Protein AF-A0A443S4L6-F1 (afdb_monomer_lite)

Structure (mmCIF, N/CA/C/O backbone):
data_AF-A0A443S4L6-F1
#
_entry.id   AF-A0A443S4L6-F1
#
loop_
_atom_site.group_PDB
_atom_site.id
_atom_site.type_symbol
_atom_site.label_atom_id
_atom_site.label_alt_id
_atom_site.label_comp_id
_atom_site.label_asym_id
_atom_site.label_entity_id
_atom_site.label_seq_id
_atom_site.pdbx_PDB_ins_code
_atom_site.Cartn_x
_atom_site.Cartn_y
_atom_site.Cartn_z
_atom_site.occupancy
_atom_site.B_iso_or_equiv
_atom_site.auth_seq_id
_atom_site.auth_comp_id
_atom_site.auth_asym_id
_atom_site.auth_atom_id
_atom_site.pdbx_PDB_model_num
ATOM 1 N N . MET A 1 1 ? 75.322 22.690 -95.005 1.00 57.44 1 MET A N 1
ATOM 2 C CA . MET A 1 1 ? 74.621 21.424 -94.700 1.00 57.44 1 MET A CA 1
ATOM 3 C C . MET A 1 1 ? 74.079 20.862 -96.000 1.00 57.44 1 MET A C 1
ATOM 5 O O . MET A 1 1 ? 73.552 21.646 -96.782 1.00 57.44 1 MET A O 1
ATOM 9 N N . SER A 1 2 ? 74.244 19.565 -96.268 1.00 72.00 2 SER A N 1
ATOM 10 C CA . SER A 1 2 ? 73.614 18.931 -97.436 1.00 72.00 2 SER A CA 1
ATOM 11 C C . SER A 1 2 ? 72.090 18.872 -97.247 1.00 72.00 2 SER A C 1
ATOM 13 O O . SER A 1 2 ? 71.603 18.883 -96.113 1.00 72.00 2 SER A O 1
ATOM 15 N N . ALA A 1 3 ? 71.322 18.820 -98.339 1.00 71.75 3 ALA A N 1
ATOM 16 C CA . ALA A 1 3 ? 69.856 18.743 -98.288 1.00 71.75 3 ALA A CA 1
ATOM 17 C C . ALA A 1 3 ? 69.351 17.557 -97.435 1.00 71.75 3 ALA A C 1
ATOM 19 O O . ALA A 1 3 ? 68.353 17.673 -96.725 1.00 71.75 3 ALA A O 1
ATOM 20 N N . GLU A 1 4 ? 70.095 16.449 -97.423 1.00 72.19 4 GLU A N 1
ATOM 21 C CA . GLU A 1 4 ? 69.818 15.276 -96.586 1.00 72.19 4 GLU A CA 1
ATOM 22 C C . GLU A 1 4 ? 69.939 15.565 -95.082 1.00 72.19 4 GLU A C 1
ATOM 24 O O . GLU A 1 4 ? 69.095 15.126 -94.303 1.00 72.19 4 GLU A O 1
ATOM 29 N N . GLN A 1 5 ? 70.934 16.351 -94.652 1.00 75.19 5 GLN A N 1
ATOM 30 C CA . GLN A 1 5 ? 71.114 16.692 -93.234 1.00 75.19 5 GLN A CA 1
ATOM 31 C C . GLN A 1 5 ? 69.991 17.593 -92.703 1.00 75.19 5 GLN A C 1
ATOM 33 O O . GLN A 1 5 ? 69.565 17.444 -91.557 1.00 75.19 5 GLN A O 1
ATOM 38 N N . LEU A 1 6 ? 69.488 18.511 -93.534 1.00 74.56 6 LEU A N 1
ATOM 39 C CA . LEU A 1 6 ? 68.341 19.348 -93.180 1.00 74.56 6 LEU A CA 1
ATOM 40 C C . LEU A 1 6 ? 67.060 18.512 -93.075 1.00 74.56 6 LEU A C 1
ATOM 42 O O . LEU A 1 6 ? 66.333 18.657 -92.094 1.00 74.56 6 LEU A O 1
ATOM 46 N N . SER A 1 7 ? 66.838 17.579 -94.006 1.00 77.56 7 SER A N 1
ATOM 47 C CA . SER A 1 7 ? 65.708 16.638 -93.970 1.00 77.56 7 SER A CA 1
ATOM 48 C C . SER A 1 7 ? 65.714 15.770 -92.703 1.00 77.56 7 SER A C 1
ATOM 50 O O . SER A 1 7 ? 64.709 15.695 -91.998 1.00 77.56 7 SER A O 1
ATOM 52 N N . LEU A 1 8 ? 66.872 15.209 -92.336 1.00 79.19 8 LEU A N 1
ATOM 53 C CA . LEU A 1 8 ? 67.050 14.435 -91.100 1.00 79.19 8 LEU A CA 1
ATOM 54 C C . LEU A 1 8 ? 66.800 15.272 -89.836 1.00 79.19 8 LEU A C 1
ATOM 56 O O . LEU A 1 8 ? 66.108 14.816 -88.926 1.00 79.19 8 LEU A O 1
ATOM 60 N N . SER A 1 9 ? 67.311 16.508 -89.777 1.00 81.00 9 SER A N 1
ATOM 61 C CA . SER A 1 9 ? 67.068 17.397 -88.630 1.00 81.00 9 SER A CA 1
ATOM 62 C C . SER A 1 9 ? 65.597 17.801 -88.494 1.00 81.00 9 SER A C 1
ATOM 64 O O . SER A 1 9 ? 65.072 17.882 -87.383 1.00 81.00 9 SER A O 1
ATOM 66 N N . PHE A 1 10 ? 64.912 18.007 -89.621 1.00 83.06 10 PHE A N 1
ATOM 67 C CA . PHE A 1 10 ? 63.505 18.377 -89.645 1.00 83.06 10 PHE A CA 1
ATOM 68 C C . PHE A 1 10 ? 62.623 17.184 -89.260 1.00 83.06 10 PHE A C 1
ATOM 70 O O . PHE A 1 10 ? 61.722 17.338 -88.437 1.00 83.06 10 PHE A O 1
ATOM 77 N N . GLY A 1 11 ? 62.942 15.981 -89.753 1.00 84.44 11 GLY A N 1
ATOM 78 C CA . GLY A 1 11 ? 62.311 14.729 -89.330 1.00 84.44 11 GLY A CA 1
ATOM 79 C C . GLY A 1 11 ? 62.438 14.492 -87.823 1.00 84.44 11 GLY A C 1
ATOM 80 O O . GLY A 1 11 ? 61.432 14.309 -87.142 1.00 84.44 11 GLY A O 1
ATOM 81 N N . ALA A 1 12 ? 63.646 14.635 -87.264 1.00 84.81 12 ALA A N 1
ATOM 82 C CA . ALA A 1 12 ? 63.875 14.503 -85.823 1.00 84.81 12 ALA A CA 1
ATOM 83 C C . ALA A 1 12 ? 63.103 15.547 -84.988 1.00 84.81 12 ALA A C 1
ATOM 85 O O . ALA A 1 12 ? 62.606 15.239 -83.901 1.00 84.81 12 ALA A O 1
ATOM 86 N N . ALA A 1 13 ? 62.966 16.781 -85.488 1.00 84.69 13 ALA A N 1
ATOM 87 C CA . ALA A 1 13 ? 62.179 17.826 -84.833 1.00 84.69 13 ALA A CA 1
ATOM 88 C C . ALA A 1 13 ? 60.667 17.537 -84.874 1.00 84.69 13 ALA A C 1
ATOM 90 O O . ALA A 1 13 ? 59.962 17.793 -83.892 1.00 84.69 13 ALA A O 1
ATOM 91 N N . ILE A 1 14 ? 60.159 16.974 -85.978 1.00 87.81 14 ILE A N 1
ATOM 92 C CA . ILE A 1 14 ? 58.771 16.508 -86.078 1.00 87.81 14 ILE A CA 1
ATOM 93 C C . ILE A 1 14 ? 58.529 15.366 -85.091 1.00 87.81 14 ILE A C 1
ATOM 95 O O . ILE A 1 14 ? 57.582 15.457 -84.313 1.00 87.81 14 ILE A O 1
ATOM 99 N N . ASP A 1 15 ? 59.396 14.355 -85.056 1.00 88.25 15 ASP A N 1
ATOM 100 C CA . ASP A 1 15 ? 59.255 13.204 -84.157 1.00 88.25 15 ASP A CA 1
ATOM 101 C C . ASP A 1 15 ? 59.279 13.615 -82.686 1.00 88.25 15 ASP A C 1
ATOM 103 O O . ASP A 1 15 ? 58.477 13.129 -81.885 1.00 88.25 15 ASP A O 1
ATOM 107 N N . LYS A 1 16 ? 60.161 14.553 -82.318 1.00 89.94 16 LYS A N 1
ATOM 108 C CA . LYS A 1 16 ? 60.190 15.127 -80.969 1.00 89.94 16 LYS A CA 1
ATOM 109 C C . LYS A 1 16 ? 58.866 15.815 -80.633 1.00 89.94 16 LYS A C 1
ATOM 111 O O . LYS A 1 16 ? 58.275 15.528 -79.600 1.00 89.94 16 LYS A O 1
ATOM 116 N N . ARG A 1 17 ? 58.352 16.656 -81.531 1.00 88.56 17 ARG A N 1
ATOM 117 C CA . ARG A 1 17 ? 57.079 17.366 -81.336 1.00 88.56 17 ARG A CA 1
ATOM 118 C C . ARG A 1 17 ? 55.876 16.418 -81.278 1.00 88.56 17 ARG A C 1
ATOM 120 O O . ARG A 1 17 ? 54.943 16.667 -80.517 1.00 88.56 17 ARG A O 1
ATOM 127 N N . VAL A 1 18 ? 55.891 15.325 -82.044 1.00 91.19 18 VAL A N 1
ATOM 128 C CA . VAL A 1 18 ? 54.875 14.264 -81.966 1.00 91.19 18 VAL A CA 1
ATOM 129 C C . VAL A 1 18 ? 54.942 13.564 -80.607 1.00 91.19 18 VAL A C 1
ATOM 131 O O . VAL A 1 18 ? 53.902 13.432 -79.964 1.00 91.19 18 VAL A O 1
ATOM 134 N N . LYS A 1 19 ? 56.142 13.207 -80.123 1.00 90.75 19 LYS A N 1
ATOM 135 C CA . LYS A 1 19 ? 56.352 12.623 -78.783 1.00 90.75 19 LYS A CA 1
ATOM 136 C C . LYS A 1 19 ? 55.894 13.556 -77.659 1.00 90.75 19 LYS A C 1
ATOM 138 O O . LYS A 1 19 ? 55.206 13.122 -76.736 1.00 90.75 19 LYS A O 1
ATOM 143 N N . ASP A 1 20 ? 56.209 14.843 -77.757 1.00 90.50 20 ASP A N 1
ATOM 144 C CA . ASP A 1 20 ? 55.781 15.849 -76.782 1.00 90.50 20 ASP A CA 1
ATOM 145 C C . ASP A 1 20 ? 54.250 16.007 -76.790 1.00 90.50 20 ASP A C 1
ATOM 147 O O . ASP A 1 20 ? 53.619 16.072 -75.732 1.00 90.50 20 ASP A O 1
ATOM 151 N N . CYS A 1 21 ? 53.620 15.969 -77.971 1.00 90.81 21 CYS A N 1
ATOM 152 C CA . CYS A 1 21 ? 52.163 15.984 -78.106 1.00 90.81 21 CYS A CA 1
ATOM 153 C C . CYS A 1 21 ? 51.512 14.732 -77.495 1.00 90.81 21 CYS A C 1
ATOM 155 O O . CYS A 1 21 ? 50.505 14.847 -76.791 1.00 90.81 21 CYS A O 1
ATOM 157 N N . THR A 1 22 ? 52.081 13.540 -77.709 1.00 90.75 22 THR A N 1
ATOM 158 C CA . THR A 1 22 ? 51.576 12.301 -77.095 1.00 90.75 22 THR A CA 1
ATOM 159 C C . THR A 1 22 ? 51.743 12.309 -75.580 1.00 90.75 22 THR A C 1
ATOM 161 O O . THR A 1 22 ? 50.805 11.958 -74.870 1.00 90.75 22 THR A O 1
ATOM 164 N N . ASN A 1 23 ? 52.877 12.796 -75.071 1.00 92.12 23 ASN A N 1
ATOM 165 C CA . ASN A 1 23 ? 53.115 12.925 -73.633 1.00 92.12 23 ASN A CA 1
ATOM 166 C C . ASN A 1 23 ? 52.131 13.911 -72.990 1.00 92.12 23 ASN A C 1
ATOM 168 O O . ASN A 1 23 ? 51.562 13.615 -71.942 1.00 92.12 23 ASN A O 1
ATOM 172 N N . CYS A 1 24 ? 51.853 15.043 -73.646 1.00 92.94 24 CYS A N 1
ATOM 173 C CA . CYS A 1 24 ? 50.821 15.986 -73.207 1.00 92.94 24 CYS A CA 1
ATOM 174 C C . CYS A 1 24 ? 49.427 15.346 -73.142 1.00 92.94 24 CYS A C 1
ATOM 176 O O . CYS A 1 24 ? 48.689 15.588 -72.188 1.00 92.94 24 CYS A O 1
ATOM 178 N N . LYS A 1 25 ? 49.054 14.519 -74.129 1.00 93.56 25 LYS A N 1
ATOM 179 C CA . LYS A 1 25 ? 47.771 13.795 -74.112 1.00 93.56 25 LYS A CA 1
ATOM 180 C C . LYS A 1 25 ? 47.693 12.814 -72.940 1.00 93.56 25 LYS A C 1
ATOM 182 O O . LYS A 1 25 ? 46.711 12.850 -72.207 1.00 93.56 25 LYS A O 1
ATOM 187 N N . ILE A 1 26 ? 48.745 12.026 -72.715 1.00 93.62 26 ILE A N 1
ATOM 188 C CA . ILE A 1 26 ? 48.818 11.056 -71.610 1.00 93.62 26 ILE A CA 1
ATOM 189 C C . ILE A 1 26 ? 48.735 11.765 -70.254 1.00 93.62 26 ILE A C 1
ATOM 191 O O . ILE A 1 26 ? 47.951 11.363 -69.399 1.00 93.62 26 ILE A O 1
ATOM 195 N N . LEU A 1 27 ? 49.491 12.849 -70.056 1.00 94.38 27 LEU A N 1
ATOM 196 C CA . LEU A 1 27 ? 49.440 13.628 -68.815 1.00 94.38 27 LEU A CA 1
ATOM 197 C C . LEU A 1 27 ? 48.050 14.231 -68.588 1.00 94.38 27 LEU A C 1
ATOM 199 O O . LEU A 1 27 ? 47.531 14.182 -67.475 1.00 94.38 27 LEU A O 1
ATOM 203 N N . LYS A 1 28 ? 47.401 14.741 -69.643 1.00 95.31 28 LYS A N 1
ATOM 204 C CA . LYS A 1 28 ? 46.025 15.244 -69.556 1.00 95.31 28 LYS A CA 1
ATOM 205 C C . LYS A 1 28 ? 45.051 14.137 -69.150 1.00 95.31 28 LYS A C 1
ATOM 207 O O . LYS A 1 28 ? 44.223 14.353 -68.268 1.00 95.31 28 LYS A O 1
ATOM 212 N N . GLU A 1 29 ? 45.162 12.952 -69.745 1.00 95.06 29 GLU A N 1
ATOM 213 C CA . GLU A 1 29 ? 44.355 11.785 -69.378 1.00 95.06 29 GLU A CA 1
ATOM 214 C C . GLU A 1 29 ? 44.589 11.379 -67.917 1.00 95.06 29 GLU A C 1
ATOM 216 O O . GLU A 1 29 ? 43.621 11.221 -67.172 1.00 95.06 29 GLU A O 1
ATOM 221 N N . GLN A 1 30 ? 45.844 11.323 -67.466 1.00 95.12 30 GLN A N 1
ATOM 222 C CA . GLN A 1 30 ? 46.202 11.030 -66.076 1.00 95.12 30 GLN A CA 1
ATOM 223 C C . GLN A 1 30 ? 45.627 12.062 -65.097 1.00 95.12 30 GLN A C 1
ATOM 225 O O . GLN A 1 30 ? 45.008 11.675 -64.106 1.00 95.12 30 GLN A O 1
ATOM 230 N N . CYS A 1 31 ? 45.740 13.363 -65.387 1.00 95.88 31 CYS A N 1
ATOM 231 C CA . CYS A 1 31 ? 45.130 14.413 -64.568 1.00 95.88 31 CYS A CA 1
ATOM 232 C C . CYS A 1 31 ? 43.603 14.269 -64.507 1.00 95.88 31 CYS A C 1
ATOM 234 O O . CYS A 1 31 ? 43.017 14.377 -63.431 1.00 95.88 31 CYS A O 1
ATOM 236 N N . THR A 1 32 ? 42.940 13.973 -65.632 1.00 95.75 32 THR A N 1
ATOM 237 C CA . THR A 1 32 ? 41.481 13.759 -65.634 1.00 95.75 32 THR A CA 1
ATOM 238 C C . THR A 1 32 ? 41.062 12.495 -64.881 1.00 95.75 32 THR A C 1
ATOM 240 O O . THR A 1 32 ? 40.027 12.497 -64.216 1.00 95.75 32 THR A O 1
ATOM 243 N N . ALA A 1 33 ? 41.854 11.422 -64.943 1.00 95.19 33 ALA A N 1
ATOM 244 C CA . ALA A 1 33 ? 41.617 10.207 -64.172 1.00 95.19 33 ALA A CA 1
ATOM 245 C C . ALA A 1 33 ? 41.786 10.460 -62.667 1.00 95.19 33 ALA A C 1
ATOM 247 O O . ALA A 1 33 ? 40.930 10.044 -61.887 1.00 95.19 33 ALA A O 1
ATOM 248 N N . ALA A 1 34 ? 42.827 11.201 -62.274 1.00 95.94 34 ALA A N 1
ATOM 249 C CA . ALA A 1 34 ? 43.048 11.603 -60.891 1.00 95.94 34 ALA A CA 1
ATOM 250 C C . ALA A 1 34 ? 41.881 12.452 -60.364 1.00 95.94 34 ALA A C 1
ATOM 252 O O . ALA A 1 34 ? 41.329 12.123 -59.319 1.00 95.94 34 ALA A O 1
ATOM 253 N N . LEU A 1 35 ? 41.432 13.475 -61.103 1.00 96.12 35 LEU A N 1
ATOM 254 C CA . LEU A 1 35 ? 40.273 14.296 -60.712 1.00 96.12 35 LEU A CA 1
ATOM 255 C C . LEU A 1 35 ? 39.016 13.446 -60.471 1.00 96.12 35 LEU A C 1
ATOM 257 O O . LEU A 1 35 ? 38.375 13.580 -59.435 1.00 96.12 35 LEU A O 1
ATOM 261 N N . ARG A 1 36 ? 38.713 12.488 -61.359 1.00 96.56 36 ARG A N 1
ATOM 262 C CA . ARG A 1 36 ? 37.573 11.568 -61.171 1.00 96.56 36 ARG A CA 1
ATOM 263 C C . ARG A 1 36 ? 37.711 10.689 -59.927 1.00 96.56 36 ARG A C 1
ATOM 265 O O . ARG A 1 36 ? 36.705 10.383 -59.287 1.00 96.56 36 ARG A O 1
ATOM 272 N N . GLN A 1 37 ? 38.927 10.246 -59.606 1.00 96.31 37 GLN A N 1
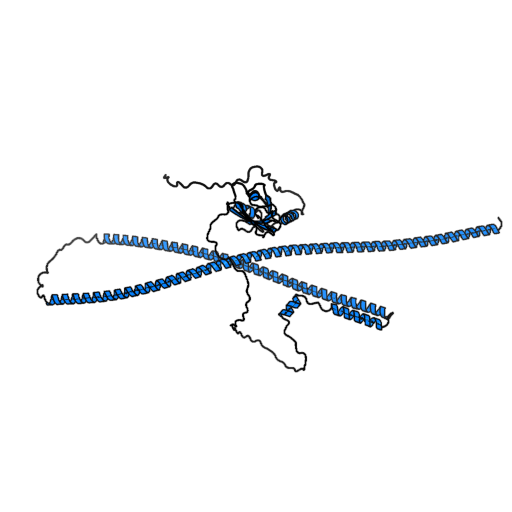ATOM 273 C CA . GLN A 1 37 ? 39.192 9.480 -58.387 1.00 96.31 37 GLN A CA 1
ATOM 274 C C . GLN A 1 37 ? 38.990 10.342 -57.137 1.00 96.31 37 GLN A C 1
ATOM 276 O O . GLN A 1 37 ? 38.328 9.887 -56.206 1.00 96.31 37 GLN A O 1
ATOM 281 N N . TRP A 1 38 ? 39.469 11.589 -57.143 1.00 95.81 38 TRP A N 1
ATOM 282 C CA . TRP A 1 38 ? 39.218 12.558 -56.072 1.00 95.81 38 TRP A CA 1
ATOM 283 C C . TRP A 1 38 ? 37.719 12.834 -55.893 1.00 95.81 38 TRP A C 1
ATOM 285 O O . TRP A 1 38 ? 37.220 12.756 -54.773 1.00 95.81 38 TRP A O 1
ATOM 295 N N . ASP A 1 39 ? 36.971 13.043 -56.979 1.00 97.38 39 ASP A N 1
ATOM 296 C CA . ASP A 1 39 ? 35.515 13.246 -56.930 1.00 97.38 39 ASP A CA 1
ATOM 297 C C . ASP A 1 39 ? 34.763 12.013 -56.404 1.00 97.38 39 ASP A C 1
ATOM 299 O O . ASP A 1 39 ? 33.723 12.121 -55.746 1.00 97.38 39 ASP A O 1
ATOM 303 N N . LYS A 1 40 ? 35.252 10.807 -56.717 1.00 96.25 40 LYS A N 1
ATOM 304 C CA . LYS A 1 40 ? 34.711 9.559 -56.168 1.00 96.25 40 LYS A CA 1
ATOM 305 C C . LYS A 1 40 ? 34.982 9.468 -54.663 1.00 96.25 40 LYS A C 1
ATOM 307 O O . LYS A 1 40 ? 34.034 9.271 -53.908 1.00 96.25 40 LYS A O 1
ATOM 312 N N . ALA A 1 41 ? 36.222 9.691 -54.232 1.00 95.69 41 ALA A N 1
ATOM 313 C CA . ALA A 1 41 ? 36.607 9.657 -52.822 1.00 95.69 41 ALA A CA 1
ATOM 314 C C . ALA A 1 41 ? 35.870 10.719 -51.988 1.00 95.69 41 ALA A C 1
ATOM 316 O O . ALA A 1 41 ? 35.440 10.444 -50.871 1.00 95.69 41 ALA A O 1
ATOM 317 N N . LEU A 1 42 ? 35.654 11.919 -52.537 1.00 95.81 42 LEU A N 1
ATOM 318 C CA . LEU A 1 42 ? 34.896 12.977 -51.867 1.00 95.81 42 LEU A CA 1
ATOM 319 C C . LEU A 1 42 ? 33.422 12.594 -51.671 1.00 95.81 42 LEU A C 1
ATOM 321 O O . LEU A 1 42 ? 32.846 12.872 -50.618 1.00 95.81 42 LEU A O 1
ATOM 325 N N . ARG A 1 43 ? 32.803 11.933 -52.660 1.00 97.00 43 ARG A N 1
ATOM 326 C CA . ARG A 1 43 ? 31.439 11.396 -52.521 1.00 97.00 43 ARG A CA 1
ATOM 327 C C . ARG A 1 43 ? 31.371 10.307 -51.459 1.00 97.00 43 ARG A C 1
ATOM 329 O O . ARG A 1 43 ? 30.502 10.382 -50.598 1.00 97.00 43 ARG A O 1
ATOM 336 N N . GLU A 1 44 ? 32.314 9.369 -51.471 1.00 95.56 44 GLU A N 1
ATOM 337 C CA . GLU A 1 44 ? 32.414 8.311 -50.457 1.00 95.56 44 GLU A CA 1
ATOM 338 C C . GLU A 1 44 ? 32.620 8.891 -49.048 1.00 95.56 44 GLU A C 1
ATOM 340 O O . GLU A 1 44 ? 31.967 8.455 -48.103 1.00 95.56 44 GLU A O 1
ATOM 345 N N . TYR A 1 45 ? 33.451 9.928 -48.900 1.00 96.19 45 TYR A N 1
ATOM 346 C CA . TYR A 1 45 ? 33.638 10.642 -47.633 1.00 96.19 45 TYR A CA 1
ATOM 347 C C . TYR A 1 45 ? 32.348 11.320 -47.151 1.00 96.19 45 TYR A C 1
ATOM 349 O O . TYR A 1 45 ? 31.970 11.180 -45.988 1.00 96.19 45 TYR A O 1
ATOM 357 N N . ASN A 1 46 ? 31.650 12.043 -48.031 1.00 95.69 46 ASN A N 1
ATOM 358 C CA . ASN A 1 46 ? 30.395 12.712 -47.680 1.00 95.69 46 ASN A CA 1
ATOM 359 C C . ASN A 1 46 ? 29.289 11.704 -47.326 1.00 95.69 46 ASN A C 1
ATOM 361 O O . ASN A 1 46 ? 28.505 11.931 -46.399 1.00 95.69 46 ASN A O 1
ATOM 365 N N . GLU A 1 47 ? 29.250 10.565 -48.012 1.00 96.38 47 GLU A N 1
ATOM 366 C CA . GLU A 1 47 ? 28.351 9.465 -47.682 1.00 96.38 47 GLU A CA 1
ATOM 367 C C . GLU A 1 47 ? 28.709 8.845 -46.326 1.00 96.38 47 GLU A C 1
ATOM 369 O O . GLU A 1 47 ? 27.857 8.769 -45.445 1.00 96.38 47 GLU A O 1
ATOM 374 N N . ALA A 1 48 ? 29.978 8.530 -46.068 1.00 94.38 48 ALA A N 1
ATOM 375 C CA . ALA A 1 48 ? 30.418 8.042 -44.761 1.00 94.38 48 ALA A CA 1
ATOM 376 C C . ALA A 1 48 ? 30.102 9.036 -43.627 1.00 94.38 48 ALA A C 1
ATOM 378 O O . ALA A 1 48 ? 29.647 8.636 -42.555 1.00 94.38 48 ALA A O 1
ATOM 379 N N . LYS A 1 49 ? 30.265 10.343 -43.869 1.00 97.44 49 LYS A N 1
ATOM 380 C CA . LYS A 1 49 ? 29.927 11.407 -42.913 1.00 97.44 49 LYS A CA 1
ATOM 381 C C . LYS A 1 49 ? 28.431 11.448 -42.599 1.00 97.44 49 LYS A C 1
ATOM 383 O O . LYS A 1 49 ? 28.052 11.580 -41.435 1.00 97.44 49 LYS A O 1
ATOM 388 N N . THR A 1 50 ? 27.573 11.321 -43.610 1.00 96.19 50 THR A N 1
ATOM 389 C CA . THR A 1 50 ? 26.118 11.265 -43.391 1.00 96.19 50 THR A CA 1
ATOM 390 C C . THR A 1 50 ? 25.699 9.982 -42.677 1.00 96.19 50 THR A C 1
ATOM 392 O O . THR A 1 50 ? 24.839 10.039 -41.799 1.00 96.19 50 THR A O 1
ATOM 395 N N . GLN A 1 51 ? 26.340 8.845 -42.962 1.00 95.00 51 GLN A N 1
ATOM 396 C CA . GLN A 1 51 ? 26.107 7.602 -42.219 1.00 95.00 51 GLN A CA 1
ATOM 397 C C . GLN A 1 51 ? 26.545 7.715 -40.751 1.00 95.00 51 GLN A C 1
ATOM 399 O O . GLN A 1 51 ? 25.795 7.313 -39.865 1.00 95.00 51 GLN A O 1
ATOM 404 N N . LEU A 1 52 ? 27.701 8.327 -40.468 1.00 95.31 52 LEU A N 1
ATOM 405 C CA . LEU A 1 52 ? 28.157 8.586 -39.098 1.00 95.31 52 LEU A CA 1
ATOM 406 C C . LEU A 1 52 ? 27.134 9.427 -38.320 1.00 95.31 52 LEU A C 1
ATOM 408 O O . LEU A 1 52 ? 26.780 9.078 -37.197 1.00 95.31 52 LEU A O 1
ATOM 412 N N . SER A 1 53 ? 26.620 10.496 -38.936 1.00 96.06 53 SER A N 1
ATOM 413 C CA . SER A 1 53 ? 25.602 11.355 -38.322 1.00 96.06 53 SER A CA 1
ATOM 414 C C . SER A 1 53 ? 24.308 10.591 -38.014 1.00 96.06 53 SER A C 1
ATOM 416 O O . SER A 1 53 ? 23.749 10.760 -36.931 1.00 96.06 53 SER A O 1
ATOM 418 N N . LYS A 1 54 ? 23.868 9.692 -38.906 1.00 96.38 54 LYS A N 1
ATOM 419 C CA . LYS A 1 54 ? 22.703 8.824 -38.661 1.00 96.38 54 LYS A CA 1
ATOM 420 C C . LYS A 1 54 ? 22.932 7.870 -37.491 1.00 96.38 54 LYS A C 1
ATOM 422 O O . LYS A 1 54 ? 22.061 7.738 -36.638 1.00 96.38 54 LYS A O 1
ATOM 427 N N . VAL A 1 55 ? 24.098 7.227 -37.425 1.00 94.75 55 VAL A N 1
ATOM 428 C CA . VAL A 1 55 ? 24.439 6.314 -36.321 1.00 94.75 55 VAL A CA 1
ATOM 429 C C . VAL A 1 55 ? 24.536 7.069 -34.992 1.00 94.75 55 VAL A C 1
ATOM 431 O O . VAL A 1 55 ? 24.065 6.572 -33.972 1.00 94.75 55 VAL A O 1
ATOM 434 N N . GLN A 1 56 ? 25.087 8.286 -34.988 1.00 93.31 56 GLN A N 1
ATOM 435 C CA . GLN A 1 56 ? 25.106 9.148 -33.802 1.00 93.31 56 GLN A CA 1
ATOM 436 C C . GLN A 1 56 ? 23.688 9.490 -33.331 1.00 93.31 56 GLN A C 1
ATOM 438 O O . GLN A 1 56 ? 23.381 9.292 -32.159 1.00 93.31 56 GLN A O 1
ATOM 443 N N . GLN A 1 57 ? 22.801 9.893 -34.244 1.00 96.62 57 GLN A N 1
ATOM 444 C CA . GLN A 1 57 ? 21.400 10.166 -33.916 1.00 96.62 57 GLN A CA 1
ATOM 445 C C . GLN A 1 57 ? 20.692 8.927 -33.346 1.00 96.62 57 GLN A C 1
ATOM 447 O O . GLN A 1 57 ? 19.975 9.028 -32.353 1.00 96.62 57 GLN A O 1
ATOM 452 N N . GLN A 1 58 ? 20.921 7.748 -33.935 1.00 94.12 58 GLN A N 1
ATOM 453 C CA . GLN A 1 58 ? 20.378 6.485 -33.425 1.00 94.12 58 GLN A CA 1
ATOM 454 C C . GLN A 1 58 ? 20.893 6.161 -32.018 1.00 94.12 58 GLN A C 1
ATOM 456 O O . GLN A 1 58 ? 20.118 5.719 -31.173 1.00 94.12 58 GLN A O 1
ATOM 461 N N . ARG A 1 59 ? 22.182 6.400 -31.746 1.00 94.19 59 ARG A N 1
ATOM 462 C CA . ARG A 1 59 ? 22.769 6.218 -30.412 1.00 94.19 59 ARG A CA 1
ATOM 463 C C . ARG A 1 59 ? 22.114 7.141 -29.388 1.00 94.19 59 ARG A C 1
ATOM 465 O O . ARG A 1 59 ? 21.795 6.693 -28.290 1.00 94.19 59 ARG A O 1
ATOM 472 N N . ASP A 1 60 ? 21.933 8.411 -29.732 1.00 94.50 60 ASP A N 1
ATOM 473 C CA . ASP A 1 60 ? 21.387 9.408 -28.811 1.00 94.50 60 ASP A CA 1
ATOM 474 C C . ASP A 1 60 ? 19.902 9.144 -28.507 1.00 94.50 60 ASP A C 1
ATOM 476 O O . ASP A 1 60 ? 19.485 9.211 -27.350 1.00 94.50 60 ASP A O 1
ATOM 480 N N . GLU A 1 61 ? 19.130 8.713 -29.507 1.00 94.56 61 GLU A N 1
ATOM 481 C CA . GLU A 1 61 ? 17.749 8.257 -29.321 1.00 94.56 61 GLU A CA 1
ATOM 482 C C . GLU A 1 61 ? 17.673 6.983 -28.461 1.00 94.56 61 GLU A C 1
ATOM 484 O O . GLU A 1 61 ? 16.883 6.908 -27.520 1.00 94.56 61 GLU A O 1
ATOM 489 N N . ALA A 1 62 ? 18.550 6.001 -28.700 1.00 91.25 62 ALA A N 1
ATOM 490 C CA . ALA A 1 62 ? 18.619 4.797 -27.872 1.00 91.25 62 ALA A CA 1
ATOM 491 C C . ALA A 1 62 ? 18.975 5.119 -26.409 1.00 91.25 62 ALA A C 1
ATOM 493 O O . ALA A 1 62 ? 18.393 4.546 -25.487 1.00 91.25 62 ALA A O 1
ATOM 494 N N . MET A 1 63 ? 19.893 6.062 -26.168 1.00 93.31 63 MET A N 1
ATOM 495 C CA . MET A 1 63 ? 20.217 6.520 -24.812 1.00 93.31 63 MET A CA 1
ATOM 496 C C . MET A 1 63 ? 19.020 7.188 -24.131 1.00 93.31 63 MET A C 1
ATOM 498 O O . MET A 1 63 ? 18.775 6.936 -22.950 1.00 93.31 63 MET A O 1
ATOM 502 N N . LYS A 1 64 ? 18.246 7.991 -24.867 1.00 95.81 64 LYS A N 1
ATOM 503 C CA . LYS A 1 64 ? 17.019 8.602 -24.349 1.00 95.81 64 LYS A CA 1
ATOM 504 C C . LYS A 1 64 ? 15.999 7.537 -23.931 1.00 95.81 64 LYS A C 1
ATOM 506 O O . LYS A 1 64 ? 15.508 7.586 -22.805 1.00 95.81 64 LYS A O 1
ATOM 511 N N . GLN A 1 65 ? 15.772 6.529 -24.773 1.00 94.25 65 GLN A N 1
ATOM 512 C CA . GLN A 1 65 ? 14.877 5.406 -24.466 1.00 94.25 65 GLN A CA 1
ATOM 513 C C . GLN A 1 65 ? 15.345 4.600 -23.246 1.00 94.25 65 GLN A C 1
ATOM 515 O O . GLN A 1 65 ? 14.533 4.240 -22.394 1.00 94.25 65 GLN A O 1
ATOM 520 N N . ILE A 1 66 ? 16.654 4.356 -23.109 1.00 91.19 66 ILE A N 1
ATOM 521 C CA . ILE A 1 66 ? 17.225 3.695 -21.923 1.00 91.19 66 ILE A CA 1
ATOM 522 C C . ILE A 1 66 ? 16.955 4.519 -20.660 1.00 91.19 66 ILE A C 1
ATOM 524 O O . ILE A 1 66 ? 16.568 3.958 -19.634 1.00 91.19 66 ILE A O 1
ATOM 528 N N . ASN A 1 67 ? 17.128 5.840 -20.722 1.00 91.56 67 ASN A N 1
ATOM 529 C CA . ASN A 1 67 ? 16.895 6.717 -19.578 1.00 91.56 67 ASN A CA 1
ATOM 530 C C . ASN A 1 67 ? 15.407 6.760 -19.181 1.00 91.56 67 ASN A C 1
ATOM 532 O O . ASN A 1 67 ? 15.069 6.680 -18.000 1.00 91.56 67 ASN A O 1
ATOM 536 N N . GLU A 1 68 ? 14.504 6.817 -20.160 1.00 94.38 68 GLU A N 1
ATOM 537 C CA . GLU A 1 68 ? 13.056 6.735 -19.937 1.00 94.38 68 GLU A CA 1
ATOM 538 C C . GLU A 1 68 ? 12.655 5.391 -19.306 1.00 94.38 68 GLU A C 1
ATOM 540 O O . GLU A 1 68 ? 11.961 5.366 -18.285 1.00 94.38 68 GLU A O 1
ATOM 545 N N . ALA A 1 69 ? 13.164 4.275 -19.836 1.00 86.56 69 ALA A N 1
ATOM 546 C CA . ALA A 1 69 ? 12.928 2.942 -19.285 1.00 86.56 69 ALA A CA 1
ATOM 547 C C . ALA A 1 69 ? 13.484 2.793 -17.857 1.00 86.56 69 ALA A C 1
ATOM 549 O O . ALA A 1 69 ? 12.834 2.203 -16.990 1.00 86.56 69 ALA A O 1
ATOM 550 N N . MET A 1 70 ? 14.660 3.362 -17.580 1.00 93.94 70 MET A N 1
ATOM 551 C CA . MET A 1 70 ? 15.255 3.385 -16.243 1.00 93.94 70 MET A CA 1
ATOM 552 C C . MET A 1 70 ? 14.369 4.153 -15.254 1.00 93.94 70 MET A C 1
ATOM 554 O O . MET A 1 70 ? 14.096 3.653 -14.162 1.00 93.94 70 MET A O 1
ATOM 558 N N . ASN A 1 71 ? 13.854 5.322 -15.641 1.00 89.56 71 ASN A N 1
ATOM 559 C CA . ASN A 1 71 ? 12.954 6.115 -14.802 1.00 89.56 71 ASN A CA 1
ATOM 560 C C . ASN A 1 71 ? 11.634 5.388 -14.512 1.00 89.56 71 ASN A C 1
ATOM 562 O 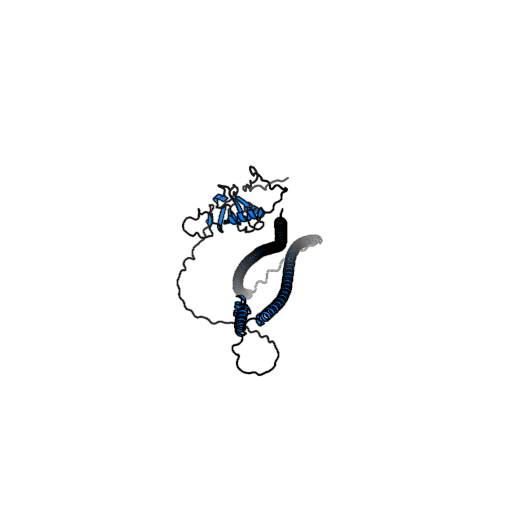O . ASN A 1 71 ? 11.174 5.377 -13.366 1.00 89.56 71 ASN A O 1
ATOM 566 N N . LEU A 1 72 ? 11.053 4.721 -15.515 1.00 90.62 72 LEU A N 1
ATOM 567 C CA . LEU A 1 72 ? 9.877 3.867 -15.328 1.00 90.62 72 LEU A CA 1
ATOM 568 C C . LEU A 1 72 ? 10.168 2.708 -14.370 1.00 90.62 72 LEU A C 1
ATOM 570 O O . LEU A 1 72 ? 9.367 2.443 -13.474 1.00 90.62 72 LEU A O 1
ATOM 574 N N . ARG A 1 73 ? 11.338 2.065 -14.485 1.00 87.50 73 ARG A N 1
ATOM 575 C CA . ARG A 1 73 ? 11.763 0.996 -13.570 1.00 87.50 73 ARG A CA 1
ATOM 576 C C . ARG A 1 73 ? 11.916 1.497 -12.136 1.00 87.50 73 ARG A C 1
ATOM 578 O O . ARG A 1 73 ? 11.475 0.826 -11.207 1.00 87.50 73 ARG A O 1
ATOM 585 N N . ILE A 1 74 ? 12.522 2.669 -11.942 1.00 89.94 74 ILE A N 1
ATOM 586 C CA . ILE A 1 74 ? 12.670 3.290 -10.617 1.00 89.94 74 ILE A CA 1
ATOM 587 C C . ILE A 1 74 ? 11.293 3.584 -10.018 1.00 89.94 74 ILE A C 1
ATOM 589 O O . ILE A 1 74 ? 11.064 3.284 -8.847 1.00 89.94 74 ILE A O 1
ATOM 593 N N . LYS A 1 75 ? 10.367 4.138 -10.809 1.00 92.38 75 LYS A N 1
ATOM 594 C CA . LYS A 1 75 ? 8.997 4.407 -10.362 1.00 92.38 75 LYS A CA 1
ATOM 595 C C . LYS A 1 75 ? 8.275 3.115 -9.970 1.00 92.38 75 LYS A C 1
ATOM 597 O O . LYS A 1 75 ? 7.799 3.019 -8.846 1.00 92.38 75 LYS A O 1
ATOM 602 N N . ALA A 1 76 ? 8.309 2.096 -10.828 1.00 86.31 76 ALA A N 1
ATOM 603 C CA . ALA A 1 76 ? 7.711 0.793 -10.545 1.00 86.31 76 ALA A CA 1
ATOM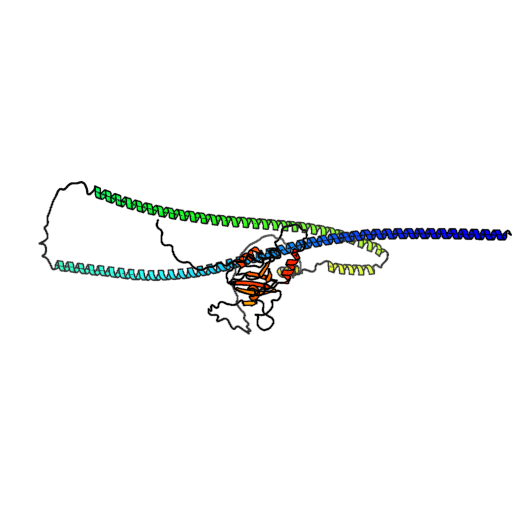 604 C C . ALA A 1 76 ? 8.310 0.130 -9.291 1.00 86.31 76 ALA A C 1
ATOM 606 O O . ALA A 1 76 ? 7.589 -0.462 -8.495 1.00 86.31 76 ALA A O 1
ATOM 607 N N . SER A 1 77 ? 9.622 0.267 -9.070 1.00 84.44 77 SER A N 1
ATOM 608 C CA . SER A 1 77 ? 10.277 -0.237 -7.860 1.00 84.44 77 SER A CA 1
ATOM 609 C C . SER A 1 77 ? 9.806 0.486 -6.595 1.00 84.44 77 SER A C 1
ATOM 611 O O . SER A 1 77 ? 9.647 -0.165 -5.566 1.00 84.44 77 SER A O 1
ATOM 613 N N . LYS A 1 78 ? 9.588 1.807 -6.655 1.00 93.81 78 LYS A N 1
ATOM 614 C CA . LYS A 1 78 ? 9.046 2.592 -5.533 1.00 93.81 78 LYS A CA 1
ATOM 615 C C . LYS A 1 78 ? 7.591 2.219 -5.241 1.00 93.81 78 LYS A C 1
ATOM 617 O O . LYS A 1 78 ? 7.218 2.057 -4.079 1.00 93.81 78 LYS A O 1
ATOM 622 N N . ASP A 1 79 ? 6.794 2.035 -6.289 1.00 89.44 79 ASP A N 1
ATOM 623 C CA . ASP A 1 79 ? 5.400 1.607 -6.166 1.00 89.44 79 ASP A CA 1
ATOM 624 C C . ASP A 1 79 ? 5.320 0.199 -5.555 1.00 89.44 79 ASP A C 1
ATOM 626 O O . ASP A 1 79 ? 4.528 -0.036 -4.645 1.00 89.44 79 ASP A O 1
ATOM 630 N N . LEU A 1 80 ? 6.214 -0.715 -5.954 1.00 86.38 80 LEU A N 1
ATOM 631 C CA . LEU A 1 80 ? 6.321 -2.045 -5.354 1.00 86.38 80 LEU A CA 1
ATOM 632 C C . LEU A 1 80 ? 6.637 -1.976 -3.854 1.00 86.38 80 LEU A C 1
ATOM 634 O O . LEU A 1 80 ? 5.972 -2.645 -3.065 1.00 86.38 80 LEU A O 1
ATOM 638 N N . THR A 1 81 ? 7.615 -1.164 -3.439 1.00 88.88 81 THR A N 1
ATOM 639 C CA . THR A 1 81 ? 7.942 -1.014 -2.011 1.00 88.88 81 THR A CA 1
ATOM 640 C C . THR A 1 81 ? 6.774 -0.441 -1.214 1.00 88.88 81 THR A C 1
ATOM 642 O O . THR A 1 81 ? 6.460 -0.955 -0.143 1.00 88.88 81 THR A O 1
ATOM 645 N N . ARG A 1 82 ? 6.065 0.547 -1.770 1.00 91.00 82 ARG A N 1
ATOM 646 C CA . ARG A 1 82 ? 4.883 1.134 -1.138 1.00 91.00 82 ARG A CA 1
ATOM 647 C C . ARG A 1 82 ? 3.763 0.104 -0.968 1.00 91.00 82 ARG A C 1
ATOM 649 O O . ARG A 1 82 ? 3.220 -0.033 0.122 1.00 91.00 82 ARG A O 1
ATOM 656 N N . LEU A 1 83 ? 3.454 -0.662 -2.014 1.00 89.25 83 LEU A N 1
ATOM 657 C CA . LEU A 1 83 ? 2.437 -1.717 -1.948 1.00 89.25 83 LEU A CA 1
ATOM 658 C C . LEU A 1 83 ? 2.823 -2.827 -0.962 1.00 89.25 83 LEU A C 1
ATOM 660 O O . LEU A 1 83 ? 1.963 -3.394 -0.290 1.00 89.25 83 LEU A O 1
ATOM 664 N N . MET A 1 84 ? 4.114 -3.141 -0.839 1.00 87.44 84 MET A N 1
ATOM 665 C CA . MET A 1 84 ? 4.594 -4.083 0.172 1.00 87.44 84 MET A CA 1
ATOM 666 C C . MET A 1 84 ? 4.370 -3.568 1.599 1.00 87.44 84 MET A C 1
ATOM 668 O O . MET A 1 84 ? 3.999 -4.359 2.466 1.00 87.44 84 MET A O 1
ATOM 672 N N . GLU A 1 85 ? 4.584 -2.276 1.848 1.00 89.12 85 GLU A N 1
ATOM 673 C CA . GLU A 1 85 ? 4.329 -1.635 3.144 1.00 89.12 85 GLU A CA 1
ATOM 674 C C . GLU A 1 85 ? 2.837 -1.601 3.476 1.00 89.12 85 GLU A C 1
ATOM 676 O O . GLU A 1 85 ? 2.458 -2.026 4.565 1.00 89.12 85 GLU A O 1
ATOM 681 N N . GLU A 1 86 ? 1.990 -1.201 2.524 1.00 89.62 86 GLU A N 1
ATOM 682 C CA . GLU A 1 86 ? 0.529 -1.217 2.672 1.00 89.62 86 GLU A CA 1
ATOM 683 C C . GLU A 1 86 ? 0.020 -2.641 2.966 1.00 89.62 86 GLU A C 1
ATOM 685 O O . GLU A 1 86 ? -0.765 -2.849 3.893 1.00 89.62 86 GLU A O 1
ATOM 690 N N . ARG A 1 87 ? 0.541 -3.657 2.260 1.00 92.44 87 ARG A N 1
ATOM 691 C CA . ARG A 1 87 ? 0.228 -5.068 2.538 1.00 92.44 87 ARG A CA 1
ATOM 692 C C . ARG A 1 87 ? 0.673 -5.489 3.936 1.00 92.44 87 ARG A C 1
ATOM 694 O O . ARG A 1 87 ? -0.055 -6.213 4.608 1.00 92.44 87 ARG A O 1
ATOM 701 N N . ASN A 1 88 ? 1.864 -5.088 4.377 1.00 88.75 88 ASN A N 1
ATOM 702 C CA . ASN A 1 88 ? 2.358 -5.423 5.714 1.00 88.75 88 ASN A CA 1
ATOM 703 C C . ASN A 1 88 ? 1.517 -4.761 6.814 1.00 88.75 88 ASN A C 1
ATOM 705 O O . ASN A 1 88 ? 1.201 -5.426 7.798 1.00 88.75 88 ASN A O 1
ATOM 709 N N . ALA A 1 89 ? 1.123 -3.498 6.629 1.00 91.00 89 ALA A N 1
ATOM 710 C CA . ALA A 1 89 ? 0.242 -2.785 7.548 1.00 91.00 89 ALA A CA 1
ATOM 711 C C . ALA A 1 89 ? -1.125 -3.477 7.655 1.00 91.00 89 ALA A C 1
ATOM 713 O O . ALA A 1 89 ? -1.559 -3.799 8.757 1.00 91.00 89 ALA A O 1
ATOM 714 N N . ALA A 1 90 ? -1.741 -3.834 6.523 1.00 88.62 90 ALA A N 1
ATOM 715 C CA . ALA A 1 90 ? -3.011 -4.563 6.510 1.00 88.62 90 ALA A CA 1
ATOM 716 C C . ALA A 1 90 ? -2.916 -5.936 7.205 1.00 88.62 90 ALA A C 1
ATOM 718 O O . ALA A 1 90 ? -3.826 -6.347 7.923 1.00 88.62 90 ALA A O 1
ATOM 719 N N . VAL A 1 91 ? -1.800 -6.655 7.032 1.00 87.88 91 VAL A N 1
ATOM 720 C CA . VAL A 1 91 ? -1.558 -7.931 7.731 1.00 87.88 91 VAL A CA 1
ATOM 721 C C . VAL A 1 91 ? -1.398 -7.725 9.241 1.00 87.88 91 VAL A C 1
ATOM 723 O O . VAL A 1 91 ? -1.875 -8.548 10.022 1.00 87.88 91 VAL A O 1
ATOM 726 N N . GLN A 1 92 ? -0.753 -6.638 9.666 1.00 92.88 92 GLN A N 1
ATOM 727 C CA . GLN A 1 92 ? -0.618 -6.294 11.081 1.00 92.88 92 GLN A CA 1
ATOM 728 C C . GLN A 1 92 ? -1.976 -5.953 11.705 1.00 92.88 92 GLN A C 1
ATOM 730 O O . GLN A 1 92 ? -2.296 -6.480 12.769 1.00 92.88 92 GLN A O 1
ATOM 735 N N . GLU A 1 93 ? -2.791 -5.139 11.033 1.00 91.88 93 GLU A N 1
ATOM 736 C CA . GLU A 1 93 ? -4.160 -4.831 11.463 1.00 91.88 93 GLU A CA 1
ATOM 737 C C . GLU A 1 93 ? -5.007 -6.100 11.563 1.00 91.88 93 GLU A C 1
ATOM 739 O O . GLU A 1 93 ? -5.645 -6.334 12.587 1.00 91.88 93 GLU A O 1
ATOM 744 N N . TYR A 1 94 ? -4.940 -6.979 10.558 1.00 92.69 94 TYR A N 1
ATOM 745 C CA . TYR A 1 94 ? -5.607 -8.278 10.611 1.00 92.69 94 TYR A CA 1
ATOM 746 C C . TYR A 1 94 ? -5.165 -9.096 11.830 1.00 92.69 94 TYR A C 1
ATOM 748 O O . TYR A 1 94 ? -6.003 -9.663 12.526 1.00 92.69 94 TYR A O 1
ATOM 756 N N . SER A 1 95 ? -3.866 -9.132 12.138 1.00 94.50 95 SER A N 1
ATOM 757 C CA . SER A 1 95 ? -3.361 -9.830 13.324 1.00 94.50 95 SER A CA 1
ATOM 758 C C . SER A 1 95 ? -3.911 -9.247 14.630 1.00 94.50 95 SER A C 1
ATOM 760 O O . SER A 1 95 ? -4.228 -10.015 15.540 1.00 94.50 95 SER A O 1
ATOM 762 N N . LEU A 1 96 ? -4.024 -7.919 14.737 1.00 91.06 96 LEU A N 1
ATOM 763 C CA . LEU A 1 96 ? -4.590 -7.253 15.914 1.00 91.06 96 LEU A CA 1
ATOM 764 C C . LEU A 1 96 ? -6.072 -7.596 16.070 1.00 91.06 96 LEU A C 1
ATOM 766 O O . LEU A 1 96 ? -6.464 -8.113 17.114 1.00 91.06 96 LEU A O 1
ATOM 770 N N . VAL A 1 97 ? -6.855 -7.435 15.002 1.00 92.38 97 VAL A N 1
ATOM 771 C CA . VAL A 1 97 ? -8.284 -7.783 14.969 1.00 92.38 97 VAL A CA 1
ATOM 772 C C . VAL A 1 97 ? -8.503 -9.245 15.350 1.00 92.38 97 VAL A C 1
ATOM 774 O O . VAL A 1 97 ? -9.411 -9.570 16.110 1.00 92.38 97 VAL A O 1
ATOM 777 N N . MET A 1 98 ? -7.653 -10.149 14.863 1.00 93.06 98 MET A N 1
ATOM 778 C CA . MET A 1 98 ? -7.723 -11.566 15.213 1.00 93.06 98 MET A CA 1
ATOM 779 C C . MET A 1 98 ? -7.435 -11.811 16.698 1.00 93.06 98 MET A C 1
ATOM 781 O O . MET A 1 98 ? -8.130 -12.608 17.324 1.00 93.06 98 MET A O 1
ATOM 785 N N . SER A 1 99 ? -6.466 -11.102 17.285 1.00 91.94 99 SER A N 1
ATOM 786 C CA . SER A 1 99 ? -6.166 -11.210 18.718 1.00 91.94 99 SER A CA 1
ATOM 787 C C . SER A 1 99 ? -7.281 -10.646 19.606 1.00 91.94 99 SER A C 1
ATOM 789 O O . SER A 1 99 ? -7.628 -11.255 20.619 1.00 91.94 99 SER A O 1
ATOM 791 N N . GLU A 1 100 ? -7.900 -9.534 19.201 1.00 95.69 100 GLU A N 1
ATOM 792 C CA . GLU A 1 100 ? -9.059 -8.954 19.882 1.00 95.69 100 GLU A CA 1
ATOM 793 C C . GLU A 1 100 ? -10.261 -9.889 19.796 1.00 95.69 100 GLU A C 1
ATOM 795 O O . GLU A 1 100 ? -10.889 -10.179 20.812 1.00 95.69 100 GLU A O 1
ATOM 800 N N . ARG A 1 101 ? -10.530 -10.444 18.608 1.00 91.62 101 ARG A N 1
ATOM 801 C CA . ARG A 1 101 ? -11.573 -11.452 18.398 1.00 91.62 101 ARG A CA 1
ATOM 802 C C . ARG A 1 101 ? -11.385 -12.645 19.336 1.00 91.62 101 ARG A C 1
ATOM 804 O O . ARG A 1 101 ? -12.347 -13.083 19.961 1.00 91.62 101 ARG A O 1
ATOM 811 N N . ASP A 1 102 ? -10.164 -13.155 19.469 1.00 93.19 102 ASP A N 1
ATOM 812 C CA . ASP A 1 102 ? -9.872 -14.282 20.360 1.00 93.19 102 ASP A CA 1
ATOM 813 C C . ASP A 1 102 ? -10.027 -13.902 21.848 1.00 93.19 102 ASP A C 1
ATOM 815 O O . ASP A 1 102 ? -10.466 -14.724 22.654 1.00 93.19 102 ASP A O 1
ATOM 819 N N . SER A 1 103 ? -9.716 -12.656 22.225 1.00 91.88 103 SER A N 1
ATOM 820 C CA . SER A 1 103 ? -9.963 -12.134 23.577 1.00 91.88 103 SER A CA 1
ATOM 821 C C . SER A 1 103 ? -11.458 -12.031 23.885 1.00 91.88 103 SER A C 1
ATOM 823 O O . SER A 1 103 ? -11.904 -12.504 24.929 1.00 91.88 103 SER A O 1
ATOM 825 N N . VAL A 1 104 ? -12.243 -11.483 22.954 1.00 96.44 104 VAL A N 1
ATOM 826 C CA . VAL A 1 104 ? -13.705 -11.382 23.069 1.00 96.44 104 VAL A CA 1
ATOM 827 C C . VAL A 1 104 ? -14.334 -12.770 23.165 1.00 96.44 104 VAL A C 1
ATOM 829 O O . VAL A 1 104 ? -15.205 -12.986 24.001 1.00 96.44 104 VAL A O 1
ATOM 832 N N . HIS A 1 105 ? -13.867 -13.745 22.377 1.00 90.94 105 HIS A N 1
ATOM 833 C CA . HIS A 1 105 ? -14.339 -15.127 22.496 1.00 90.94 105 HIS A CA 1
ATOM 834 C C . HIS A 1 105 ? -14.117 -15.701 23.903 1.00 90.94 105 HIS A C 1
ATOM 836 O O . HIS A 1 105 ? -15.044 -16.282 24.463 1.00 90.94 105 HIS A O 1
ATOM 842 N N . LYS A 1 106 ? -12.945 -15.476 24.512 1.00 96.19 106 LYS A N 1
ATOM 843 C CA . LYS A 1 106 ? -12.673 -15.908 25.896 1.00 96.19 106 LYS A CA 1
ATOM 844 C C . LYS A 1 106 ? -13.564 -15.205 26.920 1.00 96.19 106 LYS A C 1
ATOM 846 O O . LYS A 1 106 ? -14.010 -15.829 27.878 1.00 96.19 106 LYS A O 1
ATOM 851 N N . GLU A 1 107 ? -13.824 -13.913 26.741 1.00 96.31 107 GLU A N 1
ATOM 852 C CA . GLU A 1 107 ? -14.699 -13.151 27.637 1.00 96.31 107 GLU A CA 1
ATOM 853 C C . GLU A 1 107 ? -16.163 -13.595 27.523 1.00 96.31 107 GLU A C 1
ATOM 855 O O . GLU A 1 107 ? -16.859 -13.698 28.535 1.00 96.31 107 GLU A O 1
ATOM 860 N N . ILE A 1 108 ? -16.612 -13.943 26.313 1.00 93.69 108 ILE A N 1
ATOM 861 C CA . ILE A 1 108 ? -17.927 -14.545 26.076 1.00 93.69 108 ILE A CA 1
ATOM 862 C C . ILE A 1 108 ? -18.026 -15.903 26.774 1.00 93.69 108 ILE A C 1
ATOM 864 O O . ILE A 1 108 ? -19.010 -16.142 27.470 1.00 93.69 108 ILE A O 1
ATOM 868 N N . GLU A 1 109 ? -17.026 -16.776 26.631 1.00 96.31 109 GLU A N 1
ATOM 869 C CA . GLU A 1 109 ? -16.996 -18.083 27.307 1.00 96.31 109 GLU A CA 1
ATOM 870 C C . GLU A 1 109 ? -17.050 -17.922 28.831 1.00 96.31 109 GLU A C 1
ATOM 872 O O . GLU A 1 109 ? -17.903 -18.518 29.488 1.00 96.31 109 GLU A O 1
ATOM 877 N N . LYS A 1 110 ? -16.225 -17.032 29.393 1.00 96.19 110 LYS A N 1
ATOM 878 C CA . LYS A 1 110 ? -16.237 -16.720 30.827 1.00 96.19 110 LYS A CA 1
ATOM 879 C C . LYS A 1 110 ? -17.600 -16.194 31.291 1.00 96.19 110 LYS A C 1
ATOM 881 O O . LYS A 1 110 ? -18.141 -16.665 32.289 1.00 96.19 110 LYS A O 1
ATOM 886 N N . SER A 1 111 ? -18.183 -15.255 30.549 1.00 90.56 111 SER A N 1
ATOM 887 C CA . SER A 1 111 ? -19.505 -14.699 30.859 1.00 90.56 111 SER A CA 1
ATOM 888 C C . SER A 1 111 ? -20.601 -15.770 30.799 1.00 90.56 111 SER A C 1
ATOM 890 O O . SER A 1 111 ? -21.527 -15.770 31.611 1.00 90.56 111 SER A O 1
ATOM 892 N N . GLN A 1 112 ? -20.497 -16.721 29.866 1.00 96.12 112 GLN A N 1
ATOM 893 C CA . GLN A 1 112 ? -21.408 -17.862 29.780 1.00 96.12 112 GLN A CA 1
ATOM 894 C C . GLN A 1 112 ? -21.258 -18.808 30.978 1.00 96.12 112 GLN A C 1
ATOM 896 O O . GLN A 1 112 ? -22.268 -19.278 31.504 1.00 96.12 112 GLN A O 1
ATOM 901 N N . GLU A 1 113 ? -20.034 -19.073 31.439 1.00 96.56 113 GLU A N 1
ATOM 902 C CA . GLU A 1 113 ? -19.783 -19.879 32.638 1.00 96.56 113 GLU A CA 1
ATOM 903 C C . GLU A 1 113 ? -20.349 -19.217 33.899 1.00 96.56 113 GLU A C 1
ATOM 905 O O . GLU A 1 113 ? -21.048 -19.872 34.679 1.00 96.56 113 GLU A O 1
ATOM 910 N N . GLU A 1 114 ? -20.113 -17.917 34.083 1.00 96.56 114 GLU A N 1
ATOM 911 C CA . GLU A 1 114 ? -20.663 -17.141 35.200 1.00 96.56 114 GLU A CA 1
ATOM 912 C C . GLU A 1 114 ? -22.199 -17.144 35.176 1.00 96.56 114 GLU A C 1
ATOM 914 O O . GLU A 1 114 ? -22.840 -17.425 36.194 1.00 96.56 114 GLU A O 1
ATOM 919 N N . LEU A 1 115 ? -22.808 -16.949 34.000 1.00 95.69 115 LEU A N 1
ATOM 920 C CA . LEU A 1 115 ? -24.258 -17.046 33.830 1.00 95.69 115 LEU A CA 1
ATOM 921 C C . LEU A 1 115 ? -24.780 -18.436 34.224 1.00 95.69 115 LEU A C 1
ATOM 923 O O . LEU A 1 115 ? -25.765 -18.544 34.959 1.00 95.69 115 LEU A O 1
ATOM 927 N N . GLN A 1 116 ? -24.117 -19.511 33.787 1.00 95.81 116 GLN A N 1
ATOM 928 C CA . GLN A 1 116 ? -24.490 -20.877 34.163 1.00 95.81 116 GLN A CA 1
ATOM 929 C C . GLN A 1 116 ? -24.386 -21.109 35.677 1.00 95.81 116 GLN A C 1
ATOM 931 O O . GLN A 1 116 ? -25.243 -21.789 36.254 1.00 95.81 116 GLN A O 1
ATOM 936 N N . GLN A 1 117 ? -23.371 -20.550 36.339 1.00 96.50 117 GLN A N 1
ATOM 937 C CA . GLN A 1 117 ? -23.222 -20.623 37.795 1.00 96.50 117 GLN A CA 1
ATOM 938 C C . GLN A 1 117 ? -24.343 -19.866 38.519 1.00 96.50 117 GLN A C 1
ATOM 940 O O . GLN A 1 117 ? -24.967 -20.422 39.427 1.00 96.50 117 GLN A O 1
ATOM 945 N N . CYS A 1 118 ? -24.668 -18.645 38.086 1.00 92.94 118 CYS A N 1
ATOM 946 C CA . CYS A 1 118 ? -25.788 -17.870 38.620 1.00 92.94 118 CYS A CA 1
ATOM 947 C C . CYS A 1 118 ? -27.119 -18.613 38.465 1.00 92.94 118 CYS A C 1
ATOM 949 O O . CYS A 1 118 ? -27.871 -18.727 39.432 1.00 92.94 118 CYS A O 1
ATOM 951 N N . VAL A 1 119 ? -27.385 -19.198 37.293 1.00 96.62 119 VAL A N 1
ATOM 952 C CA . VAL A 1 119 ? -28.599 -19.993 37.048 1.00 96.62 119 VAL A CA 1
ATOM 953 C C . VAL A 1 119 ? -28.679 -21.198 37.992 1.00 96.62 119 VAL A C 1
ATOM 955 O O . VAL A 1 119 ? -29.748 -21.479 38.538 1.00 96.62 119 VAL A O 1
ATOM 958 N N . LYS A 1 120 ? -27.567 -21.906 38.237 1.00 97.06 120 LYS A N 1
ATOM 959 C CA . LYS A 1 120 ? -27.526 -23.003 39.224 1.00 97.06 120 LYS A CA 1
ATOM 960 C C . LYS A 1 120 ? -27.836 -22.501 40.637 1.00 97.06 120 LYS A C 1
ATOM 962 O O . LYS A 1 120 ? -28.623 -23.130 41.339 1.00 97.06 120 LYS A O 1
ATOM 967 N N . LYS A 1 121 ? -27.269 -21.360 41.037 1.00 96.31 121 LYS A N 1
ATOM 968 C CA . LYS A 1 121 ? -27.494 -20.760 42.359 1.00 96.31 121 LYS A CA 1
ATOM 969 C C . LYS A 1 121 ? -28.947 -20.323 42.557 1.00 96.31 121 LYS A C 1
ATOM 971 O O . LYS A 1 121 ? -29.516 -20.592 43.609 1.00 96.31 121 LYS A O 1
ATOM 976 N N . VAL A 1 122 ? -29.571 -19.729 41.537 1.00 95.00 122 VAL A N 1
ATOM 977 C CA . VAL A 1 122 ? -31.002 -19.379 41.557 1.00 95.00 122 VAL A CA 1
ATOM 978 C C . VAL A 1 122 ? -31.861 -20.627 41.758 1.00 95.00 122 VAL A C 1
ATOM 980 O O . VAL A 1 122 ? -32.739 -20.620 42.615 1.00 95.00 122 VAL A O 1
ATOM 983 N N . LYS A 1 123 ? -31.570 -21.729 41.052 1.00 96.50 123 LYS A N 1
ATOM 984 C CA . LYS A 1 123 ? -32.299 -22.996 41.238 1.00 96.50 123 LYS A CA 1
ATOM 985 C C . LYS A 1 123 ? -32.191 -23.544 42.664 1.00 96.50 123 LYS A C 1
ATOM 987 O O . LYS A 1 123 ? -33.183 -24.054 43.176 1.00 96.50 123 LYS A O 1
ATOM 992 N N . LEU A 1 124 ? -31.020 -23.443 43.297 1.00 95.12 124 LEU A N 1
ATOM 993 C CA . LEU A 1 124 ? -30.830 -23.867 44.691 1.00 95.12 124 LEU A CA 1
ATOM 994 C C . LEU A 1 124 ? -31.623 -22.982 45.660 1.00 95.12 124 LEU A C 1
ATOM 996 O O . LEU A 1 124 ? -32.394 -23.500 46.463 1.00 95.12 124 LEU A O 1
ATOM 1000 N N . LEU A 1 125 ? -31.520 -21.658 45.525 1.00 93.25 125 LEU A N 1
ATOM 1001 C CA . LEU A 1 125 ? -32.273 -20.714 46.359 1.00 93.25 125 LEU A CA 1
ATOM 1002 C C . LEU A 1 125 ? -33.791 -20.873 46.187 1.00 93.25 125 LEU A C 1
ATOM 1004 O O . LEU A 1 125 ? -34.547 -20.734 47.145 1.00 93.25 125 LEU A O 1
ATOM 1008 N N . GLU A 1 126 ? -34.264 -21.203 44.984 1.00 95.06 126 GLU A N 1
ATOM 1009 C CA . GLU A 1 126 ? -35.672 -21.534 44.762 1.00 95.06 126 GLU A CA 1
ATOM 1010 C C . GLU A 1 126 ? -36.103 -22.812 45.488 1.00 95.06 126 GLU A C 1
ATOM 1012 O O . GLU A 1 126 ? -37.225 -22.871 45.993 1.00 95.06 126 GLU A O 1
ATOM 1017 N N . GLN A 1 127 ? -35.248 -23.837 45.539 1.00 95.75 127 GLN A N 1
ATOM 1018 C CA . GLN A 1 127 ? -35.528 -25.066 46.285 1.00 95.75 127 GLN A CA 1
ATOM 1019 C C . GLN A 1 127 ? -35.584 -24.793 47.793 1.00 95.75 127 GLN A C 1
ATOM 1021 O O . GLN A 1 127 ? -36.542 -25.213 48.441 1.00 95.75 127 GLN A O 1
ATOM 1026 N N . GLU A 1 128 ? -34.633 -24.027 48.332 1.00 95.75 128 GLU A N 1
ATOM 1027 C CA . GLU A 1 128 ? -34.628 -23.600 49.738 1.00 95.75 128 GLU A CA 1
ATOM 1028 C C . GLU A 1 128 ? -35.861 -22.756 50.080 1.00 95.75 128 GLU A C 1
ATOM 1030 O O . GLU A 1 128 ? -36.551 -23.030 51.062 1.00 95.75 128 GLU A O 1
ATOM 1035 N N . LYS A 1 129 ? -36.216 -21.784 49.227 1.00 94.75 129 LYS A N 1
ATOM 1036 C 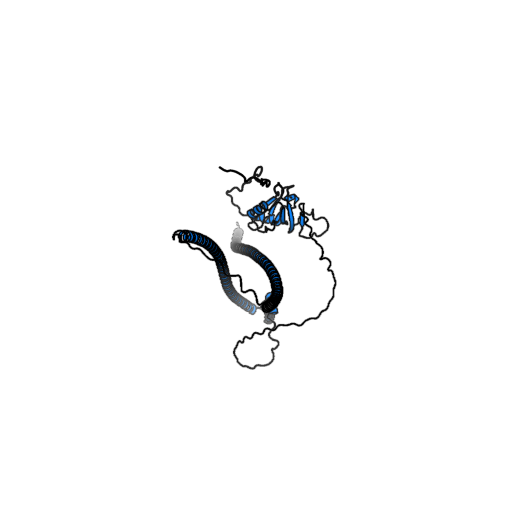CA . LYS A 1 129 ? -37.436 -20.979 49.387 1.00 94.75 129 LYS A CA 1
ATOM 1037 C C . LYS A 1 129 ? -38.685 -21.859 49.451 1.00 94.75 129 LYS A C 1
ATOM 1039 O O . LYS A 1 129 ? -39.563 -21.607 50.274 1.00 94.75 129 LYS A O 1
ATOM 1044 N N . ARG A 1 130 ? -38.788 -22.881 48.590 1.00 95.38 130 ARG A N 1
ATOM 1045 C CA . ARG A 1 130 ? -39.911 -23.835 48.620 1.00 95.38 130 ARG A CA 1
ATOM 1046 C C . ARG A 1 130 ? -39.927 -24.642 49.917 1.00 95.38 130 ARG A C 1
ATOM 1048 O O . ARG A 1 130 ? -40.995 -24.778 50.502 1.00 95.38 130 ARG A O 1
ATOM 1055 N N . ALA A 1 131 ? -38.776 -25.122 50.385 1.00 94.88 131 ALA A N 1
ATOM 1056 C CA . ALA A 1 131 ? -38.675 -25.866 51.641 1.00 94.88 131 ALA A CA 1
ATOM 1057 C C . ALA A 1 131 ? -39.140 -25.025 52.845 1.00 94.88 131 ALA A C 1
ATOM 1059 O O . ALA A 1 131 ? -40.030 -25.446 53.581 1.00 94.88 131 ALA A O 1
ATOM 1060 N N . ILE A 1 132 ? -38.638 -23.792 52.966 1.00 93.62 132 ILE A N 1
ATOM 1061 C CA . ILE A 1 132 ? -39.035 -22.843 54.021 1.00 93.62 132 ILE A CA 1
ATOM 1062 C C . ILE A 1 132 ? -40.525 -22.488 53.919 1.00 93.62 132 ILE A C 1
ATOM 1064 O O . ILE A 1 132 ? -41.200 -22.299 54.931 1.00 93.62 132 ILE A O 1
ATOM 1068 N N . SER A 1 133 ? -41.068 -22.385 52.703 1.00 94.69 133 SER A N 1
ATOM 1069 C CA . SER A 1 133 ? -42.498 -22.133 52.504 1.00 94.69 133 SER A CA 1
ATOM 1070 C C . SER A 1 133 ? -43.361 -23.283 53.034 1.00 94.69 133 SER A C 1
ATOM 1072 O O . SER A 1 133 ? -44.383 -23.025 53.666 1.00 94.69 133 SER A O 1
ATOM 1074 N N . ILE A 1 134 ? -42.950 -24.535 52.805 1.00 95.81 134 ILE A N 1
ATOM 1075 C CA . ILE A 1 134 ? -43.649 -25.728 53.310 1.00 95.81 134 ILE A CA 1
ATOM 1076 C C . ILE A 1 134 ? -43.582 -25.779 54.842 1.00 95.81 134 ILE A C 1
ATOM 1078 O O . ILE A 1 134 ? -44.597 -26.018 55.495 1.00 95.81 134 ILE A O 1
ATOM 1082 N N . GLU A 1 135 ? -42.414 -25.501 55.422 1.00 94.94 135 GLU A N 1
ATOM 1083 C CA . GLU A 1 135 ? -42.231 -25.445 56.876 1.00 94.94 135 GLU A CA 1
ATOM 1084 C C . GLU A 1 135 ? -43.109 -24.358 57.519 1.00 94.94 135 GLU A C 1
ATOM 1086 O O . GLU A 1 135 ? -43.831 -24.626 58.480 1.00 94.94 135 GLU A O 1
ATOM 1091 N N . ASN A 1 136 ? -43.149 -23.157 56.930 1.00 90.88 136 ASN A N 1
ATOM 1092 C CA . ASN A 1 136 ? -44.030 -22.077 57.380 1.00 90.88 136 ASN A CA 1
ATOM 1093 C C . ASN A 1 136 ? -45.513 -22.463 57.331 1.00 90.88 136 ASN A C 1
ATOM 1095 O O . ASN A 1 136 ? -46.271 -22.102 58.230 1.00 90.88 136 ASN A O 1
ATOM 1099 N N . GLU A 1 137 ? -45.958 -23.171 56.291 1.00 95.25 137 GLU A N 1
ATOM 1100 C CA . GLU A 1 137 ? -47.332 -23.677 56.243 1.00 95.25 137 GLU A CA 1
ATOM 1101 C C . GLU A 1 137 ? -47.612 -24.709 57.337 1.0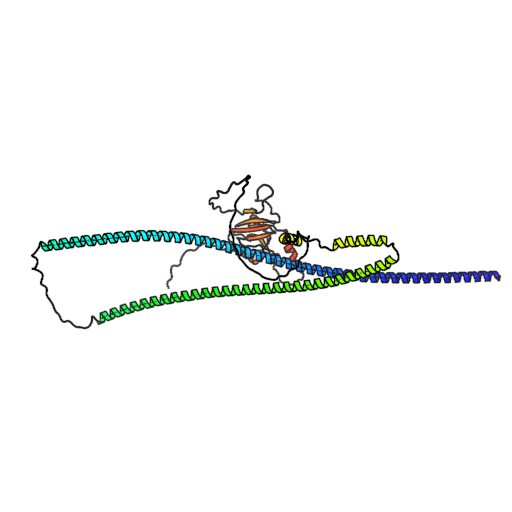0 95.25 137 GLU A C 1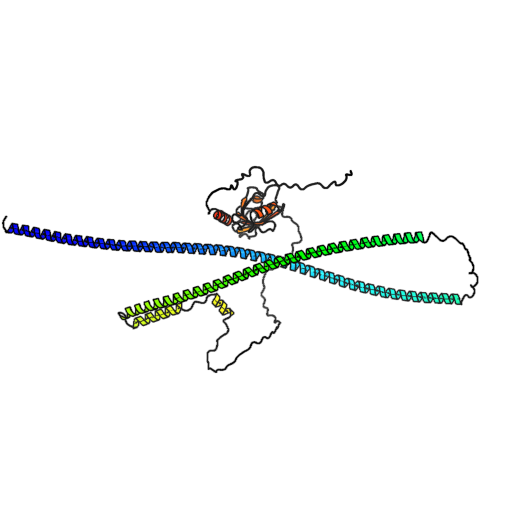
ATOM 1103 O O . GLU A 1 137 ? -48.691 -24.677 57.929 1.00 95.25 137 GLU A O 1
ATOM 1108 N N . SER A 1 138 ? -46.659 -25.596 57.630 1.00 94.81 138 SER A N 1
ATOM 1109 C CA . SER A 1 138 ? -46.783 -26.580 58.710 1.00 94.81 138 SER A CA 1
ATOM 1110 C C . SER A 1 138 ? -46.930 -25.899 60.071 1.00 94.81 138 SER A C 1
ATOM 1112 O O . SER A 1 138 ? -47.900 -26.160 60.784 1.00 94.81 138 SER A O 1
ATOM 1114 N N . LEU A 1 139 ? -46.038 -24.955 60.389 1.00 92.94 139 LEU A N 1
ATOM 1115 C CA . LEU A 1 139 ? -46.084 -24.185 61.636 1.00 92.94 139 LEU A CA 1
ATOM 1116 C C . LEU A 1 139 ? -47.384 -23.381 61.765 1.00 92.94 139 LEU A C 1
ATOM 1118 O O . LEU A 1 139 ? -47.980 -23.322 62.838 1.00 92.94 139 LEU A O 1
ATOM 1122 N N . LYS A 1 140 ? -47.885 -22.799 60.666 1.00 95.00 140 LYS A N 1
ATOM 1123 C CA . LYS A 1 140 ? -49.194 -22.126 60.660 1.00 95.00 140 LYS A CA 1
ATOM 1124 C C . LYS A 1 140 ? -50.335 -23.086 61.001 1.00 95.00 140 LYS A C 1
ATOM 1126 O O . LYS A 1 140 ? -51.211 -22.715 61.780 1.00 95.00 140 LYS A O 1
ATOM 1131 N N . ARG A 1 141 ? -50.342 -24.306 60.446 1.00 93.62 141 ARG A N 1
ATOM 1132 C CA . ARG A 1 141 ? -51.360 -25.327 60.770 1.00 93.62 141 ARG A CA 1
ATOM 1133 C C . ARG A 1 141 ? -51.282 -25.742 62.241 1.00 93.62 141 ARG A C 1
ATOM 1135 O O . ARG A 1 141 ? -52.320 -25.867 62.886 1.00 93.62 141 ARG A O 1
ATOM 1142 N N . GLU A 1 142 ? -50.075 -25.891 62.777 1.00 94.88 142 GLU A N 1
ATOM 1143 C CA . GLU A 1 142 ? -49.843 -26.218 64.187 1.00 94.88 142 GLU A CA 1
ATOM 1144 C C . GLU A 1 142 ? -50.339 -25.109 65.129 1.00 94.88 142 GLU A C 1
ATOM 1146 O O . GLU A 1 142 ? -51.097 -25.392 66.056 1.00 94.88 142 GLU A O 1
ATOM 1151 N N . ILE A 1 143 ? -50.029 -23.838 64.839 1.00 93.62 143 ILE A N 1
ATOM 1152 C CA . ILE A 1 143 ? -50.549 -22.682 65.593 1.00 93.62 143 ILE A CA 1
ATOM 1153 C C . ILE A 1 143 ? -52.081 -22.679 65.606 1.00 93.62 143 ILE A C 1
ATOM 1155 O O . ILE A 1 143 ? -52.690 -22.457 66.655 1.00 93.62 143 ILE A O 1
ATOM 1159 N N . VAL A 1 144 ? -52.724 -22.936 64.463 1.00 95.50 144 VAL A N 1
ATOM 1160 C CA . VAL A 1 144 ? -54.193 -23.002 64.377 1.00 95.50 144 VAL A CA 1
ATOM 1161 C C . VAL A 1 144 ? -54.745 -24.142 65.239 1.00 95.50 144 VAL A C 1
ATOM 1163 O O . VAL A 1 144 ? -55.735 -23.943 65.945 1.00 95.50 144 VAL A O 1
ATOM 1166 N N . SER A 1 145 ? -54.095 -25.309 65.235 1.00 94.00 145 SER A N 1
ATOM 1167 C CA . SER A 1 145 ? -54.469 -26.449 66.081 1.00 94.00 145 SER A CA 1
ATOM 1168 C C . SER A 1 145 ? -54.372 -26.114 67.572 1.00 94.00 145 SER A C 1
ATOM 1170 O O . SER A 1 145 ? -55.355 -26.263 68.298 1.00 94.00 145 SER A O 1
ATOM 1172 N N . LEU A 1 146 ? -53.228 -25.586 68.017 1.00 91.62 146 LEU A N 1
ATOM 1173 C CA . LEU A 1 146 ? -53.003 -25.191 69.412 1.00 91.62 146 LEU A CA 1
ATOM 1174 C C . LEU A 1 146 ? -53.961 -24.079 69.859 1.00 91.62 146 LEU A C 1
ATOM 1176 O O . LEU A 1 146 ? -54.436 -24.072 70.993 1.00 91.62 146 LEU A O 1
ATOM 1180 N N . THR A 1 147 ? -54.294 -23.148 68.962 1.00 91.44 147 THR A N 1
ATOM 1181 C CA . THR A 1 147 ? -55.276 -22.087 69.237 1.00 91.44 147 THR A CA 1
ATOM 1182 C C . THR A 1 147 ? -56.668 -22.673 69.459 1.00 91.44 147 THR A C 1
ATOM 1184 O O . THR A 1 147 ? -57.351 -22.296 70.411 1.00 91.44 147 THR A O 1
ATOM 1187 N N . ARG A 1 148 ? -57.070 -23.646 68.631 1.00 93.62 148 ARG A N 1
ATOM 1188 C CA . ARG A 1 148 ? -58.348 -24.352 68.777 1.00 93.62 148 ARG A CA 1
ATOM 1189 C C . ARG A 1 148 ? -58.408 -25.151 70.081 1.00 93.62 148 ARG A C 1
ATOM 1191 O O . ARG A 1 148 ? -59.436 -25.135 70.752 1.00 93.62 148 ARG A O 1
ATOM 1198 N N . GLU A 1 149 ? -57.326 -25.830 70.450 1.00 92.31 149 GLU A N 1
ATOM 1199 C CA . GLU A 1 149 ? -57.221 -26.562 71.718 1.00 92.31 149 GLU A CA 1
ATOM 1200 C C . GLU A 1 149 ? -57.307 -25.612 72.924 1.00 92.31 149 GLU A C 1
ATOM 1202 O O . GLU A 1 149 ? -58.092 -25.838 73.847 1.00 92.31 149 GLU A O 1
ATOM 1207 N N . LYS A 1 150 ? -56.597 -24.477 72.876 1.00 90.62 150 LYS A N 1
ATOM 1208 C CA . LYS A 1 150 ? -56.696 -23.411 73.883 1.00 90.62 150 LYS A CA 1
ATOM 1209 C C . LYS A 1 150 ? -58.130 -22.894 74.032 1.00 90.62 150 LYS A C 1
ATOM 1211 O O . LYS A 1 150 ? -58.597 -22.734 75.157 1.00 90.62 150 LYS A O 1
ATOM 1216 N N . GLU A 1 151 ? -58.842 -22.640 72.935 1.00 91.31 151 GLU A N 1
ATOM 1217 C CA . GLU A 1 151 ? -60.252 -22.219 72.975 1.00 91.31 151 GLU A CA 1
ATOM 1218 C C . GLU A 1 151 ? -61.171 -23.282 73.584 1.00 91.31 151 GLU A C 1
ATOM 1220 O O . GLU A 1 151 ? -62.080 -22.945 74.343 1.00 91.31 151 GLU A O 1
ATOM 1225 N N . GLN A 1 152 ? -60.940 -24.564 73.290 1.00 90.50 152 GLN A N 1
ATOM 1226 C CA . GLN A 1 152 ? -61.696 -25.659 73.904 1.00 90.50 152 GLN A CA 1
ATOM 1227 C C . GLN A 1 152 ? -61.469 -25.720 75.416 1.00 90.50 152 GLN A C 1
ATOM 1229 O O . GLN A 1 152 ? -62.435 -25.859 76.164 1.00 90.50 152 GLN A O 1
ATOM 1234 N N . LEU A 1 153 ? -60.227 -25.549 75.877 1.00 84.44 153 LEU A N 1
ATOM 1235 C CA . LEU A 1 153 ? -59.903 -25.484 77.304 1.00 84.44 153 LEU A CA 1
ATOM 1236 C C . LEU A 1 153 ? -60.519 -24.257 77.986 1.00 84.44 153 LEU A C 1
ATOM 1238 O O . LEU A 1 153 ? -61.009 -24.371 79.108 1.00 84.44 153 LEU A O 1
ATOM 1242 N N . ILE A 1 154 ? -60.544 -23.099 77.315 1.00 84.06 154 ILE A N 1
ATOM 1243 C CA . ILE A 1 154 ? -61.242 -21.902 77.812 1.00 84.06 154 ILE A CA 1
ATOM 1244 C C . ILE A 1 154 ? -62.735 -22.197 77.972 1.00 84.06 154 ILE A C 1
ATOM 1246 O O . ILE A 1 154 ? -63.268 -21.994 79.059 1.00 84.06 154 ILE A O 1
ATOM 1250 N N . LYS A 1 155 ? -63.390 -22.762 76.951 1.00 84.69 155 LYS A N 1
ATOM 1251 C CA . LYS A 1 155 ? -64.809 -23.143 77.029 1.00 84.69 155 LYS A CA 1
ATOM 1252 C C . LYS A 1 155 ? -65.079 -24.180 78.119 1.00 84.69 155 LYS A C 1
ATOM 1254 O O . LYS A 1 155 ? -66.072 -24.069 78.828 1.00 84.69 155 LYS A O 1
ATOM 1259 N N . ALA A 1 156 ? -64.205 -25.173 78.286 1.00 80.44 156 ALA A N 1
ATOM 1260 C CA . ALA A 1 156 ? -64.323 -26.172 79.349 1.00 80.44 156 ALA A CA 1
ATOM 1261 C C . ALA A 1 156 ? -64.180 -25.542 80.745 1.00 80.44 156 ALA A C 1
ATOM 1263 O O . ALA A 1 156 ? -64.941 -25.881 81.652 1.00 80.44 156 ALA A O 1
ATOM 1264 N N . LYS A 1 157 ? -63.252 -24.588 80.906 1.00 74.12 157 LYS A N 1
ATOM 1265 C CA . LYS A 1 157 ? -63.081 -23.793 82.130 1.00 74.12 157 LYS A CA 1
ATOM 1266 C C . LYS A 1 157 ? -64.305 -22.920 82.417 1.00 74.12 157 LYS A C 1
ATOM 1268 O O . LYS A 1 157 ? -64.743 -22.851 83.558 1.00 74.12 157 LYS A O 1
ATOM 1273 N N . GLU A 1 158 ? -64.870 -22.272 81.403 1.00 74.56 158 GLU A N 1
ATOM 1274 C CA . GLU A 1 158 ? -66.102 -21.482 81.528 1.00 74.56 158 GLU A CA 1
ATOM 1275 C C . GLU A 1 158 ? -67.306 -22.363 81.896 1.00 74.56 158 GLU A C 1
ATOM 1277 O O . GLU A 1 158 ? -68.090 -21.999 82.768 1.00 74.56 158 GLU A O 1
ATOM 1282 N N . ALA A 1 159 ? -67.414 -23.563 81.317 1.00 69.56 159 ALA A N 1
ATOM 1283 C CA . ALA A 1 159 ? -68.473 -24.523 81.631 1.00 69.56 159 ALA A CA 1
ATOM 1284 C C . ALA A 1 159 ? -68.378 -25.111 83.054 1.00 69.56 159 ALA A C 1
ATOM 1286 O O . ALA A 1 159 ? -69.385 -25.548 83.605 1.00 69.56 159 ALA A O 1
ATOM 1287 N N . THR A 1 160 ? -67.187 -25.111 83.663 1.00 61.06 160 THR A N 1
ATOM 1288 C CA . THR A 1 160 ? -66.962 -25.572 85.045 1.00 61.06 160 THR A CA 1
ATOM 1289 C C . THR A 1 160 ? -67.070 -24.455 86.093 1.00 61.06 160 THR A C 1
ATOM 1291 O O . THR A 1 160 ? -67.027 -24.754 87.284 1.00 61.06 160 THR A O 1
ATOM 1294 N N . PHE A 1 161 ? -67.264 -23.187 85.697 1.00 51.94 161 PHE A N 1
ATOM 1295 C CA . PHE A 1 161 ? -67.299 -22.037 86.616 1.00 51.94 161 PHE A CA 1
ATOM 1296 C C . PHE A 1 161 ? -68.471 -21.067 86.346 1.00 51.94 161 PHE A C 1
ATOM 1298 O O . PHE A 1 161 ? -68.297 -20.060 85.657 1.00 51.94 161 PHE A O 1
ATOM 1305 N N . PRO A 1 162 ? -69.654 -21.257 86.960 1.00 50.53 162 PRO A N 1
ATOM 1306 C CA . PRO A 1 162 ? -70.689 -20.233 86.980 1.00 50.53 162 PRO A CA 1
ATOM 1307 C C . PRO A 1 162 ? -70.671 -19.504 88.333 1.00 50.53 162 PRO A C 1
ATOM 1309 O O . PRO A 1 162 ? -71.439 -19.866 89.211 1.00 50.53 162 PRO A O 1
ATOM 1312 N N . LEU A 1 163 ? -69.771 -18.523 88.527 1.00 46.72 163 LEU A N 1
ATOM 1313 C CA . LEU A 1 163 ? -69.864 -17.441 89.542 1.00 46.72 163 LEU A CA 1
ATOM 1314 C C . LEU A 1 163 ? -68.642 -16.495 89.454 1.00 46.72 163 LEU A C 1
ATOM 1316 O O . LEU A 1 163 ? -67.677 -16.608 90.207 1.00 46.72 163 LEU A O 1
ATOM 1320 N N . ARG A 1 164 ? -68.677 -15.519 88.538 1.00 48.16 164 ARG A N 1
ATOM 1321 C CA . ARG A 1 164 ? -67.880 -14.275 88.638 1.00 48.16 164 ARG A CA 1
ATOM 1322 C C . ARG A 1 164 ? -68.547 -13.162 87.822 1.00 48.16 164 ARG A C 1
ATOM 1324 O O . ARG A 1 164 ? -67.980 -12.636 86.873 1.00 48.16 164 ARG A O 1
ATOM 1331 N N . SER A 1 165 ? -69.770 -12.807 88.208 1.00 41.50 165 SER A N 1
ATOM 1332 C CA . SER A 1 165 ? -70.488 -11.627 87.703 1.00 41.50 165 SER A CA 1
ATOM 1333 C C . SER A 1 165 ? -70.898 -10.739 88.877 1.00 41.50 165 SER A C 1
ATOM 1335 O O . SER A 1 165 ? -72.066 -10.501 89.144 1.00 41.50 165 SER A O 1
ATOM 1337 N N . GLN A 1 166 ? -69.900 -10.300 89.632 1.00 37.16 166 GLN A N 1
ATOM 1338 C CA . GLN A 1 166 ? -69.976 -9.218 90.608 1.00 37.16 166 GLN A CA 1
ATOM 1339 C C . GLN A 1 166 ? -68.541 -8.684 90.692 1.00 37.16 166 GLN A C 1
ATOM 1341 O O . GLN A 1 166 ? -67.611 -9.483 90.600 1.00 37.16 166 GLN A O 1
ATOM 1346 N N . TRP A 1 167 ? -68.353 -7.376 90.840 1.00 40.12 167 TRP A N 1
ATOM 1347 C CA . TRP A 1 167 ? -67.068 -6.654 90.763 1.00 40.12 167 TRP A CA 1
ATOM 1348 C C . TRP A 1 167 ? -66.613 -6.316 89.341 1.00 40.12 167 TRP A C 1
ATOM 1350 O O . TRP A 1 167 ? -65.903 -7.073 88.686 1.00 40.12 167 TRP A O 1
ATOM 1360 N N . GLY A 1 168 ? -67.002 -5.120 88.896 1.00 38.59 168 GLY A N 1
ATOM 1361 C CA . GLY A 1 168 ? -66.445 -4.523 87.686 1.00 38.59 168 GLY A CA 1
ATOM 1362 C C . GLY A 1 168 ? -67.185 -3.315 87.119 1.00 38.59 168 GLY A C 1
ATOM 1363 O O . GLY A 1 168 ? -67.029 -3.029 85.942 1.00 38.59 168 GLY A O 1
ATOM 1364 N N . SER A 1 169 ? -68.005 -2.612 87.901 1.00 42.19 169 SER A N 1
ATOM 1365 C CA . SER A 1 169 ? -68.416 -1.240 87.587 1.00 42.19 169 SER A CA 1
ATOM 1366 C C . SER A 1 169 ? -67.849 -0.344 88.673 1.00 42.19 169 SER A C 1
ATOM 1368 O O . SER A 1 169 ? -68.218 -0.558 89.819 1.00 42.19 169 SER A O 1
ATOM 1370 N N . THR A 1 170 ? -66.962 0.593 88.315 1.00 30.30 170 THR A N 1
ATOM 1371 C CA . THR A 1 170 ? -66.759 1.912 88.958 1.00 30.30 170 THR A CA 1
ATOM 1372 C C . THR A 1 170 ? -65.487 2.575 88.431 1.00 30.30 170 THR A C 1
ATOM 1374 O O . THR A 1 170 ? -64.400 2.077 88.701 1.00 30.30 170 THR A O 1
ATOM 1377 N N . SER A 1 171 ? -65.647 3.706 87.739 1.00 35.72 171 SER A N 1
ATOM 1378 C CA . SER A 1 171 ? -64.923 4.982 87.938 1.00 35.72 171 SER A CA 1
ATOM 1379 C C . SER A 1 171 ? -65.084 5.807 86.650 1.00 35.72 171 SER A C 1
ATOM 1381 O O . SER A 1 171 ? -64.434 5.528 85.650 1.00 35.72 171 SER A O 1
ATOM 1383 N N . SER A 1 172 ? -66.111 6.645 86.515 1.00 35.16 172 SER A N 1
ATOM 1384 C CA . SER A 1 172 ? -66.247 7.977 87.131 1.00 35.16 172 SER A CA 1
ATOM 1385 C C . SER A 1 172 ? -65.135 8.950 86.727 1.00 35.16 172 SER A C 1
ATOM 1387 O O . SER A 1 172 ? -64.065 8.938 87.322 1.00 35.16 172 SER A O 1
ATOM 1389 N N . GLY A 1 173 ? -65.480 9.886 85.839 1.00 33.34 173 GLY A N 1
ATOM 1390 C CA . GLY A 1 173 ? -65.562 11.284 86.265 1.00 33.34 173 GLY A CA 1
ATOM 1391 C C . GLY A 1 173 ? -64.656 12.317 85.587 1.00 33.34 173 GLY A C 1
ATOM 1392 O O . GLY A 1 173 ? -63.526 12.037 85.210 1.00 33.34 173 GLY A O 1
ATOM 1393 N N . VAL A 1 174 ? -65.182 13.552 85.640 1.00 34.38 174 VAL A N 1
ATOM 1394 C CA . VAL A 1 174 ? -64.479 14.853 85.674 1.00 34.38 174 VAL A CA 1
ATOM 1395 C C . VAL A 1 174 ? -64.151 15.424 84.283 1.00 34.38 174 VAL A C 1
ATOM 1397 O O . VAL A 1 174 ? -63.247 14.975 83.596 1.00 34.38 174 VAL A O 1
ATOM 1400 N N . SER A 1 175 ? -65.021 16.250 83.692 1.00 38.44 175 SER A N 1
ATOM 1401 C CA . SER A 1 175 ? -65.181 17.705 83.902 1.00 38.44 175 SER A CA 1
ATOM 1402 C C . SER A 1 175 ? -63.892 18.532 83.738 1.00 38.44 175 SER A C 1
ATOM 1404 O O . SER A 1 175 ? -62.940 18.411 84.493 1.00 38.44 175 SER A O 1
ATOM 1406 N N . SER A 1 176 ? -63.872 19.455 82.778 1.00 38.22 176 SER A N 1
ATOM 1407 C CA . SER A 1 176 ? -63.819 20.897 83.065 1.00 38.22 176 SER A CA 1
ATOM 1408 C C . SER A 1 176 ? -63.562 21.712 81.797 1.00 38.22 176 SER A C 1
ATOM 1410 O O . SER A 1 176 ? -62.824 21.331 80.891 1.00 38.22 176 SER A O 1
ATOM 1412 N N . GLN A 1 177 ? -64.249 22.845 81.756 1.00 46.28 177 GLN A N 1
ATOM 1413 C CA . GLN A 1 177 ? -64.108 23.940 80.813 1.00 46.28 177 GLN A CA 1
ATOM 1414 C C . GLN A 1 177 ? -62.681 24.505 80.816 1.00 46.28 177 GLN A C 1
ATOM 1416 O O . GLN A 1 177 ? -62.141 24.812 81.875 1.00 46.28 177 GLN A O 1
ATOM 1421 N N . GLY A 1 178 ? -62.124 24.768 79.634 1.00 36.34 178 GLY A N 1
ATOM 1422 C CA . GLY A 1 178 ? -60.876 25.513 79.508 1.00 36.34 178 GLY A CA 1
ATOM 1423 C C . GLY A 1 178 ? -60.564 25.875 78.064 1.00 36.34 178 GLY A C 1
ATOM 1424 O O . GLY A 1 178 ? -60.001 25.072 77.339 1.00 36.34 178 GLY A O 1
ATOM 1425 N N . HIS A 1 179 ? -60.972 27.080 77.666 1.00 40.00 179 HIS A N 1
ATOM 1426 C CA . HIS A 1 179 ? -60.363 27.913 76.627 1.00 40.00 179 HIS A CA 1
ATOM 1427 C C . HIS A 1 179 ? -59.806 27.206 75.376 1.00 40.00 179 HIS A C 1
ATOM 1429 O O . HIS A 1 179 ? -58.649 26.808 75.280 1.00 40.00 179 HIS A O 1
ATOM 1435 N N . SER A 1 180 ? -60.667 27.185 74.361 1.00 50.75 180 SER A N 1
ATOM 1436 C CA . SER A 1 180 ? -60.297 27.275 72.951 1.00 50.75 180 SER A CA 1
ATOM 1437 C C . SER A 1 180 ? -59.221 28.354 72.717 1.00 50.75 180 SER A C 1
ATOM 1439 O O . SER A 1 180 ? -59.293 29.425 73.314 1.00 50.75 180 SER A O 1
ATOM 1441 N N . VAL A 1 181 ? -58.322 28.077 71.762 1.00 51.88 181 VAL A N 1
ATOM 1442 C CA . VAL A 1 181 ? -57.211 28.890 71.211 1.00 51.88 181 VAL A CA 1
ATOM 1443 C C . VAL A 1 181 ? -55.817 28.561 71.794 1.00 51.88 181 VAL A C 1
ATOM 1445 O O . VAL A 1 181 ? -55.538 28.801 72.959 1.00 51.88 181 VAL A O 1
ATOM 1448 N N . SER A 1 182 ? -54.925 28.066 70.913 1.00 52.16 182 SER A N 1
ATOM 1449 C CA . SER A 1 182 ? -53.466 27.830 71.075 1.00 52.16 182 SER A CA 1
ATOM 1450 C C . SER A 1 182 ? -52.933 26.381 71.161 1.00 52.16 182 SER A C 1
ATOM 1452 O O . SER A 1 182 ? -51.797 26.172 71.577 1.00 52.16 182 SER A O 1
ATOM 1454 N N . VAL A 1 183 ? -53.671 25.369 70.689 1.00 50.28 183 VAL A N 1
ATOM 1455 C CA . VAL A 1 183 ? -53.077 24.052 70.327 1.00 50.28 183 VAL A CA 1
ATOM 1456 C C . VAL A 1 183 ? -53.196 23.784 68.824 1.00 50.28 183 VAL A C 1
ATOM 1458 O O . VAL A 1 183 ? -52.248 23.311 68.204 1.00 50.28 183 VAL A O 1
ATOM 1461 N N . LEU A 1 184 ? -54.307 24.193 68.200 1.00 52.44 184 LEU A N 1
ATOM 1462 C CA . LEU A 1 184 ? -54.530 24.064 66.752 1.00 52.44 184 LEU A CA 1
ATOM 1463 C C . LEU A 1 184 ? -53.632 24.983 65.898 1.00 52.44 184 LEU A C 1
ATOM 1465 O O . LEU A 1 184 ? -53.305 24.626 64.774 1.00 52.44 184 LEU A O 1
ATOM 1469 N N . SER A 1 185 ? -53.194 26.143 66.407 1.00 53.16 185 SER A N 1
ATOM 1470 C CA . SER A 1 185 ? -52.288 27.052 65.677 1.00 53.16 185 SER A CA 1
ATOM 1471 C C . SER A 1 185 ? -50.825 26.602 65.724 1.00 53.16 185 SER A C 1
ATOM 1473 O O . SER A 1 185 ? -50.122 26.715 64.727 1.00 53.16 185 SER A O 1
ATOM 1475 N N . PHE A 1 186 ? -50.372 26.052 66.854 1.00 52.12 186 PHE A N 1
ATOM 1476 C CA . PHE A 1 186 ? -49.006 25.544 67.019 1.00 52.12 186 PHE A CA 1
ATOM 1477 C C . PHE A 1 186 ? -48.800 24.201 66.301 1.00 52.12 186 PHE A C 1
ATOM 1479 O O . PHE A 1 186 ? -47.772 23.988 65.665 1.00 52.12 186 PHE A O 1
ATOM 1486 N N . THR A 1 187 ? -49.807 23.320 66.322 1.00 61.88 187 THR A N 1
ATOM 1487 C CA . THR A 1 187 ? -49.788 22.069 65.543 1.00 61.88 187 THR A CA 1
ATOM 1488 C C . THR A 1 187 ? -49.856 22.327 64.036 1.00 61.88 187 THR A C 1
ATOM 1490 O O . THR A 1 187 ? -49.063 21.738 63.316 1.00 61.88 187 THR A O 1
ATOM 1493 N N . ASN A 1 188 ? -50.679 23.273 63.555 1.00 62.41 188 ASN A N 1
ATOM 1494 C CA . ASN A 1 188 ? -50.668 23.679 62.139 1.00 62.41 188 ASN A CA 1
ATOM 1495 C C . ASN A 1 188 ? -49.340 24.318 61.699 1.00 62.41 188 ASN A C 1
ATOM 1497 O O . ASN A 1 188 ? -48.908 24.080 60.573 1.00 62.41 188 ASN A O 1
ATOM 1501 N N . LEU A 1 189 ? -48.680 25.118 62.550 1.00 62.50 189 LEU A N 1
ATOM 1502 C CA . LEU A 1 189 ? -47.363 25.679 62.216 1.00 62.50 189 LEU A CA 1
ATOM 1503 C C . LEU A 1 189 ? -46.275 24.599 62.143 1.00 62.50 189 LEU A C 1
ATOM 1505 O O . LEU A 1 189 ? -45.475 24.631 61.214 1.00 62.50 189 LEU A O 1
ATOM 1509 N N . ASN A 1 190 ? -46.260 23.638 63.072 1.00 68.56 190 ASN A N 1
ATOM 1510 C CA . ASN A 1 190 ? -45.298 22.531 63.037 1.00 68.56 190 ASN A CA 1
ATOM 1511 C C . ASN A 1 190 ? -45.553 21.586 61.855 1.00 68.56 190 ASN A C 1
ATOM 1513 O O . ASN A 1 190 ? -44.609 21.190 61.185 1.00 68.56 190 ASN A O 1
ATOM 1517 N N . GLN A 1 191 ? -46.818 21.291 61.542 1.00 73.38 191 GLN A N 1
ATOM 1518 C CA . GLN A 1 191 ? -47.185 20.493 60.368 1.00 73.38 191 GLN A CA 1
ATOM 1519 C C . GLN A 1 191 ? -46.753 21.185 59.065 1.00 73.38 191 GLN A C 1
ATOM 1521 O O . GLN A 1 191 ? -46.183 20.553 58.184 1.00 73.38 191 GLN A O 1
ATOM 1526 N N . SER A 1 192 ? -46.956 22.505 58.981 1.00 73.44 192 SER A N 1
ATOM 1527 C CA . SER A 1 192 ? -46.488 23.328 57.863 1.00 73.44 192 SER A CA 1
ATOM 1528 C C . SER A 1 192 ? -44.959 23.322 57.755 1.00 73.44 192 SER A C 1
ATOM 1530 O O . SER A 1 192 ? -44.431 23.166 56.658 1.00 73.44 192 SER A O 1
ATOM 1532 N N . ALA A 1 193 ? -44.233 23.422 58.874 1.00 78.44 193 ALA A N 1
ATOM 1533 C CA . ALA A 1 193 ? -42.772 23.342 58.887 1.00 78.44 193 ALA A CA 1
ATOM 1534 C C . ALA A 1 193 ? -42.257 21.974 58.398 1.00 78.44 193 ALA A C 1
ATOM 1536 O O . ALA A 1 193 ? -41.373 21.930 57.544 1.00 78.44 193 ALA A O 1
ATOM 1537 N N . ASP A 1 194 ? -42.858 20.873 58.858 1.00 81.00 194 ASP A N 1
ATOM 1538 C CA . ASP A 1 194 ? -42.522 19.516 58.408 1.00 81.00 194 ASP A CA 1
ATOM 1539 C C . ASP A 1 194 ? -42.830 19.308 56.914 1.00 81.00 194 ASP A C 1
ATOM 1541 O O . ASP A 1 194 ? -42.068 18.650 56.197 1.00 81.00 194 ASP A O 1
ATOM 1545 N N . ASP A 1 195 ? -43.927 19.883 56.416 1.00 81.12 195 ASP A N 1
ATOM 1546 C CA . ASP A 1 195 ? -44.293 19.840 55.000 1.00 81.12 195 ASP A CA 1
ATOM 1547 C C . ASP A 1 195 ? -43.340 20.687 54.139 1.00 81.12 195 ASP A C 1
ATOM 1549 O O . ASP A 1 195 ? -42.929 20.243 53.064 1.00 81.12 195 ASP A O 1
ATOM 1553 N N . PHE A 1 196 ? -42.911 21.860 54.618 1.00 82.31 196 PHE A N 1
ATOM 1554 C CA . PHE A 1 196 ? -41.876 22.674 53.971 1.00 82.31 196 PHE A CA 1
ATOM 1555 C C . PHE A 1 196 ? -40.539 21.931 53.885 1.00 82.31 196 PHE A C 1
ATOM 1557 O O . PHE A 1 196 ? -39.918 21.919 52.820 1.00 82.31 196 PHE A O 1
ATOM 1564 N N . GLU A 1 197 ? -40.113 21.266 54.961 1.00 86.12 197 GLU A N 1
ATOM 1565 C CA . GLU A 1 197 ? -38.880 20.471 54.986 1.00 86.12 197 GLU A CA 1
ATOM 1566 C C . GLU A 1 197 ? -38.972 19.288 54.000 1.00 86.12 197 GLU A C 1
ATOM 1568 O O . GLU A 1 197 ? -38.032 19.001 53.252 1.00 86.12 197 GLU A O 1
ATOM 1573 N N . ARG A 1 198 ? -40.145 18.644 53.918 1.00 86.44 198 ARG A N 1
ATOM 1574 C CA . ARG A 1 198 ? -40.423 17.541 52.984 1.00 86.44 198 ARG A CA 1
ATOM 1575 C C . ARG A 1 198 ? -40.423 18.003 51.524 1.00 86.44 198 ARG A C 1
ATOM 1577 O O . ARG A 1 198 ? -39.871 17.315 50.663 1.00 86.44 198 ARG A O 1
ATOM 1584 N N . ILE A 1 199 ? -40.998 19.172 51.238 1.00 87.38 199 ILE A N 1
ATOM 1585 C CA . ILE A 1 199 ? -40.958 19.810 49.913 1.00 87.38 199 ILE A CA 1
ATOM 1586 C C . ILE A 1 199 ? -39.523 20.216 49.555 1.00 87.38 199 ILE A C 1
ATOM 1588 O O . ILE A 1 199 ? -39.112 20.025 48.409 1.00 87.38 199 ILE A O 1
ATOM 1592 N N . ARG A 1 200 ? -38.735 20.719 50.515 1.00 90.38 200 ARG A N 1
ATOM 1593 C CA . ARG A 1 200 ? -37.324 21.071 50.299 1.00 90.38 200 ARG A CA 1
ATOM 1594 C C . ARG A 1 200 ? -36.500 19.849 49.901 1.00 90.38 200 ARG A C 1
ATOM 1596 O O . ARG A 1 200 ? -35.859 19.876 48.855 1.00 90.38 200 ARG A O 1
ATOM 1603 N N . LEU A 1 201 ? -36.594 18.761 50.668 1.00 92.25 201 LEU A N 1
ATOM 1604 C CA . LEU A 1 201 ? -35.915 17.498 50.357 1.00 92.25 201 LEU A CA 1
ATOM 1605 C C . LEU A 1 201 ? -36.338 16.946 48.990 1.00 92.25 201 LEU A C 1
ATOM 1607 O O . LEU A 1 201 ? -35.507 16.464 48.223 1.00 92.25 201 LEU A O 1
ATOM 1611 N N . LYS A 1 202 ? -37.626 17.053 48.641 1.00 90.19 202 LYS A N 1
ATOM 1612 C CA . LYS A 1 202 ? -38.108 16.610 47.329 1.00 90.19 202 LYS A CA 1
ATOM 1613 C C . LYS A 1 202 ? -37.579 17.478 46.182 1.00 90.19 202 LYS A C 1
ATOM 1615 O O . LYS A 1 202 ? -37.300 16.941 45.113 1.00 90.19 202 LYS A O 1
ATOM 1620 N N . ASN A 1 203 ? -37.418 18.784 46.389 1.00 88.44 203 ASN A N 1
ATOM 1621 C CA . ASN A 1 203 ? -36.784 19.679 45.418 1.00 88.44 203 ASN A CA 1
ATOM 1622 C C . ASN A 1 203 ? -35.294 19.365 45.234 1.00 88.44 203 ASN A C 1
ATOM 1624 O O . ASN A 1 203 ? -34.829 19.336 44.098 1.00 88.44 203 ASN A O 1
ATOM 1628 N N . GLU A 1 204 ? -34.563 19.086 46.314 1.00 91.25 204 GLU A N 1
ATOM 1629 C CA . GLU A 1 204 ? -33.152 18.676 46.244 1.00 91.25 204 GLU A CA 1
ATOM 1630 C C . GLU A 1 204 ? -32.987 17.351 45.484 1.00 91.25 204 GLU A C 1
ATOM 1632 O O . GLU A 1 204 ? -32.141 17.243 44.596 1.00 91.25 204 GLU A O 1
ATOM 1637 N N . GLU A 1 205 ? -33.852 16.370 45.753 1.00 90.62 205 GLU A N 1
ATOM 1638 C CA . GLU A 1 205 ? -33.911 15.099 45.018 1.00 90.62 205 GLU A CA 1
ATOM 1639 C C . GLU A 1 205 ? -34.177 15.325 43.518 1.00 90.62 205 GLU A C 1
ATOM 1641 O O . GLU A 1 205 ? -33.471 14.791 42.662 1.00 90.62 205 GLU A O 1
ATOM 1646 N N . LEU A 1 206 ? -35.167 16.158 43.174 1.00 88.88 206 LEU A N 1
ATOM 1647 C CA . LEU A 1 206 ? -35.482 16.482 41.778 1.00 88.88 206 LEU A CA 1
ATOM 1648 C C . LEU A 1 206 ? -34.332 17.222 41.080 1.00 88.88 206 LEU A C 1
ATOM 1650 O O . LEU A 1 206 ? -34.076 16.975 39.902 1.00 88.88 206 LEU A O 1
ATOM 1654 N N . GLN A 1 207 ? -33.610 18.092 41.789 1.00 88.31 207 GLN A N 1
ATOM 1655 C CA . GLN A 1 207 ? -32.423 18.763 41.258 1.00 88.31 207 GLN A CA 1
ATOM 1656 C C . GLN A 1 207 ? -31.280 17.781 40.991 1.00 88.31 207 GLN A C 1
ATOM 1658 O O . GLN A 1 207 ? -30.649 17.860 39.937 1.00 88.31 207 GLN A O 1
ATOM 1663 N N . GLN A 1 208 ? -31.037 16.823 41.889 1.00 92.00 208 GLN A N 1
ATOM 1664 C CA . GLN A 1 208 ? -30.035 15.780 41.663 1.00 92.00 208 GLN A CA 1
ATOM 1665 C C . GLN A 1 208 ? -30.396 14.908 40.455 1.00 92.00 208 GLN A C 1
ATOM 1667 O O . GLN A 1 208 ? -29.537 14.642 39.614 1.00 92.00 208 GLN A O 1
ATOM 1672 N N . GLN A 1 209 ? -31.667 14.523 40.315 1.00 88.12 209 GLN A N 1
ATOM 1673 C CA . GLN A 1 209 ? -32.135 13.756 39.157 1.00 88.12 209 GLN A CA 1
ATOM 1674 C C . GLN A 1 209 ? -32.007 14.544 37.846 1.00 88.12 209 GLN A C 1
ATOM 1676 O O . GLN A 1 209 ? -31.561 13.985 36.843 1.00 88.12 209 GLN A O 1
ATOM 1681 N N . LEU A 1 210 ? -32.326 15.843 37.852 1.00 90.75 210 LEU A N 1
ATOM 1682 C CA . LEU A 1 210 ? -32.121 16.728 36.702 1.00 90.75 210 LEU A CA 1
ATOM 1683 C C . LEU A 1 210 ? -30.640 16.786 36.302 1.00 90.75 210 LEU A C 1
ATOM 1685 O O . LEU A 1 210 ? -30.314 16.725 35.119 1.00 90.75 210 LEU A O 1
ATOM 1689 N N . GLU A 1 211 ? -29.738 16.883 37.275 1.00 89.31 211 GLU A N 1
ATOM 1690 C CA . GLU A 1 211 ? -28.303 16.983 37.016 1.00 89.31 211 GLU A CA 1
ATOM 1691 C C . GLU A 1 211 ? -27.712 15.668 36.485 1.00 89.31 211 GLU A C 1
ATOM 1693 O O . GLU A 1 211 ? -26.891 15.672 35.566 1.00 89.31 211 GLU A O 1
ATOM 1698 N N . ILE A 1 212 ? -28.186 14.526 36.991 1.00 90.38 212 ILE A N 1
ATOM 1699 C CA . ILE A 1 212 ? -27.851 13.205 36.441 1.00 90.38 212 ILE A CA 1
ATOM 1700 C C . ILE A 1 212 ? -28.358 13.087 35.000 1.00 90.38 212 ILE A C 1
ATOM 1702 O O . ILE A 1 212 ? -27.603 12.668 34.122 1.00 90.38 212 ILE A O 1
ATOM 1706 N N . ALA A 1 213 ? -29.600 13.501 34.734 1.00 89.06 213 ALA A N 1
ATOM 1707 C CA . ALA A 1 213 ? -30.169 13.478 33.391 1.00 89.06 213 ALA A CA 1
ATOM 1708 C C . ALA A 1 213 ? -29.370 14.362 32.419 1.00 89.06 213 ALA A C 1
ATOM 1710 O O . ALA A 1 213 ? -29.060 13.920 31.316 1.00 89.06 213 ALA A O 1
ATOM 1711 N N . LYS A 1 214 ? -28.959 15.573 32.824 1.00 90.69 214 LYS A N 1
ATOM 1712 C CA . LYS A 1 214 ? -28.088 16.440 32.006 1.00 90.69 214 LYS A CA 1
ATOM 1713 C C . LYS A 1 214 ? -26.767 15.765 31.655 1.00 90.69 214 LYS A C 1
ATOM 1715 O O . LYS A 1 214 ? -26.410 15.733 30.484 1.00 90.69 214 LYS A O 1
ATOM 1720 N N . ARG A 1 215 ? -26.084 15.162 32.635 1.00 89.88 215 ARG A N 1
ATOM 1721 C CA . ARG A 1 215 ? -24.823 14.436 32.393 1.00 89.88 215 ARG A CA 1
ATOM 1722 C C . ARG A 1 215 ? -25.009 13.261 31.438 1.00 89.88 215 ARG A C 1
ATOM 1724 O O . ARG A 1 215 ? -24.148 13.011 30.601 1.00 89.88 215 ARG A O 1
ATOM 1731 N N . GLN A 1 216 ? -26.135 12.553 31.532 1.00 85.81 216 GLN A N 1
ATOM 1732 C CA . GLN A 1 216 ? -26.476 11.487 30.588 1.00 85.81 216 GLN A CA 1
ATOM 1733 C C . GLN A 1 216 ? -26.718 12.031 29.176 1.00 85.81 216 GLN A C 1
ATOM 1735 O O . GLN A 1 216 ? -26.236 11.437 28.213 1.00 85.81 216 GLN A O 1
ATOM 1740 N N . TYR A 1 217 ? -27.411 13.167 29.040 1.00 90.69 217 TYR A N 1
ATOM 1741 C CA . TYR A 1 217 ? -27.595 13.833 27.749 1.00 90.69 217 TYR A CA 1
ATOM 1742 C C . TYR A 1 217 ? -26.270 14.297 27.148 1.00 90.69 217 TYR A C 1
ATOM 1744 O O . TYR A 1 217 ? -26.030 14.033 25.974 1.00 90.69 217 TYR A O 1
ATOM 1752 N N . GLU A 1 218 ? -25.409 14.944 27.932 1.00 89.69 218 GLU A N 1
ATOM 1753 C CA . GLU A 1 218 ? -24.083 15.398 27.499 1.00 89.69 218 GLU A CA 1
ATOM 1754 C C . GLU A 1 218 ? -23.207 14.224 27.054 1.00 89.69 218 GLU A C 1
ATOM 1756 O O . GLU A 1 218 ? -22.613 14.272 25.976 1.00 89.69 218 GLU A O 1
ATOM 1761 N N . TRP A 1 219 ? -23.193 13.135 27.827 1.00 91.81 219 TRP A N 1
ATOM 1762 C CA . TRP A 1 219 ? -22.480 11.914 27.458 1.00 91.81 219 TRP A CA 1
ATOM 1763 C C . TRP A 1 219 ? -23.021 11.314 26.156 1.00 91.81 219 TRP A C 1
ATOM 1765 O O . TRP A 1 219 ? -22.254 11.040 25.235 1.00 91.81 219 TRP A O 1
ATOM 1775 N N . ALA A 1 220 ? -24.344 11.177 26.031 1.00 89.75 220 ALA A N 1
ATOM 1776 C CA . ALA A 1 220 ? -24.976 10.653 24.823 1.00 89.75 220 ALA A CA 1
ATOM 1777 C C . ALA A 1 220 ? -24.744 11.555 23.597 1.00 89.75 220 ALA A C 1
ATOM 1779 O O . ALA A 1 220 ? -24.671 11.061 22.471 1.00 89.75 220 ALA A O 1
ATOM 1780 N N . PHE A 1 221 ? -24.631 12.873 23.791 1.00 83.00 221 PHE A N 1
ATOM 1781 C CA . PHE A 1 221 ? -24.303 13.816 22.723 1.00 83.00 221 PHE A CA 1
ATOM 1782 C C . PHE A 1 221 ? -22.855 13.651 22.264 1.00 83.00 221 PHE A C 1
ATOM 1784 O O . PHE A 1 221 ? -22.618 13.496 21.070 1.00 83.00 221 PHE A O 1
ATOM 1791 N N . GLY A 1 222 ? -21.912 13.580 23.207 1.00 90.94 222 GLY A N 1
ATOM 1792 C CA . GLY A 1 222 ? -20.505 13.340 22.898 1.00 90.94 222 GLY A CA 1
ATOM 1793 C C . GLY A 1 222 ? -20.275 11.997 22.203 1.00 90.94 222 GLY A C 1
ATOM 1794 O O . GLY A 1 222 ? -19.487 11.914 21.264 1.00 90.94 222 GLY A O 1
ATOM 1795 N N . GLU A 1 223 ? -20.998 10.950 22.604 1.00 90.94 223 GLU A N 1
ATOM 1796 C CA . GLU A 1 223 ? -20.900 9.643 21.951 1.00 90.94 223 GLU A CA 1
ATOM 1797 C C . GLU A 1 223 ? -21.460 9.672 20.523 1.00 90.94 223 GLU A C 1
ATOM 1799 O O . GLU A 1 223 ? -20.860 9.121 19.599 1.00 90.94 223 GLU A O 1
ATOM 1804 N N . ARG A 1 224 ? -22.561 10.401 20.300 1.00 90.81 224 ARG A N 1
ATOM 1805 C CA . ARG A 1 224 ? -23.088 10.638 18.950 1.00 90.81 224 ARG A CA 1
ATOM 1806 C C . ARG A 1 224 ? -22.084 11.383 18.075 1.00 90.81 224 ARG A C 1
ATOM 1808 O O . ARG A 1 224 ? -21.925 11.014 16.916 1.00 90.81 224 ARG A O 1
ATOM 1815 N N . ASP A 1 225 ? -21.405 12.392 18.611 1.00 93.81 225 ASP A N 1
ATOM 1816 C CA . ASP A 1 225 ? -20.422 13.174 17.859 1.00 93.81 225 ASP A CA 1
ATOM 1817 C C . ASP A 1 225 ? -19.217 12.321 17.444 1.00 93.81 225 ASP A C 1
ATOM 1819 O O . ASP A 1 225 ? -18.770 12.410 16.299 1.00 93.81 225 ASP A O 1
ATOM 1823 N N . LYS A 1 226 ? -18.747 11.414 18.313 1.00 89.94 226 LYS A N 1
ATOM 1824 C CA . LYS A 1 226 ? -17.720 10.423 17.942 1.00 89.94 226 LYS A CA 1
ATOM 1825 C C . LYS A 1 226 ? -18.185 9.534 16.791 1.00 89.94 226 LYS A C 1
ATOM 1827 O O . LYS A 1 226 ? -17.474 9.413 15.797 1.00 89.94 226 LYS A O 1
ATOM 1832 N N . ILE A 1 227 ? -19.401 8.989 16.874 1.00 90.25 227 ILE A N 1
ATOM 1833 C CA . ILE A 1 227 ? -19.980 8.156 15.807 1.00 90.25 227 ILE A CA 1
ATOM 1834 C C . ILE A 1 227 ? -20.099 8.949 14.495 1.00 90.25 227 ILE A C 1
ATOM 1836 O O . ILE A 1 227 ? -19.854 8.418 13.411 1.00 90.25 227 ILE A O 1
ATOM 1840 N N . VAL A 1 228 ? -20.464 10.232 14.564 1.00 91.44 228 VAL A N 1
ATOM 1841 C CA . VAL A 1 228 ? -20.533 11.109 13.386 1.00 91.44 228 VAL A CA 1
ATOM 1842 C C . VAL A 1 228 ? -19.147 11.315 12.770 1.00 91.44 228 VAL A C 1
ATOM 1844 O O . VAL A 1 228 ? -19.021 11.217 11.548 1.00 91.44 228 VAL A O 1
ATOM 1847 N N . LEU A 1 229 ? -18.110 11.537 13.583 1.00 90.31 229 LEU A N 1
ATOM 1848 C CA . LEU A 1 229 ? -16.725 11.668 13.116 1.00 90.31 229 LEU A CA 1
ATOM 1849 C C . LEU A 1 229 ? -16.204 10.374 12.478 1.00 90.31 229 LEU A C 1
ATOM 1851 O O . LEU A 1 229 ? -15.604 10.416 11.404 1.00 90.31 229 LEU A O 1
ATOM 1855 N N . GLU A 1 230 ? -16.479 9.221 13.084 1.00 91.00 230 GLU A N 1
ATOM 1856 C CA . GLU A 1 230 ? -16.133 7.913 12.517 1.00 91.00 230 GLU A CA 1
ATOM 1857 C C . GLU A 1 230 ? -16.841 7.680 11.180 1.00 91.00 230 GLU A C 1
ATOM 1859 O O . GLU A 1 230 ? -16.215 7.290 10.193 1.00 91.00 230 GLU A O 1
ATOM 1864 N N . ARG A 1 231 ? -18.138 8.001 11.099 1.00 91.25 231 ARG A N 1
ATOM 1865 C CA . ARG A 1 231 ? -18.906 7.915 9.851 1.00 91.25 231 ARG A CA 1
ATOM 1866 C C . ARG A 1 231 ? -18.348 8.838 8.767 1.00 91.25 231 ARG A C 1
ATOM 1868 O O . ARG A 1 231 ? -18.350 8.459 7.596 1.00 91.25 231 ARG A O 1
ATOM 1875 N N . GLU A 1 232 ? -17.914 10.046 9.121 1.00 90.12 232 GLU A N 1
ATOM 1876 C CA . GLU A 1 232 ? -17.265 10.969 8.184 1.00 90.12 232 GLU A CA 1
ATOM 1877 C C . GLU A 1 232 ? -15.935 10.397 7.682 1.00 90.12 232 GLU A C 1
ATOM 1879 O O . GLU A 1 232 ? -15.699 10.362 6.476 1.00 90.12 232 GLU A O 1
ATOM 1884 N N . SER A 1 233 ? -15.117 9.854 8.586 1.00 87.12 233 SER A N 1
ATOM 1885 C CA . SER A 1 233 ? -13.852 9.193 8.248 1.00 87.12 233 SER A CA 1
ATOM 1886 C C . SER A 1 233 ? -14.055 8.033 7.265 1.00 87.12 233 SER A C 1
ATOM 1888 O O . SER A 1 233 ? -13.403 7.973 6.218 1.00 87.12 233 SER A O 1
ATOM 1890 N N . ILE A 1 234 ? -15.037 7.162 7.530 1.00 91.44 234 ILE A N 1
ATOM 1891 C CA . ILE A 1 234 ? -15.395 6.050 6.636 1.00 91.44 234 ILE A CA 1
ATOM 1892 C C . ILE A 1 234 ? -15.857 6.576 5.272 1.00 91.44 234 ILE A C 1
ATOM 1894 O O . ILE A 1 234 ? -15.448 6.047 4.240 1.00 91.44 234 ILE A O 1
ATOM 1898 N N . ARG A 1 235 ? -16.676 7.636 5.237 1.00 95.00 235 ARG A N 1
ATOM 1899 C CA . ARG A 1 235 ? -17.151 8.233 3.979 1.00 95.00 235 ARG A CA 1
ATOM 1900 C C . ARG A 1 235 ? -15.989 8.744 3.127 1.00 95.00 235 ARG A C 1
ATOM 1902 O O . ARG A 1 235 ? -15.922 8.420 1.943 1.00 95.00 235 ARG A O 1
ATOM 1909 N N . VAL A 1 236 ? -15.053 9.474 3.733 1.00 91.38 236 VAL A N 1
ATOM 1910 C CA . VAL A 1 236 ? -13.850 9.981 3.055 1.00 91.38 236 VAL A CA 1
ATOM 1911 C C . VAL A 1 236 ? -13.001 8.831 2.508 1.00 91.38 236 VAL A C 1
ATOM 1913 O O . VAL A 1 236 ? -12.509 8.908 1.378 1.00 91.38 236 VAL A O 1
ATOM 1916 N N . LEU A 1 237 ? -12.860 7.743 3.271 1.00 91.25 237 LEU A N 1
ATOM 1917 C CA . LEU A 1 237 ? -12.138 6.551 2.835 1.00 91.25 237 LEU A CA 1
ATOM 1918 C C . LEU A 1 237 ? -12.829 5.870 1.640 1.00 91.25 237 LEU A C 1
ATOM 1920 O O . LEU A 1 237 ? -12.168 5.542 0.654 1.00 91.25 237 LEU A O 1
ATOM 1924 N N . CYS A 1 238 ? -14.155 5.714 1.676 1.00 86.56 238 CYS A N 1
ATOM 1925 C CA . CYS A 1 238 ? -14.930 5.184 0.553 1.00 86.56 238 CYS A CA 1
ATOM 1926 C C . CYS A 1 238 ? -14.783 6.044 -0.711 1.00 86.56 238 CYS A C 1
ATOM 1928 O O . CYS A 1 238 ? -14.605 5.499 -1.802 1.00 86.56 238 CYS A O 1
ATOM 1930 N N . ASP A 1 239 ? -14.812 7.372 -0.579 1.00 88.81 239 ASP A N 1
ATOM 1931 C CA . ASP A 1 239 ? -14.616 8.283 -1.710 1.00 88.81 239 ASP A CA 1
ATOM 1932 C C . ASP A 1 239 ? -13.202 8.181 -2.288 1.00 88.81 239 ASP A C 1
ATOM 1934 O O . ASP A 1 239 ? -13.027 8.218 -3.508 1.00 88.81 239 ASP A O 1
ATOM 1938 N N . LYS A 1 240 ? -12.186 8.008 -1.434 1.00 91.62 240 LYS A N 1
ATOM 1939 C CA . LYS A 1 240 ? -10.806 7.766 -1.870 1.00 91.62 240 LYS A CA 1
ATOM 1940 C C . LYS A 1 240 ? -10.710 6.482 -2.699 1.00 91.62 240 LYS A C 1
ATOM 1942 O O . LYS A 1 240 ? -10.236 6.543 -3.832 1.00 91.62 240 LYS A O 1
ATOM 1947 N N . TYR A 1 241 ? -11.218 5.359 -2.191 1.00 89.06 241 TYR A N 1
ATOM 1948 C CA . TYR A 1 241 ? -11.193 4.083 -2.918 1.00 89.06 241 TYR A CA 1
ATOM 1949 C C . TYR A 1 241 ? -12.013 4.119 -4.206 1.00 89.06 241 TYR A C 1
ATOM 1951 O O . TYR A 1 241 ? -11.615 3.534 -5.213 1.00 89.06 241 TYR A O 1
ATOM 1959 N N . ARG A 1 242 ? -13.138 4.843 -4.215 1.00 94.00 242 ARG A N 1
ATOM 1960 C CA . ARG A 1 242 ? -13.924 5.052 -5.434 1.00 94.00 242 ARG A CA 1
ATOM 1961 C C . ARG A 1 242 ? -13.102 5.788 -6.495 1.00 94.00 242 ARG A C 1
ATOM 1963 O O . ARG A 1 242 ? -13.051 5.323 -7.629 1.00 94.00 242 ARG A O 1
ATOM 1970 N N . ARG A 1 243 ? -12.403 6.868 -6.128 1.00 93.00 243 ARG A N 1
ATOM 1971 C CA . ARG A 1 243 ? -11.520 7.605 -7.052 1.00 93.00 243 ARG A CA 1
ATOM 1972 C C . ARG A 1 243 ? -10.345 6.762 -7.542 1.00 93.00 243 ARG A C 1
ATOM 1974 O O . ARG A 1 243 ? -10.005 6.835 -8.718 1.00 93.00 243 ARG A O 1
ATOM 1981 N N . GLU A 1 244 ? -9.730 5.967 -6.671 1.00 91.75 244 GLU A N 1
ATOM 1982 C CA . GLU A 1 244 ? -8.646 5.053 -7.058 1.00 91.75 244 GLU A CA 1
ATOM 1983 C C . GLU A 1 244 ? -9.131 4.000 -8.060 1.00 91.75 244 GLU A C 1
ATOM 1985 O O . GLU A 1 244 ? -8.482 3.781 -9.082 1.00 91.75 244 GLU A O 1
ATOM 1990 N N . ARG A 1 245 ? -10.313 3.418 -7.829 1.00 95.06 245 ARG A N 1
ATOM 1991 C CA . ARG A 1 245 ? -10.960 2.508 -8.780 1.00 95.06 245 ARG A CA 1
ATOM 1992 C C . ARG A 1 245 ? -11.235 3.197 -10.115 1.00 95.06 245 ARG A C 1
ATOM 1994 O O . ARG A 1 245 ? -10.890 2.645 -11.152 1.00 95.06 245 ARG A O 1
ATOM 2001 N N . ASP A 1 246 ? -11.833 4.385 -10.107 1.00 93.38 246 ASP A N 1
ATOM 2002 C CA . ASP A 1 246 ? -12.184 5.098 -11.342 1.00 93.38 246 ASP A CA 1
ATOM 2003 C C . ASP A 1 246 ? -10.925 5.497 -12.137 1.00 93.38 246 ASP A C 1
ATOM 2005 O O . ASP A 1 246 ? -10.899 5.415 -13.369 1.00 93.38 246 ASP A O 1
ATOM 2009 N N . ARG A 1 247 ? -9.836 5.833 -11.435 1.00 93.56 247 ARG A N 1
ATOM 2010 C CA . ARG A 1 247 ? -8.514 6.039 -12.033 1.00 93.56 247 ARG A CA 1
ATOM 2011 C C . ARG A 1 247 ? -7.976 4.757 -12.670 1.00 93.56 247 ARG A C 1
ATOM 2013 O O . ARG A 1 247 ? -7.569 4.800 -13.826 1.00 93.56 247 ARG A O 1
ATOM 2020 N N . ALA A 1 248 ? -7.998 3.634 -11.954 1.00 92.75 248 ALA A N 1
ATOM 2021 C CA . ALA A 1 248 ? -7.521 2.351 -12.471 1.00 92.75 248 ALA A CA 1
ATOM 2022 C C . ALA A 1 248 ? -8.325 1.893 -13.699 1.00 92.75 248 ALA A C 1
ATOM 2024 O O . ALA A 1 248 ? -7.751 1.441 -14.685 1.00 92.75 248 ALA A O 1
ATOM 2025 N N . VAL A 1 249 ? -9.650 2.073 -13.676 1.00 96.81 249 VAL A N 1
ATOM 2026 C CA . VAL A 1 249 ? -10.526 1.801 -14.827 1.00 96.81 249 VAL A CA 1
ATOM 2027 C C . VAL A 1 249 ? -10.148 2.678 -16.023 1.00 96.81 249 VAL A C 1
ATOM 2029 O O . VAL A 1 249 ? -10.070 2.178 -17.142 1.00 96.81 249 VAL A O 1
ATOM 2032 N N . SER A 1 250 ? -9.858 3.961 -15.797 1.00 95.06 250 SER A N 1
ATOM 2033 C CA . SER A 1 250 ? -9.431 4.883 -16.859 1.00 95.06 250 SER A CA 1
ATOM 2034 C C . SER A 1 250 ? -8.063 4.506 -17.445 1.00 95.06 250 SER A C 1
ATOM 2036 O O . SER A 1 250 ? -7.876 4.550 -18.659 1.00 95.06 250 SER A O 1
ATOM 2038 N N . GLU A 1 251 ? -7.109 4.105 -16.601 1.00 92.19 251 GLU A N 1
ATOM 2039 C CA . GLU A 1 251 ? -5.786 3.636 -17.033 1.00 92.19 251 GLU A CA 1
ATOM 2040 C C . GLU A 1 251 ? -5.891 2.334 -17.847 1.00 92.19 251 GLU A C 1
ATOM 2042 O O . GLU A 1 251 ? -5.257 2.219 -18.896 1.00 92.19 251 GLU A O 1
ATOM 2047 N N . LEU A 1 252 ? -6.749 1.393 -17.431 1.00 94.56 252 LEU A N 1
ATOM 2048 C CA . LEU A 1 252 ? -7.038 0.175 -18.197 1.00 94.56 252 LEU A CA 1
ATOM 2049 C C . LEU A 1 252 ? -7.700 0.478 -19.544 1.00 94.56 252 LEU A C 1
ATOM 2051 O O . LEU A 1 252 ? -7.313 -0.108 -20.551 1.00 94.56 252 LEU A O 1
ATOM 2055 N N . ALA A 1 253 ? -8.662 1.403 -19.583 1.00 93.94 253 ALA A N 1
ATOM 2056 C CA . ALA A 1 253 ? -9.306 1.815 -20.827 1.00 93.94 253 ALA A CA 1
ATOM 2057 C C . ALA A 1 253 ? -8.288 2.401 -21.818 1.00 93.94 253 ALA A C 1
ATOM 2059 O O . ALA A 1 253 ? -8.288 2.023 -22.986 1.00 93.94 253 ALA A O 1
ATOM 2060 N N . LYS A 1 254 ? -7.367 3.248 -21.339 1.00 93.88 254 LYS A N 1
ATOM 2061 C CA . LYS A 1 254 ? -6.281 3.784 -22.168 1.00 93.88 254 LYS A CA 1
ATOM 2062 C C . LYS A 1 254 ? -5.331 2.688 -22.664 1.00 93.88 254 LYS A C 1
ATOM 2064 O O . LYS A 1 254 ? -4.955 2.674 -23.828 1.00 93.88 254 LYS A O 1
ATOM 2069 N N . ALA A 1 255 ? -4.960 1.741 -21.805 1.00 93.94 255 ALA A N 1
ATOM 2070 C CA . ALA A 1 255 ? -4.104 0.630 -22.214 1.00 93.94 255 ALA A CA 1
ATOM 2071 C C . ALA A 1 255 ? -4.768 -0.253 -23.290 1.00 93.94 255 ALA A C 1
ATOM 2073 O O . ALA A 1 255 ? -4.082 -0.757 -24.180 1.00 93.94 255 ALA A O 1
ATOM 2074 N N . LEU A 1 256 ? -6.094 -0.427 -23.228 1.00 93.62 256 LEU A N 1
ATOM 2075 C CA . LEU A 1 256 ? -6.855 -1.129 -24.262 1.00 93.62 256 LEU A CA 1
ATOM 2076 C C . LEU A 1 256 ? -6.827 -0.373 -25.592 1.00 93.62 256 LEU A C 1
ATOM 2078 O O . LEU A 1 256 ? -6.505 -0.988 -26.606 1.00 93.62 256 LEU A O 1
ATOM 2082 N N . THR A 1 257 ? -7.078 0.940 -25.592 1.00 95.88 257 THR A N 1
ATOM 2083 C CA . THR A 1 257 ? -7.005 1.745 -26.824 1.00 95.88 257 THR A CA 1
ATOM 2084 C C . THR A 1 257 ? -5.597 1.739 -27.416 1.00 95.88 257 THR A C 1
ATOM 2086 O O . THR A 1 257 ? -5.433 1.473 -28.603 1.00 95.88 257 THR A O 1
ATOM 2089 N N . ASP A 1 258 ? -4.564 1.904 -26.584 1.00 93.81 258 ASP A N 1
ATOM 2090 C CA . ASP A 1 258 ? -3.168 1.847 -27.028 1.00 93.81 258 ASP A CA 1
ATOM 2091 C C . ASP A 1 258 ? -2.842 0.458 -27.626 1.00 93.81 258 ASP A C 1
ATOM 2093 O O . ASP A 1 258 ? -2.123 0.341 -28.619 1.00 93.81 258 ASP A O 1
ATOM 2097 N N . SER A 1 259 ? -3.398 -0.624 -27.063 1.00 93.50 259 SER A N 1
ATOM 2098 C CA . SER A 1 259 ? -3.236 -1.981 -27.601 1.00 93.50 259 SER A CA 1
ATOM 2099 C C . SER A 1 259 ? -3.909 -2.162 -28.966 1.00 93.50 259 SER A C 1
ATOM 2101 O O . SER A 1 259 ? -3.333 -2.803 -29.853 1.00 93.50 259 SER A O 1
ATOM 2103 N N . GLU A 1 260 ? -5.102 -1.598 -29.155 1.00 94.25 260 GLU A N 1
ATOM 2104 C CA . GLU A 1 260 ? -5.822 -1.608 -30.432 1.00 94.25 260 GLU A CA 1
ATOM 2105 C C . GLU A 1 260 ? -5.071 -0.820 -31.515 1.00 94.25 260 GLU A C 1
ATOM 2107 O O . GLU A 1 260 ? -4.931 -1.310 -32.644 1.00 94.25 260 GLU A O 1
ATOM 2112 N N . ASP A 1 261 ? -4.495 0.329 -31.161 1.00 94.81 261 ASP A N 1
ATOM 2113 C CA . ASP A 1 261 ? -3.653 1.131 -32.051 1.00 94.81 261 ASP A CA 1
ATOM 2114 C C . ASP A 1 261 ? -2.387 0.367 -32.457 1.00 94.81 261 ASP A C 1
ATOM 2116 O O . ASP A 1 261 ? -2.085 0.238 -33.648 1.00 94.81 261 ASP A O 1
ATOM 2120 N N . MET A 1 262 ? -1.683 -0.240 -31.496 1.00 91.62 262 MET A N 1
ATOM 2121 C CA . MET A 1 262 ? -0.497 -1.058 -31.775 1.00 91.62 262 MET A CA 1
ATOM 2122 C C . MET A 1 262 ? -0.827 -2.273 -32.649 1.00 91.62 262 MET A C 1
ATOM 2124 O O . MET A 1 262 ? -0.062 -2.630 -33.550 1.00 91.62 262 MET A O 1
ATOM 2128 N N . LYS A 1 263 ? -1.980 -2.917 -32.426 1.00 94.75 263 LYS A N 1
ATOM 2129 C CA . LYS A 1 263 ? -2.454 -4.030 -33.261 1.00 94.75 263 LYS A CA 1
ATOM 2130 C C . LYS A 1 263 ? -2.729 -3.563 -34.689 1.00 94.75 263 LYS A C 1
ATOM 2132 O O . LYS A 1 263 ? -2.370 -4.273 -35.630 1.00 94.75 263 LYS A O 1
ATOM 2137 N N . SER A 1 264 ? -3.320 -2.384 -34.852 1.00 94.81 264 SER A N 1
ATOM 2138 C CA . SER A 1 264 ? -3.595 -1.778 -36.156 1.00 94.81 264 SER A CA 1
ATOM 2139 C C . SER A 1 264 ? -2.305 -1.420 -36.897 1.00 94.81 264 SER A C 1
ATOM 2141 O O . SER A 1 264 ? -2.143 -1.817 -38.051 1.00 94.81 264 SER A O 1
ATOM 2143 N N . GLN A 1 265 ? -1.336 -0.792 -36.223 1.00 93.81 265 GLN A N 1
ATOM 2144 C CA . GLN A 1 265 ? -0.006 -0.511 -36.780 1.00 93.81 265 GLN A CA 1
ATOM 2145 C C . GLN A 1 265 ? 0.726 -1.791 -37.196 1.00 93.81 265 GLN A C 1
ATOM 2147 O O . GLN A 1 265 ? 1.270 -1.873 -38.296 1.00 93.81 265 GLN A O 1
ATOM 2152 N N . ARG A 1 266 ? 0.695 -2.831 -36.352 1.00 93.94 266 ARG A N 1
ATOM 2153 C CA . ARG A 1 266 ? 1.278 -4.141 -36.673 1.00 93.94 266 ARG A CA 1
ATOM 2154 C C . ARG A 1 266 ? 0.627 -4.755 -37.910 1.00 93.94 266 ARG A C 1
ATOM 2156 O O . ARG A 1 266 ? 1.328 -5.323 -38.741 1.00 93.94 266 ARG A O 1
ATOM 2163 N N . ASN A 1 267 ? -0.697 -4.666 -38.032 1.00 93.19 267 ASN A N 1
ATOM 2164 C CA . ASN A 1 267 ? -1.405 -5.181 -39.201 1.00 93.19 267 ASN A CA 1
ATOM 2165 C C . ASN A 1 267 ? -1.022 -4.400 -40.470 1.00 93.19 267 ASN A C 1
ATOM 2167 O O . ASN A 1 267 ? -0.782 -5.024 -41.498 1.00 93.19 267 ASN A O 1
ATOM 2171 N N . PHE A 1 268 ? -0.891 -3.071 -40.392 1.00 94.88 268 PHE A N 1
ATOM 2172 C CA . PHE A 1 268 ? -0.408 -2.246 -41.503 1.00 94.88 268 PHE A CA 1
ATOM 2173 C C . PHE A 1 268 ? 1.015 -2.642 -41.932 1.00 94.88 268 PHE A C 1
ATOM 2175 O O . PHE A 1 268 ? 1.246 -2.937 -43.102 1.00 94.88 268 PHE A O 1
ATOM 2182 N N . ALA A 1 269 ? 1.942 -2.764 -40.978 1.00 91.62 269 ALA A N 1
ATOM 2183 C CA . ALA A 1 269 ? 3.313 -3.200 -41.249 1.00 91.62 269 ALA A CA 1
ATOM 2184 C C . ALA A 1 269 ? 3.379 -4.628 -41.823 1.00 91.62 269 ALA A C 1
ATOM 2186 O O . ALA A 1 269 ? 4.218 -4.927 -42.669 1.00 91.62 269 ALA A O 1
ATOM 2187 N N . ALA A 1 270 ? 2.487 -5.526 -41.391 1.00 93.94 270 ALA A N 1
ATOM 2188 C CA . ALA A 1 270 ? 2.402 -6.878 -41.937 1.00 93.94 270 ALA A CA 1
ATOM 2189 C C . ALA A 1 270 ? 1.943 -6.884 -43.404 1.00 93.94 270 ALA A C 1
ATOM 2191 O O . ALA A 1 270 ? 2.471 -7.662 -44.199 1.00 93.94 270 ALA A O 1
ATOM 2192 N N . VAL A 1 271 ? 0.994 -6.013 -43.768 1.00 95.38 271 VAL A N 1
ATOM 2193 C CA . VAL A 1 271 ? 0.575 -5.825 -45.166 1.00 95.38 271 VAL A CA 1
ATOM 2194 C C . VAL A 1 271 ? 1.738 -5.283 -45.998 1.00 95.38 271 VAL A C 1
ATOM 2196 O O . VAL A 1 271 ? 2.063 -5.872 -47.025 1.00 95.38 271 VAL A O 1
ATOM 2199 N N . GLU A 1 272 ? 2.434 -4.251 -45.518 1.00 94.56 272 GLU A N 1
ATOM 2200 C CA . GLU A 1 272 ? 3.596 -3.669 -46.206 1.00 94.56 272 GLU A CA 1
ATOM 2201 C C . GLU A 1 272 ? 4.728 -4.692 -46.414 1.00 94.56 272 GLU A C 1
ATOM 2203 O O . GLU A 1 272 ? 5.287 -4.809 -47.507 1.00 94.56 272 GLU A O 1
ATOM 2208 N N . LEU A 1 273 ? 5.034 -5.503 -45.395 1.00 89.38 273 LEU A N 1
ATOM 2209 C CA . LEU A 1 273 ? 6.004 -6.595 -45.508 1.00 89.38 273 LEU A CA 1
ATOM 2210 C C . LEU A 1 273 ? 5.575 -7.648 -46.532 1.00 89.38 273 LEU A C 1
ATOM 2212 O O . LEU A 1 273 ? 6.418 -8.159 -47.272 1.00 89.38 273 LEU A O 1
ATOM 2216 N N . ASN A 1 274 ? 4.286 -7.985 -46.580 1.00 92.50 274 ASN A N 1
ATOM 2217 C CA . ASN A 1 274 ? 3.769 -8.930 -47.561 1.00 92.50 274 ASN A CA 1
ATOM 2218 C C . ASN A 1 274 ? 3.885 -8.369 -48.985 1.00 92.50 274 ASN A C 1
ATOM 2220 O O . ASN A 1 274 ? 4.307 -9.087 -49.891 1.00 92.50 274 ASN A O 1
ATOM 2224 N N . ASP A 1 275 ? 3.599 -7.082 -49.177 1.00 92.94 275 ASP A N 1
ATOM 2225 C CA . ASP A 1 275 ? 3.750 -6.404 -50.465 1.00 92.94 275 ASP A CA 1
ATOM 2226 C C . ASP A 1 275 ? 5.211 -6.353 -50.917 1.00 92.94 275 ASP A C 1
ATOM 2228 O O . ASP A 1 275 ? 5.515 -6.712 -52.058 1.00 92.94 275 ASP A O 1
ATOM 2232 N N . LEU A 1 276 ? 6.143 -6.005 -50.026 1.00 90.75 276 LEU A N 1
ATOM 2233 C CA . LEU A 1 276 ? 7.579 -6.062 -50.314 1.00 90.75 276 LEU A CA 1
ATOM 2234 C C . LEU A 1 276 ? 8.029 -7.489 -50.644 1.00 90.75 276 LEU A C 1
ATOM 2236 O O . LEU A 1 276 ? 8.767 -7.700 -51.607 1.00 90.75 276 LEU A O 1
ATOM 2240 N N . ASN A 1 277 ? 7.560 -8.489 -49.899 1.00 89.06 277 ASN A N 1
ATOM 2241 C CA . ASN A 1 277 ? 7.870 -9.890 -50.170 1.00 89.06 277 ASN A CA 1
ATOM 2242 C C . ASN A 1 277 ? 7.316 -10.352 -51.531 1.00 89.06 277 ASN A C 1
ATOM 2244 O O . ASN A 1 277 ? 7.999 -11.073 -52.264 1.00 89.06 277 ASN A O 1
ATOM 2248 N N . ASN A 1 278 ? 6.120 -9.900 -51.913 1.00 89.69 278 ASN A N 1
ATOM 2249 C CA . ASN A 1 278 ? 5.542 -10.143 -53.235 1.00 89.69 278 ASN A CA 1
ATOM 2250 C C . ASN A 1 278 ? 6.382 -9.486 -54.339 1.00 89.69 278 ASN A C 1
ATOM 2252 O O . ASN A 1 278 ? 6.672 -10.131 -55.351 1.00 89.69 278 ASN A O 1
ATOM 2256 N N . GLN A 1 279 ? 6.851 -8.252 -54.130 1.00 90.44 279 GLN A N 1
ATOM 2257 C CA . GLN A 1 279 ? 7.763 -7.568 -55.052 1.00 90.44 279 GLN A CA 1
ATOM 2258 C C . GLN A 1 279 ? 9.100 -8.312 -55.191 1.00 90.44 279 GLN A C 1
ATOM 2260 O O . GLN A 1 279 ? 9.541 -8.577 -56.312 1.00 90.44 279 GLN A O 1
ATOM 2265 N N . PHE A 1 280 ? 9.718 -8.732 -54.082 1.00 83.12 280 PHE A N 1
ATOM 2266 C CA . PHE A 1 280 ? 10.946 -9.534 -54.093 1.00 83.12 280 PHE A CA 1
ATOM 2267 C C . PHE A 1 280 ? 10.745 -10.877 -54.798 1.00 83.12 280 PHE A C 1
ATOM 2269 O O . PHE A 1 280 ? 11.565 -11.266 -55.630 1.00 83.12 280 PHE A O 1
ATOM 2276 N N . THR A 1 281 ? 9.643 -11.569 -54.517 1.00 81.06 281 THR A N 1
ATOM 2277 C CA . THR A 1 281 ? 9.306 -12.853 -55.146 1.00 81.06 281 THR A CA 1
ATOM 2278 C C . THR A 1 281 ? 9.087 -12.688 -56.650 1.00 81.06 281 THR A C 1
ATOM 2280 O O . THR A 1 281 ? 9.588 -13.493 -57.436 1.00 81.06 281 THR A O 1
ATOM 2283 N N . SER A 1 282 ? 8.402 -11.622 -57.070 1.00 80.94 282 SER A N 1
ATOM 2284 C CA . SER A 1 282 ? 8.225 -11.264 -58.480 1.00 80.94 282 SER A CA 1
ATOM 2285 C C . SER A 1 282 ? 9.567 -10.978 -59.162 1.00 80.94 282 SER A C 1
ATOM 2287 O O . SER A 1 282 ? 9.864 -11.532 -60.219 1.00 80.94 282 SER A O 1
ATOM 2289 N N . HIS A 1 283 ? 10.444 -10.209 -58.514 1.00 78.62 283 HIS A N 1
ATOM 2290 C CA . HIS A 1 283 ? 11.772 -9.887 -59.030 1.00 78.62 283 HIS A CA 1
ATOM 2291 C C . HIS A 1 283 ? 12.693 -11.119 -59.121 1.00 78.62 283 HIS A C 1
ATOM 2293 O O . HIS A 1 283 ? 13.423 -11.280 -60.100 1.00 78.62 283 HIS A O 1
ATOM 2299 N N . ILE A 1 284 ? 12.630 -12.033 -58.147 1.00 73.88 284 ILE A N 1
ATOM 2300 C CA . ILE A 1 284 ? 13.342 -13.318 -58.188 1.00 73.88 284 ILE A CA 1
ATOM 2301 C C . ILE A 1 284 ? 12.802 -14.198 -59.321 1.00 73.88 284 ILE A C 1
ATOM 2303 O O . ILE A 1 284 ? 13.597 -14.756 -60.074 1.00 73.88 284 ILE A O 1
ATOM 2307 N N . ASN A 1 285 ? 11.482 -14.297 -59.497 1.00 67.12 285 ASN A N 1
ATOM 2308 C CA . ASN A 1 285 ? 10.879 -15.075 -60.585 1.00 67.12 285 ASN A CA 1
ATOM 2309 C C . ASN A 1 285 ? 11.201 -14.485 -61.972 1.00 67.12 285 ASN A C 1
ATOM 2311 O O . ASN A 1 285 ? 11.487 -15.241 -62.903 1.00 67.12 285 ASN A O 1
ATOM 2315 N N . ASN A 1 286 ? 11.247 -13.157 -62.109 1.00 63.75 286 ASN A N 1
ATOM 2316 C CA . ASN A 1 286 ? 11.676 -12.480 -63.339 1.00 63.75 286 ASN A CA 1
ATOM 2317 C C . ASN A 1 286 ? 13.174 -12.667 -63.638 1.00 63.75 286 ASN A C 1
ATOM 2319 O O . ASN A 1 286 ? 13.558 -12.742 -64.799 1.00 63.75 286 ASN A O 1
ATOM 2323 N N . LYS A 1 287 ? 14.035 -12.806 -62.620 1.00 58.25 287 LYS A N 1
ATOM 2324 C CA . LYS A 1 287 ? 15.458 -13.145 -62.817 1.00 58.25 287 LYS A CA 1
ATOM 2325 C C . LYS A 1 287 ? 15.692 -14.639 -63.075 1.00 58.25 287 LYS A C 1
ATOM 2327 O O . LYS A 1 287 ? 16.559 -14.995 -63.867 1.00 58.25 287 LYS A O 1
ATOM 2332 N N . HIS A 1 288 ? 14.919 -15.532 -62.451 1.00 50.41 288 HIS A N 1
ATOM 2333 C CA . HIS A 1 288 ? 15.056 -16.984 -62.635 1.00 50.41 288 HIS A CA 1
ATOM 2334 C C . HIS A 1 288 ? 14.419 -17.522 -63.920 1.00 50.41 288 HIS A C 1
ATOM 2336 O O . HIS A 1 288 ? 14.835 -18.583 -64.388 1.00 50.41 288 HIS A O 1
ATOM 2342 N N . THR A 1 289 ? 13.480 -16.795 -64.532 1.00 49.31 289 THR A N 1
ATOM 2343 C CA . THR A 1 289 ? 12.970 -17.109 -65.881 1.00 49.31 289 THR A CA 1
ATOM 2344 C C . THR A 1 289 ? 14.034 -16.973 -66.974 1.00 49.31 289 THR A C 1
ATOM 2346 O O . THR A 1 289 ? 13.805 -17.446 -68.084 1.00 49.31 289 THR A O 1
ATOM 2349 N N . GLN A 1 290 ? 15.220 -16.434 -66.658 1.00 52.69 290 GLN A N 1
ATOM 2350 C CA . GLN A 1 290 ? 16.353 -16.355 -67.580 1.00 52.69 290 GLN A CA 1
ATOM 2351 C C . GLN A 1 290 ? 17.504 -17.343 -67.315 1.00 52.69 290 GLN A C 1
ATOM 2353 O O . GLN A 1 290 ? 18.416 -17.368 -68.136 1.00 52.69 290 GLN A O 1
ATOM 2358 N N . SER A 1 291 ? 17.525 -18.174 -66.251 1.00 54.22 291 SER A N 1
ATOM 2359 C CA . SER A 1 291 ? 18.751 -18.977 -66.013 1.00 54.22 291 SER A CA 1
ATOM 2360 C C . SER A 1 291 ? 18.689 -20.382 -65.409 1.00 54.22 291 SER A C 1
ATOM 2362 O O . SER A 1 291 ? 19.713 -21.053 -65.496 1.00 54.22 291 SER A O 1
ATOM 2364 N N . LEU A 1 292 ? 17.590 -20.915 -64.852 1.00 53.31 292 LEU A N 1
ATOM 2365 C CA . LEU A 1 292 ? 17.664 -22.244 -64.203 1.00 53.31 292 LEU A CA 1
ATOM 2366 C C . LEU A 1 292 ? 16.462 -23.169 -64.456 1.00 53.31 292 LEU A C 1
ATOM 2368 O O . LEU A 1 292 ? 15.298 -22.780 -64.404 1.00 53.31 292 LEU A O 1
ATOM 2372 N N . SER A 1 293 ? 16.788 -24.444 -64.699 1.00 56.81 293 SER A N 1
ATOM 2373 C CA . SER A 1 293 ? 15.876 -25.575 -64.911 1.00 56.81 293 SER A CA 1
ATOM 2374 C C . SER A 1 293 ? 14.755 -25.639 -63.862 1.00 56.81 293 SER A C 1
ATOM 2376 O O . SER A 1 293 ? 15.003 -25.681 -62.653 1.00 56.81 293 SER A O 1
ATOM 2378 N N . ARG A 1 294 ? 13.507 -25.745 -64.349 1.00 56.69 294 ARG A N 1
ATOM 2379 C CA . ARG A 1 294 ? 12.242 -25.846 -63.586 1.00 56.69 294 ARG A CA 1
ATOM 2380 C C . ARG A 1 294 ? 12.254 -26.878 -62.440 1.00 56.69 294 ARG A C 1
ATOM 2382 O O . ARG A 1 294 ? 11.425 -26.789 -61.536 1.00 56.69 294 ARG A O 1
ATOM 2389 N N . SER A 1 295 ? 13.176 -27.843 -62.454 1.00 57.53 295 SER A N 1
ATOM 2390 C CA . SER A 1 295 ? 13.317 -28.894 -61.435 1.00 57.53 295 SER A CA 1
ATOM 2391 C C . SER A 1 295 ? 14.001 -28.414 -60.142 1.00 57.53 295 SER A C 1
ATOM 2393 O O . SER A 1 295 ? 13.590 -28.793 -59.043 1.00 57.53 295 SER A O 1
ATOM 2395 N N . ALA A 1 296 ? 14.991 -27.517 -60.237 1.00 56.62 296 ALA A N 1
ATOM 2396 C CA . ALA A 1 296 ? 15.699 -26.989 -59.066 1.00 56.62 296 ALA A CA 1
ATOM 2397 C C . ALA A 1 296 ? 14.826 -26.004 -58.266 1.00 56.62 296 ALA A C 1
ATOM 2399 O O . ALA A 1 296 ? 14.785 -26.058 -57.035 1.00 56.62 296 ALA A O 1
ATOM 2400 N N . CYS A 1 297 ? 14.040 -25.175 -58.964 1.00 56.06 297 CYS A N 1
ATOM 2401 C CA . CYS A 1 297 ? 13.134 -24.209 -58.339 1.00 56.06 297 CYS A CA 1
ATOM 2402 C C . CYS A 1 297 ? 12.026 -24.872 -57.507 1.00 56.06 297 CYS A C 1
ATOM 2404 O O . CYS A 1 297 ? 11.672 -24.344 -56.456 1.00 56.06 297 CYS A O 1
ATOM 2406 N N . ARG A 1 298 ? 11.509 -26.049 -57.901 1.00 61.72 298 ARG A N 1
ATOM 2407 C CA . ARG A 1 298 ? 10.506 -26.773 -57.093 1.00 61.72 298 ARG A CA 1
ATOM 2408 C C . ARG A 1 298 ? 11.080 -27.268 -55.765 1.00 61.72 298 ARG A C 1
ATOM 2410 O O . ARG A 1 298 ? 10.427 -27.120 -54.740 1.00 61.72 298 ARG A O 1
ATOM 2417 N N . LYS A 1 299 ? 12.314 -27.786 -55.758 1.00 66.94 299 LYS A N 1
ATOM 2418 C CA . LYS A 1 299 ? 12.976 -28.269 -54.531 1.00 66.94 299 LYS A CA 1
ATOM 2419 C C . LYS A 1 299 ? 13.308 -27.135 -53.557 1.00 66.94 299 LYS A C 1
ATOM 2421 O O . LYS A 1 299 ? 13.202 -27.319 -52.348 1.00 66.94 299 LYS A O 1
ATOM 2426 N N . ILE A 1 300 ? 13.678 -25.961 -54.073 1.00 61.72 300 ILE A N 1
ATOM 2427 C CA . ILE A 1 300 ? 13.943 -24.770 -53.251 1.00 61.72 300 ILE A CA 1
ATOM 2428 C C . ILE A 1 300 ? 12.632 -24.190 -52.704 1.00 61.72 300 ILE A C 1
ATOM 2430 O O . ILE A 1 300 ? 12.558 -23.891 -51.515 1.00 61.72 300 ILE A O 1
ATOM 2434 N N . LYS A 1 301 ? 11.576 -24.113 -53.527 1.00 59.97 301 LYS A N 1
ATOM 2435 C CA . LYS A 1 301 ? 10.247 -23.646 -53.102 1.00 59.97 301 LYS A CA 1
ATOM 2436 C C . LYS A 1 301 ? 9.637 -24.560 -52.033 1.00 59.97 301 LYS A C 1
ATOM 2438 O O . LYS A 1 301 ? 9.122 -24.050 -51.047 1.00 59.97 301 LYS A O 1
ATOM 2443 N N . GLN A 1 302 ? 9.785 -25.882 -52.166 1.00 64.31 302 GLN A N 1
ATOM 2444 C CA . GLN A 1 302 ? 9.351 -26.845 -51.147 1.00 64.31 302 GLN A CA 1
ATOM 2445 C C . GLN A 1 302 ? 10.114 -26.651 -49.826 1.00 64.31 302 GLN A C 1
ATOM 2447 O O . GLN A 1 302 ? 9.492 -26.502 -48.784 1.00 64.31 302 GLN A O 1
ATOM 2452 N N . ARG A 1 303 ? 11.448 -26.498 -49.870 1.00 61.31 303 ARG A N 1
ATOM 2453 C CA . ARG A 1 303 ? 12.259 -26.217 -48.668 1.00 61.31 303 ARG A CA 1
ATOM 2454 C C . ARG A 1 303 ? 11.930 -24.882 -47.995 1.00 61.31 303 ARG A C 1
ATOM 2456 O O . ARG A 1 303 ? 12.097 -24.766 -46.784 1.00 61.31 303 ARG A O 1
ATOM 2463 N N . MET A 1 304 ? 11.509 -23.870 -48.755 1.00 57.06 304 MET A N 1
ATOM 2464 C CA . MET A 1 304 ? 11.063 -22.587 -48.197 1.00 57.06 304 MET A CA 1
ATOM 2465 C C . MET A 1 304 ? 9.667 -22.691 -47.573 1.00 57.06 304 MET A C 1
ATOM 2467 O O . MET A 1 304 ? 9.454 -22.121 -46.509 1.00 57.06 304 MET A O 1
ATOM 2471 N N . ILE A 1 305 ? 8.754 -23.460 -48.177 1.00 62.06 305 ILE A N 1
ATOM 2472 C CA . ILE A 1 305 ? 7.434 -23.767 -47.603 1.00 62.06 305 ILE A CA 1
ATOM 2473 C C . ILE A 1 305 ? 7.591 -24.553 -46.291 1.00 62.06 305 ILE A C 1
ATOM 2475 O O . ILE A 1 305 ? 6.995 -24.172 -45.286 1.00 62.06 305 ILE A O 1
ATOM 2479 N N . ASP A 1 306 ? 8.470 -25.557 -46.255 1.00 55.44 306 ASP A N 1
ATOM 2480 C CA . ASP A 1 306 ? 8.727 -26.368 -45.057 1.00 55.44 306 ASP A CA 1
ATOM 2481 C C . ASP A 1 306 ? 9.383 -25.547 -43.923 1.00 55.44 306 ASP A C 1
ATOM 2483 O O . ASP A 1 306 ? 9.131 -25.794 -42.744 1.00 55.44 306 ASP A O 1
ATOM 2487 N N . LYS A 1 307 ? 10.188 -24.524 -44.260 1.00 57.81 307 LYS A N 1
ATOM 2488 C CA . LYS A 1 307 ? 10.753 -23.573 -43.282 1.00 57.81 307 LYS A CA 1
ATOM 2489 C C . LYS A 1 307 ? 9.732 -22.548 -42.783 1.00 57.81 307 LYS A C 1
ATOM 2491 O O . LYS A 1 307 ? 9.739 -22.243 -41.596 1.00 57.81 307 LYS A O 1
ATOM 2496 N N . ASN A 1 308 ? 8.847 -22.039 -43.643 1.00 46.47 308 ASN A N 1
ATOM 2497 C CA . ASN A 1 308 ? 7.794 -21.097 -43.237 1.00 46.47 308 ASN A CA 1
ATOM 2498 C C . ASN A 1 308 ? 6.684 -21.774 -42.415 1.00 46.47 308 ASN A C 1
ATOM 2500 O O . ASN A 1 308 ? 6.120 -21.148 -41.521 1.00 46.47 308 ASN A O 1
ATOM 2504 N N . ALA A 1 309 ? 6.423 -23.066 -42.642 1.00 50.22 309 ALA A N 1
ATOM 2505 C CA . ALA A 1 309 ? 5.511 -23.852 -41.813 1.00 50.22 309 ALA A CA 1
ATOM 2506 C C . ALA A 1 309 ? 5.982 -23.940 -40.345 1.00 50.22 309 ALA A C 1
ATOM 2508 O O . ALA A 1 309 ? 5.151 -23.924 -39.442 1.00 50.22 309 ALA A O 1
ATOM 2509 N N . GLN A 1 310 ? 7.298 -23.926 -40.088 1.00 48.62 310 GLN A N 1
ATOM 2510 C CA . GLN A 1 310 ? 7.864 -23.917 -38.728 1.00 48.62 310 GLN A CA 1
ATOM 2511 C C . GLN A 1 310 ? 7.776 -22.554 -38.013 1.00 48.62 310 GLN A C 1
ATOM 2513 O O . GLN A 1 310 ? 7.933 -22.507 -36.796 1.00 48.62 310 GLN A O 1
ATOM 2518 N N . LEU A 1 311 ? 7.510 -21.455 -38.732 1.00 45.72 311 LEU A N 1
ATOM 2519 C CA . LEU A 1 311 ? 7.390 -20.101 -38.166 1.00 45.72 311 LEU A CA 1
ATOM 2520 C C . LEU A 1 311 ? 5.938 -19.615 -38.003 1.00 45.72 311 LEU A C 1
ATOM 2522 O O . LEU A 1 311 ? 5.723 -18.551 -37.427 1.00 45.72 311 LEU A O 1
ATOM 2526 N N . SER A 1 312 ? 4.941 -20.374 -38.474 1.00 40.09 312 SER A N 1
ATOM 2527 C CA . SER A 1 312 ? 3.537 -19.922 -38.519 1.00 40.09 312 SER A CA 1
ATOM 2528 C C . SER A 1 312 ? 2.636 -20.384 -37.365 1.00 40.09 312 SER A C 1
ATOM 2530 O O . SER A 1 312 ? 1.461 -20.033 -37.336 1.00 40.09 312 SER A O 1
ATOM 2532 N N . THR A 1 313 ? 3.162 -21.094 -36.364 1.00 42.38 313 THR A N 1
ATOM 2533 C CA . THR A 1 313 ? 2.418 -21.376 -35.122 1.00 42.38 313 THR A CA 1
ATOM 2534 C C . THR A 1 313 ? 3.248 -20.949 -33.913 1.00 42.38 313 THR A C 1
ATOM 2536 O O . THR A 1 313 ? 4.327 -21.515 -33.708 1.00 42.38 313 THR A O 1
ATOM 2539 N N . PRO A 1 314 ? 2.798 -19.975 -33.098 1.00 44.84 314 PRO A N 1
ATOM 2540 C CA . PRO A 1 314 ? 3.519 -19.619 -31.888 1.00 44.84 314 PRO A CA 1
ATOM 2541 C C . PRO A 1 314 ? 3.543 -20.826 -30.947 1.00 44.84 314 PRO A C 1
ATOM 2543 O O . PRO A 1 314 ? 2.521 -21.461 -30.691 1.00 44.84 314 PRO A O 1
ATOM 2546 N N . ARG A 1 315 ? 4.736 -21.168 -30.450 1.00 50.78 315 ARG A N 1
ATOM 2547 C CA . ARG A 1 315 ? 4.911 -22.221 -29.448 1.00 50.78 315 ARG A CA 1
ATOM 2548 C C . ARG A 1 315 ? 4.149 -21.787 -28.183 1.00 50.78 315 ARG A C 1
ATOM 2550 O O . ARG A 1 315 ? 4.443 -20.699 -27.689 1.00 50.78 315 ARG A O 1
ATOM 2557 N N . PRO A 1 316 ? 3.201 -22.589 -27.666 1.00 53.59 316 PRO A N 1
ATOM 2558 C CA . PRO A 1 316 ? 2.333 -22.173 -26.569 1.00 53.59 316 PRO A CA 1
ATOM 2559 C C . PRO A 1 316 ? 3.163 -21.819 -25.336 1.00 53.59 316 PRO A C 1
ATOM 2561 O O . PRO A 1 316 ? 4.079 -22.561 -24.953 1.00 53.59 316 PRO A O 1
ATOM 2564 N N . THR A 1 317 ? 2.853 -20.671 -24.739 1.00 70.62 317 THR A N 1
ATOM 2565 C CA . THR A 1 317 ? 3.496 -20.187 -23.517 1.00 70.62 317 THR A CA 1
ATOM 2566 C C . THR A 1 317 ? 3.144 -21.092 -22.330 1.00 70.62 317 THR A C 1
ATOM 2568 O O . THR A 1 317 ? 2.218 -21.902 -22.391 1.00 70.62 317 THR A O 1
ATOM 2571 N N . LEU A 1 318 ? 3.881 -20.983 -21.219 1.00 63.56 318 LEU A N 1
ATOM 2572 C CA . LEU A 1 318 ? 3.540 -21.718 -19.989 1.00 63.56 318 LEU A CA 1
ATOM 2573 C C . LEU A 1 318 ? 2.131 -21.369 -19.474 1.00 63.56 318 LEU A C 1
ATOM 2575 O O . LEU A 1 318 ? 1.474 -22.227 -18.892 1.00 63.56 318 LEU A O 1
ATOM 2579 N N . LEU A 1 319 ? 1.647 -20.154 -19.756 1.00 57.84 319 LEU A N 1
ATOM 2580 C CA . LEU A 1 319 ? 0.275 -19.730 -19.479 1.00 57.84 319 LEU A CA 1
ATOM 2581 C C . LEU A 1 319 ? -0.745 -20.416 -20.396 1.00 57.84 319 LEU A C 1
ATOM 2583 O O . LEU A 1 319 ? -1.771 -20.867 -19.901 1.00 57.84 319 LEU A O 1
ATOM 2587 N N . ASP A 1 320 ? -0.444 -20.581 -21.688 1.00 55.19 320 ASP A N 1
ATOM 2588 C CA . ASP A 1 320 ? -1.330 -21.293 -22.627 1.00 55.19 320 ASP A CA 1
ATOM 2589 C C . ASP A 1 320 ? -1.460 -22.783 -22.279 1.00 55.19 320 ASP A C 1
ATOM 2591 O O . ASP A 1 320 ? -2.523 -23.384 -22.437 1.00 55.19 320 ASP A O 1
ATOM 2595 N N . LYS A 1 321 ? -0.380 -23.388 -21.768 1.00 66.62 321 LYS A N 1
ATOM 2596 C CA . LYS A 1 321 ? -0.401 -24.768 -21.261 1.00 66.62 321 LYS A CA 1
ATOM 2597 C C . LYS A 1 321 ? -1.224 -24.891 -19.982 1.00 66.62 321 LYS A C 1
ATOM 2599 O O . LYS A 1 321 ? -2.071 -25.772 -19.910 1.00 66.62 321 LYS A O 1
ATOM 2604 N N . ALA A 1 322 ? -1.035 -23.979 -19.028 1.00 66.06 322 ALA A N 1
ATOM 2605 C CA . ALA A 1 322 ? -1.810 -23.962 -17.789 1.00 66.06 322 ALA A CA 1
ATOM 2606 C C . ALA A 1 322 ? -3.306 -23.696 -18.044 1.00 66.06 322 ALA A C 1
ATOM 2608 O O . ALA A 1 322 ? -4.163 -24.314 -17.420 1.00 66.06 322 ALA A O 1
ATOM 2609 N N . TYR A 1 323 ? -3.641 -22.825 -19.000 1.00 63.56 323 TYR A N 1
ATOM 2610 C CA . TYR A 1 323 ? -5.027 -22.528 -19.366 1.00 63.56 323 TYR A CA 1
ATOM 2611 C C . TYR A 1 323 ? -5.728 -23.742 -20.001 1.00 63.56 323 TYR A C 1
ATOM 2613 O O . TYR A 1 323 ? -6.853 -24.071 -19.627 1.00 63.56 323 TYR A O 1
ATOM 2621 N N . ASN A 1 324 ? -5.043 -24.469 -20.892 1.00 64.56 324 ASN A N 1
ATOM 2622 C CA . ASN A 1 324 ? -5.567 -25.696 -21.501 1.00 64.56 324 ASN A CA 1
ATOM 2623 C C . ASN A 1 324 ? -5.591 -26.901 -20.541 1.00 64.56 324 ASN A C 1
ATOM 2625 O O . ASN A 1 324 ? -6.430 -27.781 -20.704 1.00 64.56 324 ASN A O 1
ATOM 2629 N N . GLU A 1 325 ? -4.736 -26.950 -19.520 1.00 67.62 325 GLU A N 1
ATOM 2630 C CA . GLU A 1 325 ? -4.822 -27.966 -18.456 1.00 67.62 325 GLU A CA 1
ATOM 2631 C C . GLU A 1 325 ? -6.010 -27.731 -17.514 1.00 67.62 325 GLU A C 1
ATOM 2633 O O . GLU A 1 325 ? -6.612 -28.691 -17.040 1.00 67.62 325 GLU A O 1
ATOM 2638 N N . ILE A 1 326 ? -6.377 -26.469 -17.269 1.00 62.38 326 ILE A N 1
ATOM 2639 C CA . ILE A 1 326 ? -7.498 -26.115 -16.384 1.00 62.38 326 ILE A CA 1
ATOM 2640 C C . ILE A 1 326 ? -8.845 -26.180 -17.127 1.00 62.38 326 ILE A C 1
ATOM 2642 O O . ILE A 1 326 ? -9.845 -26.576 -16.531 1.00 62.38 326 ILE A O 1
ATOM 2646 N N . TYR A 1 327 ? -8.884 -25.826 -18.420 1.00 58.75 327 TYR A N 1
ATOM 2647 C CA . TYR A 1 327 ? -10.136 -25.682 -19.184 1.00 58.75 327 TYR A CA 1
ATOM 2648 C C . TYR A 1 327 ? -10.243 -26.547 -20.455 1.00 58.75 327 TYR A C 1
ATOM 2650 O O . TYR A 1 327 ? -11.328 -26.676 -21.014 1.00 58.75 327 TYR A O 1
ATOM 2658 N N . GLY A 1 328 ? -9.153 -27.146 -20.942 1.00 49.28 328 GLY A N 1
ATOM 2659 C CA . GLY A 1 328 ? -9.059 -27.705 -22.300 1.00 49.28 328 GLY A CA 1
ATOM 2660 C C . GLY A 1 328 ? -9.428 -29.181 -22.469 1.00 49.28 328 GLY A C 1
ATOM 2661 O O . GLY A 1 328 ? -9.169 -29.741 -23.530 1.00 49.28 328 GLY A O 1
ATOM 2662 N N . SER A 1 329 ? -10.028 -29.835 -21.474 1.00 45.06 329 SER A N 1
ATOM 2663 C CA . SER A 1 329 ? -10.353 -31.270 -21.552 1.00 45.06 329 SER A CA 1
ATOM 2664 C C . SER A 1 329 ? -11.849 -31.559 -21.598 1.00 45.06 329 SER A C 1
ATOM 2666 O O . SER A 1 329 ? -12.312 -32.399 -20.846 1.00 45.06 329 SER A O 1
ATOM 2668 N N . HIS A 1 330 ? -12.601 -30.916 -22.496 1.00 47.56 330 HIS A N 1
ATOM 2669 C CA . HIS A 1 330 ? -13.883 -31.451 -22.983 1.00 47.56 330 HIS A CA 1
ATOM 2670 C C . HIS A 1 330 ? -14.204 -30.924 -24.390 1.00 47.56 330 HIS A C 1
ATOM 2672 O O . HIS A 1 330 ? -14.956 -29.969 -24.552 1.00 47.56 330 HIS A O 1
ATOM 2678 N N . SER A 1 331 ? -13.636 -31.541 -25.428 1.00 36.34 331 SER A N 1
ATOM 2679 C CA . SER A 1 331 ? -14.338 -31.784 -26.703 1.00 36.34 331 SER A CA 1
ATOM 2680 C C . SER A 1 331 ? -13.475 -32.594 -27.678 1.00 36.34 331 SER A C 1
ATOM 2682 O O . SER A 1 331 ? -12.316 -32.283 -27.926 1.00 36.34 331 SER A O 1
ATOM 2684 N N . ASN A 1 332 ? -14.115 -33.613 -28.257 1.00 32.44 332 ASN A N 1
ATOM 2685 C CA . ASN A 1 332 ? -13.749 -34.347 -29.472 1.00 32.44 332 ASN A CA 1
ATOM 2686 C C . ASN A 1 332 ? -12.747 -35.511 -29.370 1.00 32.44 332 ASN A C 1
ATOM 2688 O O . ASN A 1 332 ? -11.734 -35.557 -30.061 1.00 32.44 332 ASN A O 1
ATOM 2692 N N . GLN A 1 333 ? -13.159 -36.569 -28.664 1.00 35.38 333 GLN A N 1
ATOM 2693 C CA . GLN A 1 333 ? -13.214 -37.882 -29.321 1.00 35.38 333 GLN A CA 1
ATOM 2694 C C . GLN A 1 333 ? -14.629 -38.061 -29.876 1.00 35.38 333 GLN A C 1
ATOM 2696 O O . GLN A 1 333 ? -15.554 -38.268 -29.100 1.00 35.38 333 GLN A O 1
ATOM 2701 N N . ASN A 1 334 ? -14.783 -37.852 -31.186 1.00 32.22 334 ASN A N 1
ATOM 2702 C CA . ASN A 1 334 ? -15.761 -38.473 -32.093 1.00 32.22 334 ASN A CA 1
ATOM 2703 C C . ASN A 1 334 ? -15.938 -37.579 -33.324 1.00 32.22 334 ASN A C 1
ATOM 2705 O O . ASN A 1 334 ? -16.857 -36.774 -33.414 1.00 32.22 334 ASN A O 1
ATOM 2709 N N . ALA A 1 335 ? -15.037 -37.749 -34.288 1.00 29.80 335 ALA A N 1
ATOM 2710 C CA . ALA A 1 335 ? -15.334 -37.478 -35.684 1.00 29.80 335 ALA A CA 1
ATOM 2711 C C . ALA A 1 335 ? -15.322 -38.830 -36.402 1.00 29.80 335 ALA A C 1
ATOM 2713 O O . ALA A 1 335 ? -14.262 -39.334 -36.762 1.00 29.80 335 ALA A O 1
ATOM 2714 N N . ASN A 1 336 ? -16.500 -39.449 -36.498 1.00 32.72 336 ASN A N 1
ATOM 2715 C CA . ASN A 1 336 ? -16.908 -40.283 -37.626 1.00 32.72 336 ASN A CA 1
ATOM 2716 C C . ASN A 1 336 ? -18.415 -40.573 -37.535 1.00 32.72 336 ASN A C 1
ATOM 2718 O O . ASN A 1 336 ? -18.898 -40.994 -36.487 1.00 32.72 336 ASN A O 1
ATOM 2722 N N . MET A 1 337 ? -19.076 -40.416 -38.684 1.00 31.58 337 MET A N 1
ATOM 2723 C CA . MET A 1 337 ? -20.464 -40.742 -39.046 1.00 31.58 337 MET A CA 1
ATOM 2724 C C . MET A 1 337 ? -21.529 -39.643 -38.899 1.00 31.58 337 MET A C 1
ATOM 2726 O O . MET A 1 337 ? -22.020 -39.349 -37.817 1.00 31.58 337 MET A O 1
ATOM 2730 N N . ASP A 1 338 ? -21.858 -39.118 -40.084 1.00 28.58 338 ASP A N 1
ATOM 2731 C CA . ASP A 1 338 ? -23.171 -38.823 -40.663 1.00 28.58 338 ASP A CA 1
ATOM 2732 C C . ASP A 1 338 ? -24.147 -37.855 -39.990 1.00 28.58 338 ASP A C 1
ATOM 2734 O O . ASP A 1 338 ? -24.488 -37.913 -38.812 1.00 28.58 338 ASP A O 1
ATOM 2738 N N . GLY A 1 339 ? -24.608 -36.933 -40.837 1.00 31.47 339 GLY A N 1
ATOM 2739 C CA . GLY A 1 339 ? -25.463 -35.820 -40.487 1.00 31.47 339 GLY A CA 1
ATOM 2740 C C . GLY A 1 339 ? -26.892 -36.209 -40.150 1.00 31.47 339 GLY A C 1
ATOM 2741 O O . GLY A 1 339 ? -27.435 -37.195 -40.637 1.00 31.47 339 GLY A O 1
ATOM 2742 N N . ASN A 1 340 ? -27.524 -35.334 -39.378 1.00 28.27 340 ASN A N 1
ATOM 2743 C CA . ASN A 1 340 ? -28.912 -34.970 -39.582 1.00 28.27 340 ASN A CA 1
ATOM 2744 C C . ASN A 1 340 ? -29.164 -33.624 -38.901 1.00 28.27 340 ASN A C 1
ATOM 2746 O O . ASN A 1 340 ? -28.723 -33.387 -37.775 1.00 28.27 340 ASN A O 1
ATOM 2750 N N . GLU A 1 341 ? -29.850 -32.743 -39.612 1.00 32.88 341 GLU A N 1
ATOM 2751 C CA . GLU A 1 341 ? -30.341 -31.468 -39.111 1.00 32.88 341 GLU A CA 1
ATOM 2752 C C . GLU A 1 341 ? -31.363 -31.709 -37.991 1.00 32.88 341 GLU A C 1
ATOM 2754 O O . GLU A 1 341 ? -32.106 -32.689 -38.035 1.00 32.88 341 GLU A O 1
ATOM 2759 N N . ASN A 1 342 ? -31.423 -30.814 -36.997 1.00 30.48 342 ASN A N 1
ATOM 2760 C CA . ASN A 1 342 ? -32.670 -30.144 -36.612 1.00 30.48 342 ASN A CA 1
ATOM 2761 C C . ASN A 1 342 ? -32.493 -29.146 -35.454 1.00 30.48 342 ASN A C 1
ATOM 2763 O O . ASN A 1 342 ? -31.873 -29.415 -34.429 1.00 30.48 342 ASN A O 1
ATOM 2767 N N . ASN A 1 343 ? -33.117 -27.989 -35.676 1.00 29.17 343 ASN A N 1
ATOM 2768 C CA . ASN A 1 343 ? -33.476 -26.903 -34.766 1.00 29.17 343 ASN A CA 1
ATOM 2769 C C . ASN A 1 343 ? -33.781 -27.292 -33.311 1.00 29.17 343 ASN A C 1
ATOM 2771 O O . ASN A 1 343 ? -34.547 -28.220 -33.078 1.00 29.17 343 ASN A O 1
ATOM 2775 N N . THR A 1 344 ? -33.347 -26.454 -32.361 1.00 27.97 344 THR A N 1
ATOM 2776 C CA . THR A 1 344 ? -34.164 -25.637 -31.416 1.00 27.97 344 THR A CA 1
ATOM 2777 C C . THR A 1 344 ? -33.270 -25.201 -30.244 1.00 27.97 344 THR A C 1
ATOM 2779 O O . THR A 1 344 ? -32.564 -25.995 -29.644 1.00 27.97 344 THR A O 1
ATOM 2782 N N . SER A 1 345 ? -33.051 -23.903 -30.037 1.00 25.47 345 SER A N 1
ATOM 2783 C CA . SER A 1 345 ? -33.937 -22.981 -29.319 1.00 25.47 345 SER A CA 1
ATOM 2784 C C . SER A 1 345 ? -34.098 -23.323 -27.831 1.00 25.47 345 SER A C 1
ATOM 2786 O O . SER A 1 345 ? -34.962 -24.103 -27.457 1.00 25.47 345 SER A O 1
ATOM 2788 N N . VAL A 1 346 ? -33.365 -22.543 -27.027 1.00 29.44 346 VAL A N 1
ATOM 2789 C CA . VAL A 1 346 ? -33.855 -21.860 -25.818 1.00 29.44 346 VAL A CA 1
ATOM 2790 C C . VAL A 1 346 ? -33.820 -22.615 -24.475 1.00 29.44 346 VAL A C 1
ATOM 2792 O O . VAL A 1 346 ? -34.299 -23.727 -24.314 1.00 29.44 346 VAL A O 1
ATOM 2795 N N . GLN A 1 347 ? -33.340 -21.837 -23.496 1.00 28.06 347 GLN A N 1
ATOM 2796 C CA . GLN A 1 347 ? -33.761 -21.714 -22.095 1.00 28.06 347 GLN A CA 1
ATOM 2797 C C . GLN A 1 347 ? -32.848 -22.237 -20.980 1.00 28.06 347 GLN A C 1
ATOM 2799 O O . GLN A 1 347 ? -32.672 -23.423 -20.733 1.00 28.06 347 GLN A O 1
ATOM 2804 N N . ASN A 1 348 ? -32.373 -21.235 -20.234 1.00 30.66 348 ASN A N 1
ATOM 2805 C CA . ASN A 1 348 ? -31.999 -21.264 -18.831 1.00 30.66 348 ASN A CA 1
ATOM 2806 C C . ASN A 1 348 ? -33.001 -22.049 -17.973 1.00 30.66 348 ASN A C 1
ATOM 2808 O O . ASN A 1 348 ? -34.201 -21.778 -18.024 1.00 30.66 348 ASN A O 1
ATOM 2812 N N . SER A 1 349 ? -32.488 -22.848 -17.039 1.00 27.22 349 SER A N 1
ATOM 2813 C CA . SER A 1 349 ? -33.173 -23.092 -15.769 1.00 27.22 349 SER A CA 1
ATOM 2814 C C . SER A 1 349 ? -32.170 -23.346 -14.646 1.00 27.22 349 SER A C 1
ATOM 2816 O O . SER A 1 349 ? -31.396 -24.300 -14.668 1.00 27.22 349 SER A O 1
ATOM 2818 N N . VAL A 1 350 ? -32.225 -22.454 -13.663 1.00 28.91 350 VAL A N 1
ATOM 2819 C CA . VAL A 1 350 ? -31.658 -22.551 -12.316 1.00 28.91 350 VAL A CA 1
ATOM 2820 C C . VAL A 1 350 ? -32.292 -23.723 -11.569 1.00 28.91 350 VAL A C 1
ATOM 2822 O O . VAL A 1 350 ? -33.514 -23.755 -11.497 1.00 28.91 350 VAL A O 1
ATOM 2825 N N . VAL A 1 351 ? -31.499 -24.582 -10.912 1.00 28.08 351 VAL A N 1
ATOM 2826 C CA . VAL A 1 351 ? -31.903 -25.287 -9.677 1.00 28.08 351 VAL A CA 1
ATOM 2827 C C . VAL A 1 351 ? -30.679 -25.513 -8.778 1.00 28.08 351 VAL A C 1
ATOM 2829 O O . VAL A 1 351 ? -29.695 -26.135 -9.173 1.00 28.08 351 VAL A O 1
ATOM 2832 N N . LEU A 1 352 ? -30.772 -25.002 -7.546 1.00 29.64 352 LEU A N 1
ATOM 2833 C CA . LEU A 1 352 ? -29.942 -25.363 -6.396 1.00 29.64 352 LEU A CA 1
ATOM 2834 C C . LEU A 1 352 ? -30.089 -26.851 -6.057 1.00 29.64 352 LEU A C 1
ATOM 2836 O O . LEU A 1 352 ? -31.214 -27.304 -5.881 1.00 29.64 352 LEU A O 1
ATOM 2840 N N . THR A 1 353 ? -28.994 -27.522 -5.695 1.00 28.20 353 THR A N 1
ATOM 2841 C CA . THR A 1 353 ? -29.047 -28.519 -4.611 1.00 28.20 353 THR A CA 1
ATOM 2842 C C . THR A 1 353 ? -27.743 -28.563 -3.826 1.00 28.20 353 THR A C 1
ATOM 2844 O O . THR A 1 353 ? -26.687 -28.917 -4.344 1.00 28.20 353 THR A O 1
ATOM 2847 N N . GLN A 1 354 ? -27.861 -28.254 -2.537 1.00 31.34 354 GLN A N 1
ATOM 2848 C CA . GLN A 1 354 ? -26.962 -28.708 -1.485 1.00 31.34 354 GLN A CA 1
ATOM 2849 C C . GLN A 1 354 ? -26.962 -30.244 -1.439 1.00 31.34 354 GLN A C 1
ATOM 2851 O O . GLN A 1 354 ? -28.031 -30.856 -1.431 1.00 31.34 354 GLN A O 1
ATOM 2856 N N . LYS A 1 355 ? -25.791 -30.873 -1.288 1.00 29.03 355 LYS A N 1
ATOM 2857 C CA . LYS A 1 355 ? -25.707 -32.148 -0.566 1.00 29.03 355 LYS A CA 1
ATOM 2858 C C . LYS A 1 355 ? -24.329 -32.368 0.043 1.00 29.03 355 LYS A C 1
ATOM 2860 O O . LYS A 1 355 ? -23.297 -32.283 -0.609 1.00 29.03 355 LYS A O 1
ATOM 2865 N N . THR A 1 356 ? -24.376 -32.628 1.338 1.00 26.00 356 THR A N 1
ATOM 2866 C CA . THR A 1 356 ? -23.287 -32.973 2.240 1.00 26.00 356 THR A CA 1
ATOM 2867 C C . THR A 1 356 ? -23.095 -34.495 2.325 1.00 26.00 356 THR A C 1
ATOM 2869 O O . THR A 1 356 ? -24.029 -35.256 2.076 1.00 26.00 356 THR A O 1
ATOM 2872 N N . LYS A 1 357 ? -21.904 -34.867 2.831 1.00 33.81 357 LYS A N 1
ATOM 2873 C CA . LYS A 1 357 ? -21.497 -36.088 3.572 1.00 33.81 357 LYS A CA 1
ATOM 2874 C C . LYS A 1 357 ? -20.713 -37.196 2.833 1.00 33.81 357 LYS A C 1
ATOM 2876 O O . LYS A 1 357 ? -21.270 -38.020 2.126 1.00 33.81 357 LYS A O 1
ATOM 2881 N N . ASN A 1 358 ? -19.419 -37.229 3.186 1.00 27.81 358 ASN A N 1
ATOM 2882 C CA . ASN A 1 358 ? -18.658 -38.306 3.854 1.00 27.81 358 ASN A CA 1
ATOM 2883 C C . ASN A 1 358 ? -18.643 -39.742 3.305 1.00 27.81 358 ASN A C 1
ATOM 2885 O O . ASN A 1 358 ? -19.629 -40.447 3.468 1.00 27.81 358 ASN A O 1
ATOM 2889 N N . ILE A 1 359 ? -17.432 -40.215 2.955 1.00 27.69 359 ILE A N 1
ATOM 2890 C CA . ILE A 1 359 ? -16.854 -41.563 3.212 1.00 27.69 359 ILE A CA 1
ATOM 2891 C C . ILE A 1 359 ? -15.315 -41.353 3.282 1.00 27.69 359 ILE A C 1
ATOM 2893 O O . ILE A 1 359 ? -14.744 -40.846 2.327 1.00 27.69 359 ILE A O 1
ATOM 2897 N N . VAL A 1 360 ? -14.608 -41.377 4.423 1.00 27.69 360 VAL A N 1
ATOM 2898 C CA . VAL A 1 360 ? -14.111 -42.474 5.295 1.00 27.69 360 VAL A CA 1
ATOM 2899 C C . VAL A 1 360 ? -13.150 -43.496 4.641 1.00 27.69 360 VAL A C 1
ATOM 2901 O O . VAL A 1 360 ? -13.556 -44.429 3.968 1.00 27.69 360 VAL A O 1
ATOM 2904 N N . HIS A 1 361 ? -11.868 -43.316 4.994 1.00 25.55 361 HIS A N 1
ATOM 2905 C CA . HIS A 1 361 ? -10.783 -44.281 5.269 1.00 25.55 361 HIS A CA 1
ATOM 2906 C C . HIS A 1 361 ? -10.322 -45.325 4.231 1.00 25.55 361 HIS A C 1
ATOM 2908 O O . HIS A 1 361 ? -10.988 -46.321 3.973 1.00 25.55 361 HIS A O 1
ATOM 2914 N N . LYS A 1 362 ? -9.014 -45.261 3.927 1.00 24.72 362 LYS A N 1
ATOM 2915 C CA . LYS A 1 362 ? -8.100 -46.411 4.061 1.00 24.72 362 LYS A CA 1
ATOM 2916 C C . LYS A 1 362 ? -6.729 -45.958 4.586 1.00 24.72 362 LYS A C 1
ATOM 2918 O O . LYS A 1 362 ? -6.124 -45.032 4.061 1.00 24.72 362 LYS A O 1
ATOM 2923 N N . LYS A 1 363 ? -6.293 -46.614 5.667 1.00 25.42 363 LYS A N 1
ATOM 2924 C CA . LYS A 1 363 ? -4.975 -46.525 6.314 1.00 25.42 363 LYS A CA 1
ATOM 2925 C C . LYS A 1 363 ? -3.940 -47.342 5.537 1.00 25.42 363 LYS A C 1
ATOM 2927 O O . LYS A 1 363 ? -4.245 -48.461 5.138 1.00 25.42 363 LYS A O 1
ATOM 2932 N N . SER A 1 364 ? -2.691 -46.885 5.563 1.00 27.12 364 SER A N 1
ATOM 2933 C CA . SER A 1 364 ? -1.536 -47.751 5.830 1.00 27.12 364 SER A CA 1
ATOM 2934 C C . SER A 1 364 ? -0.402 -46.933 6.449 1.00 27.12 364 SER A C 1
ATOM 2936 O O . SER A 1 364 ? 0.057 -45.946 5.882 1.00 27.12 364 SER A O 1
ATOM 2938 N N . ASN A 1 365 ? -0.004 -47.362 7.646 1.00 27.16 365 ASN A N 1
ATOM 2939 C CA . ASN A 1 365 ? 1.128 -46.883 8.430 1.00 27.16 365 ASN A CA 1
ATOM 2940 C C . ASN A 1 365 ? 2.462 -47.308 7.797 1.00 27.16 365 ASN A C 1
ATOM 2942 O O . ASN A 1 365 ? 2.589 -48.452 7.374 1.00 27.16 365 ASN A O 1
ATOM 2946 N N . SER A 1 366 ? 3.494 -46.474 7.937 1.00 27.66 366 SER A N 1
ATOM 2947 C CA . SER A 1 366 ? 4.757 -46.928 8.531 1.00 27.66 366 SER A CA 1
ATOM 2948 C C . SER A 1 366 ? 5.477 -45.758 9.203 1.00 27.66 366 SER A C 1
ATOM 2950 O O . SER A 1 366 ? 5.742 -44.728 8.592 1.00 27.66 366 SER A O 1
ATOM 2952 N N . LEU A 1 367 ? 5.742 -45.949 10.493 1.00 28.56 367 LEU A N 1
ATOM 2953 C CA . LEU A 1 367 ? 6.456 -45.067 11.408 1.00 28.56 367 LEU A CA 1
ATOM 2954 C C . LEU A 1 367 ? 7.965 -45.018 11.116 1.00 28.56 367 LEU A C 1
ATOM 2956 O O . LEU A 1 367 ? 8.534 -46.026 10.697 1.00 28.56 367 LEU A O 1
ATOM 2960 N N . LYS A 1 368 ? 8.614 -43.911 11.513 1.00 28.34 368 LYS A N 1
ATOM 2961 C CA . LYS A 1 368 ? 9.598 -43.821 12.629 1.00 28.34 368 LYS A CA 1
ATOM 2962 C C . LYS A 1 368 ? 10.260 -42.433 12.606 1.00 28.34 368 LYS A C 1
ATOM 2964 O O . LYS A 1 368 ? 10.928 -42.095 11.643 1.00 28.34 368 LYS A O 1
ATOM 2969 N N . GLY A 1 369 ? 9.958 -41.577 13.585 1.00 25.55 369 GLY A N 1
ATOM 2970 C CA . GLY A 1 369 ? 10.884 -41.200 14.673 1.00 25.55 369 GLY A CA 1
ATOM 2971 C C . GLY A 1 369 ? 11.281 -39.729 14.460 1.00 25.55 369 GLY A C 1
ATOM 2972 O O . GLY A 1 369 ? 11.533 -39.348 13.332 1.00 25.55 369 GLY A O 1
ATOM 2973 N N . VAL A 1 370 ? 11.288 -38.799 15.410 1.00 27.39 370 VAL A N 1
ATOM 2974 C CA . VAL A 1 370 ? 11.461 -38.849 16.860 1.00 27.39 370 VAL A CA 1
ATOM 2975 C C . VAL A 1 370 ? 10.678 -37.664 17.441 1.00 27.39 370 VAL A C 1
ATOM 2977 O O . VAL A 1 370 ? 10.849 -36.531 17.003 1.00 27.39 370 VAL A O 1
ATOM 2980 N N . SER A 1 371 ? 9.823 -37.935 18.426 1.00 24.91 371 SER A N 1
ATOM 2981 C CA . SER A 1 371 ? 9.246 -36.936 19.323 1.00 24.91 371 SER A CA 1
ATOM 2982 C C . SER A 1 371 ? 9.814 -37.202 20.706 1.00 24.91 371 SER A C 1
ATOM 2984 O O . SER A 1 371 ? 9.487 -38.218 21.317 1.00 24.91 371 SER A O 1
ATOM 2986 N N . SER A 1 372 ? 10.630 -36.285 21.207 1.00 27.80 372 SER A N 1
ATOM 2987 C CA . SER A 1 372 ? 10.840 -36.129 22.640 1.00 27.80 372 SER A CA 1
ATOM 2988 C C . SER A 1 372 ? 11.235 -34.689 22.932 1.00 27.80 372 SER A C 1
ATOM 2990 O O . SER A 1 372 ? 12.270 -34.226 22.462 1.00 27.80 372 SER A O 1
ATOM 2992 N N . HIS A 1 373 ? 10.382 -34.039 23.728 1.00 27.78 373 HIS A N 1
ATOM 2993 C CA . HIS A 1 373 ? 10.645 -32.945 24.672 1.00 27.78 373 HIS A CA 1
ATOM 2994 C C . HIS A 1 373 ? 9.757 -31.716 24.462 1.00 27.78 373 HIS A C 1
ATOM 2996 O O . HIS A 1 373 ? 10.199 -30.651 24.050 1.00 27.78 373 HIS A O 1
ATOM 3002 N N . LEU A 1 374 ? 8.491 -31.868 24.861 1.00 31.69 374 LEU A N 1
ATOM 3003 C CA . LEU A 1 374 ? 7.699 -30.767 25.395 1.00 31.69 374 LEU A CA 1
ATOM 3004 C C . LEU A 1 374 ? 7.244 -31.161 26.806 1.00 31.69 374 LEU A C 1
ATOM 3006 O O . LEU A 1 374 ? 6.260 -31.875 26.963 1.00 31.69 374 LEU A O 1
ATOM 3010 N N . ALA A 1 375 ? 8.019 -30.765 27.817 1.00 28.47 375 ALA A N 1
ATOM 3011 C CA . ALA A 1 375 ? 7.561 -30.518 29.185 1.00 28.47 375 ALA A CA 1
ATOM 3012 C C . ALA A 1 375 ? 8.721 -29.958 30.021 1.00 28.47 375 ALA A C 1
ATOM 3014 O O . ALA A 1 375 ? 9.813 -30.523 30.023 1.00 28.47 375 ALA A O 1
ATOM 3015 N N . THR A 1 376 ? 8.414 -28.925 30.808 1.00 29.59 376 THR A N 1
ATOM 3016 C CA . THR A 1 376 ? 9.253 -28.252 31.820 1.00 29.59 376 THR A CA 1
ATOM 3017 C C . THR A 1 376 ? 10.000 -27.009 31.336 1.00 29.59 376 THR A C 1
ATOM 3019 O O . THR A 1 376 ? 11.205 -27.049 31.148 1.00 29.59 376 THR A O 1
ATOM 3022 N N . ILE A 1 377 ? 9.307 -25.864 31.284 1.00 29.45 377 ILE A N 1
ATOM 3023 C CA . ILE A 1 377 ? 9.828 -24.657 31.947 1.00 29.45 377 ILE A CA 1
ATOM 3024 C C . ILE A 1 377 ? 8.707 -24.081 32.810 1.00 29.45 377 ILE A C 1
ATOM 3026 O O . ILE A 1 377 ? 7.765 -23.432 32.365 1.00 29.45 377 ILE A O 1
ATOM 3030 N N . ARG A 1 378 ? 8.828 -24.440 34.081 1.00 27.66 378 ARG A N 1
ATOM 3031 C CA . ARG A 1 378 ? 8.207 -23.831 35.244 1.00 27.66 378 ARG A CA 1
ATOM 3032 C C . ARG A 1 378 ? 8.769 -22.412 35.368 1.00 27.66 378 ARG A C 1
ATOM 3034 O O . ARG A 1 378 ? 9.967 -22.222 35.199 1.00 27.66 378 ARG A O 1
ATOM 3041 N N . SER A 1 379 ? 7.895 -21.460 35.666 1.00 34.81 379 SER A N 1
ATOM 3042 C CA . SER A 1 379 ? 8.186 -20.147 36.253 1.00 34.81 379 SER A CA 1
ATOM 3043 C C . SER A 1 379 ? 9.580 -20.022 36.891 1.00 34.81 379 SER A C 1
ATOM 3045 O O . SER A 1 379 ? 9.787 -20.540 37.990 1.00 34.81 379 SER A O 1
ATOM 3047 N N . GLN A 1 380 ? 10.489 -19.298 36.234 1.00 27.39 380 GLN A N 1
ATOM 3048 C CA . GLN A 1 380 ? 11.620 -18.627 36.873 1.00 27.39 380 GLN A CA 1
ATOM 3049 C C . GLN A 1 380 ? 11.816 -17.262 36.214 1.00 27.39 380 GLN A C 1
ATOM 3051 O O . GLN A 1 380 ? 12.106 -17.136 35.028 1.00 27.39 380 GLN A O 1
ATOM 3056 N N . SER A 1 381 ? 11.572 -16.238 37.018 1.00 35.66 381 SER A N 1
ATOM 3057 C CA . SER A 1 381 ? 12.074 -14.889 36.849 1.00 35.66 381 SER A CA 1
ATOM 3058 C C . SER A 1 381 ? 13.596 -14.910 37.005 1.00 35.66 381 SER A C 1
ATOM 3060 O O . SER A 1 381 ? 14.089 -14.968 38.129 1.00 35.66 381 SER A O 1
ATOM 3062 N N . GLU A 1 382 ? 14.330 -14.837 35.902 1.00 29.19 382 GLU A N 1
ATOM 3063 C CA . GLU A 1 382 ? 15.726 -14.403 35.913 1.00 29.19 382 GLU A CA 1
ATOM 3064 C C . GLU A 1 382 ? 15.857 -13.236 34.937 1.00 29.19 382 GLU A C 1
ATOM 3066 O O . GLU A 1 382 ? 15.677 -13.365 33.728 1.00 29.19 382 GLU A O 1
ATOM 3071 N N . THR A 1 383 ? 16.097 -12.053 35.491 1.00 32.50 383 THR A N 1
ATOM 3072 C CA . THR A 1 383 ? 16.510 -10.870 34.741 1.00 32.50 383 THR A CA 1
ATOM 3073 C C . THR A 1 383 ? 17.885 -11.139 34.126 1.00 32.50 383 THR A C 1
ATOM 3075 O O . THR A 1 383 ? 18.818 -11.404 34.888 1.00 32.50 383 THR A O 1
ATOM 3078 N N . PRO A 1 384 ? 18.078 -11.051 32.798 1.00 35.59 384 PRO A N 1
ATOM 3079 C CA . PRO A 1 384 ? 19.415 -11.134 32.233 1.00 35.59 384 PRO A CA 1
ATOM 3080 C C . PRO A 1 384 ? 20.150 -9.815 32.502 1.00 35.59 384 PRO A C 1
ATOM 3082 O O . PRO A 1 384 ? 19.933 -8.819 31.817 1.00 35.59 384 PRO A O 1
ATOM 3085 N N . SER A 1 385 ? 21.018 -9.802 33.513 1.00 35.44 385 SER A N 1
ATOM 3086 C CA . SER A 1 385 ? 21.974 -8.721 33.769 1.00 35.44 385 SER A CA 1
ATOM 3087 C C . SER A 1 385 ? 23.356 -9.092 33.225 1.00 35.44 385 SER A C 1
ATOM 3089 O O . SER A 1 385 ? 24.120 -9.792 33.885 1.00 35.44 385 SER A O 1
ATOM 3091 N N . LEU A 1 386 ? 23.630 -8.648 32.001 1.00 43.72 386 LEU A N 1
ATOM 3092 C CA . LEU A 1 386 ? 24.887 -8.112 31.451 1.00 43.72 386 LEU A CA 1
ATOM 3093 C C . LEU A 1 386 ? 24.686 -8.094 29.933 1.00 43.72 386 LEU A C 1
ATOM 3095 O O . LEU A 1 386 ? 24.338 -9.133 29.383 1.00 43.72 386 LEU A O 1
ATOM 3099 N N . CYS A 1 387 ? 24.891 -6.950 29.275 1.00 54.97 387 CYS A N 1
ATOM 3100 C CA . CYS A 1 387 ? 24.908 -6.737 27.819 1.00 54.97 387 CYS A CA 1
ATOM 3101 C C . CYS A 1 387 ? 25.043 -8.025 26.971 1.00 54.97 387 CYS A C 1
ATOM 3103 O O . CYS A 1 387 ? 26.148 -8.416 26.594 1.00 54.97 387 CYS A O 1
ATOM 3105 N N . THR A 1 388 ? 23.929 -8.715 26.698 1.00 68.56 388 THR A N 1
ATOM 3106 C CA . THR A 1 388 ? 23.941 -10.019 26.019 1.00 68.56 388 THR A CA 1
ATOM 3107 C C . THR A 1 388 ? 23.512 -9.835 24.570 1.00 68.56 388 THR A C 1
ATOM 3109 O O . THR A 1 388 ? 22.518 -9.166 24.280 1.00 68.56 388 THR A O 1
ATOM 3112 N N . VAL A 1 389 ? 24.277 -10.436 23.659 1.00 77.81 389 VAL A N 1
ATOM 3113 C CA . VAL A 1 389 ? 23.985 -10.473 22.224 1.00 77.81 389 VAL A CA 1
ATOM 3114 C C . VAL A 1 389 ? 23.412 -11.842 21.879 1.00 77.81 389 VAL A C 1
ATOM 3116 O O . VAL A 1 389 ? 24.097 -12.859 21.992 1.00 77.81 389 VAL A O 1
ATOM 3119 N N . GLU A 1 390 ? 22.167 -11.868 21.423 1.00 83.69 390 GLU A N 1
ATOM 3120 C CA . GLU A 1 390 ? 21.491 -13.066 20.936 1.00 83.69 390 GLU A CA 1
ATOM 3121 C C . GLU A 1 390 ? 21.506 -13.075 19.401 1.00 83.69 390 GLU A C 1
ATOM 3123 O O . GLU A 1 390 ? 20.951 -12.197 18.735 1.00 83.69 390 GLU A O 1
ATOM 3128 N N . TRP A 1 391 ? 22.181 -14.064 18.817 1.00 80.38 391 TRP A N 1
ATOM 3129 C CA . TRP A 1 391 ? 22.292 -14.215 17.368 1.00 80.38 391 TRP A CA 1
ATOM 3130 C C . TRP A 1 391 ? 21.105 -15.005 16.827 1.00 80.38 391 TRP A C 1
ATOM 3132 O O . TRP A 1 391 ? 20.915 -16.162 17.190 1.00 80.38 391 TRP A O 1
ATOM 3142 N N . LEU A 1 392 ? 20.351 -14.413 15.900 1.00 74.12 392 LEU A N 1
ATOM 3143 C CA . LEU A 1 392 ? 19.171 -15.053 15.306 1.00 74.12 392 LEU A CA 1
ATOM 3144 C C . LEU A 1 392 ? 19.500 -15.876 14.047 1.00 74.12 392 LEU A C 1
ATOM 3146 O O . LEU A 1 392 ? 18.618 -16.483 13.448 1.00 74.12 392 LEU A O 1
ATOM 3150 N N . SER A 1 393 ? 20.769 -15.906 13.628 1.00 61.72 393 SER A N 1
ATOM 3151 C CA . SER A 1 393 ? 21.269 -16.725 12.514 1.00 61.72 393 SER A CA 1
ATOM 3152 C C . SER A 1 393 ? 22.166 -17.854 13.051 1.00 61.72 393 SER A C 1
ATOM 3154 O O . SER A 1 393 ? 23.157 -17.549 13.724 1.00 61.72 393 SER A O 1
ATOM 3156 N N . PRO A 1 394 ? 21.871 -19.146 12.786 1.00 53.75 394 PRO A N 1
ATOM 3157 C CA . PRO A 1 394 ? 22.642 -20.248 13.357 1.00 53.75 394 PRO A CA 1
ATOM 3158 C C . PRO A 1 394 ? 24.089 -20.262 12.828 1.00 53.75 394 PRO A C 1
ATOM 3160 O O . PRO A 1 394 ? 24.319 -20.072 11.630 1.00 53.75 394 PRO A O 1
ATOM 3163 N N . PRO A 1 395 ? 25.096 -20.486 13.692 1.00 52.84 395 PRO A N 1
ATOM 3164 C CA . PRO A 1 395 ? 26.483 -20.581 13.262 1.00 52.84 395 PRO A CA 1
ATOM 3165 C C . PRO A 1 395 ? 26.734 -21.925 12.566 1.00 52.84 395 PRO A C 1
ATOM 3167 O O . PRO A 1 395 ? 26.539 -22.987 13.157 1.00 52.84 395 PRO A O 1
ATOM 3170 N N . LEU A 1 396 ? 27.239 -21.899 11.328 1.00 45.53 396 LEU A N 1
ATOM 3171 C CA . LEU A 1 396 ? 27.971 -23.049 10.793 1.00 45.53 396 LEU A CA 1
ATOM 3172 C C . LEU A 1 396 ? 29.272 -23.194 11.607 1.00 45.53 396 LEU A C 1
ATOM 3174 O O . LEU A 1 396 ? 30.224 -22.455 11.374 1.00 45.53 396 LEU A O 1
ATOM 3178 N N . GLY A 1 397 ? 29.295 -24.132 12.557 1.00 45.06 397 GLY A N 1
ATOM 3179 C CA . GLY A 1 397 ? 30.509 -24.585 13.250 1.00 45.06 397 GLY A CA 1
ATOM 3180 C C . GLY A 1 397 ? 30.808 -23.935 14.613 1.00 45.06 397 GLY A C 1
ATOM 3181 O O . GLY A 1 397 ? 31.190 -22.778 14.699 1.00 45.06 397 GLY A O 1
ATOM 3182 N N . SER A 1 398 ? 30.648 -24.744 15.668 1.00 40.44 398 SER A N 1
ATOM 3183 C CA . SER A 1 398 ? 31.319 -24.795 16.988 1.00 40.44 398 SER A CA 1
ATOM 3184 C C . SER A 1 398 ? 32.015 -23.557 17.619 1.00 40.44 398 SER A C 1
ATOM 3186 O O . SER A 1 398 ? 33.078 -23.135 17.175 1.00 40.44 398 SER A O 1
ATOM 3188 N N . LYS A 1 399 ? 31.538 -23.272 18.852 1.00 43.03 399 LYS A N 1
ATOM 3189 C CA . LYS A 1 399 ? 32.146 -22.660 20.067 1.00 43.03 399 LYS A CA 1
ATOM 3190 C C . LYS A 1 399 ? 32.047 -21.129 20.265 1.00 43.03 399 LYS A C 1
ATOM 3192 O O . LYS A 1 399 ? 32.561 -20.333 19.496 1.00 43.03 399 LYS A O 1
ATOM 3197 N N . SER A 1 400 ? 31.374 -20.780 21.376 1.00 44.38 400 SER A N 1
ATOM 3198 C CA . SER A 1 400 ? 31.196 -19.471 22.043 1.00 44.38 400 SER A CA 1
ATOM 3199 C C . SER A 1 400 ? 30.738 -18.286 21.175 1.00 44.38 400 SER A C 1
ATOM 3201 O O . SER A 1 400 ? 31.545 -17.501 20.686 1.00 44.38 400 SER A O 1
ATOM 3203 N N . GLY A 1 401 ? 29.419 -18.078 21.074 1.00 48.62 401 GLY A N 1
ATOM 3204 C CA . GLY A 1 401 ? 28.801 -16.958 20.342 1.00 48.62 401 GLY A CA 1
ATOM 3205 C C . GLY A 1 401 ? 28.993 -15.552 20.942 1.00 48.62 401 GLY A C 1
ATOM 3206 O O . GLY A 1 401 ? 28.434 -14.597 20.414 1.00 48.62 401 GLY A O 1
ATOM 3207 N N . SER A 1 402 ? 29.787 -15.397 22.007 1.00 51.44 402 SER A N 1
ATOM 3208 C CA . SER A 1 402 ? 30.047 -14.095 22.647 1.00 51.44 402 SER A CA 1
ATOM 3209 C C . SER A 1 402 ? 31.091 -13.237 21.904 1.00 51.44 402 SER A C 1
ATOM 3211 O O . SER A 1 402 ? 31.108 -12.025 22.083 1.00 51.44 402 SER A O 1
ATOM 3213 N N . GLN A 1 403 ? 31.929 -13.827 21.038 1.00 53.09 403 GLN A N 1
ATOM 3214 C CA . GLN A 1 403 ? 33.086 -13.150 20.411 1.00 53.09 403 GLN A CA 1
ATOM 3215 C C . GLN A 1 403 ? 33.120 -13.261 18.872 1.00 53.09 403 GLN A C 1
ATOM 3217 O O . GLN A 1 403 ? 34.162 -13.082 18.246 1.00 53.09 403 GLN A O 1
ATOM 3222 N N . ARG A 1 404 ? 31.992 -13.567 18.220 1.00 71.06 404 ARG A N 1
ATOM 3223 C CA . ARG A 1 404 ? 31.922 -13.588 16.749 1.00 71.06 404 ARG A CA 1
ATOM 3224 C C . ARG A 1 404 ? 31.740 -12.163 16.209 1.00 71.06 404 ARG A C 1
ATOM 3226 O O . ARG A 1 404 ? 30.849 -11.446 16.656 1.00 71.06 404 ARG A O 1
ATOM 3233 N N . SER A 1 405 ? 32.536 -11.766 15.213 1.00 76.31 405 SER A N 1
ATOM 3234 C CA . SER A 1 405 ? 32.264 -10.553 14.436 1.00 76.31 405 SER A CA 1
ATOM 3235 C C . SER A 1 405 ? 31.066 -10.776 13.499 1.00 76.31 405 SER A C 1
ATOM 3237 O O . SER A 1 405 ? 30.927 -11.858 12.911 1.00 76.31 405 SER A O 1
ATOM 3239 N N . PRO A 1 406 ? 30.166 -9.790 13.368 1.00 84.12 406 PRO A N 1
ATOM 3240 C CA . PRO A 1 406 ? 28.991 -9.944 12.527 1.00 84.12 406 PRO A CA 1
ATOM 3241 C C . PRO A 1 406 ? 29.357 -9.974 11.045 1.00 84.12 406 PRO A C 1
ATOM 3243 O O . PRO A 1 406 ? 30.207 -9.217 10.582 1.00 84.12 406 PRO A O 1
ATOM 3246 N N . LYS A 1 407 ? 28.708 -10.869 10.299 1.00 85.12 407 LYS A N 1
ATOM 3247 C CA . LYS A 1 407 ? 28.783 -10.952 8.836 1.00 85.12 407 LYS A CA 1
ATOM 3248 C C . LYS A 1 407 ? 27.640 -10.158 8.213 1.00 85.12 407 LYS A C 1
ATOM 3250 O O . LYS A 1 407 ? 26.606 -9.962 8.847 1.00 85.12 407 LYS A O 1
ATOM 3255 N N . SER A 1 408 ? 27.835 -9.688 6.978 1.00 87.94 408 SER A N 1
ATOM 3256 C CA . SER A 1 408 ? 26.800 -8.940 6.250 1.00 87.94 408 SER A CA 1
ATOM 3257 C C . SER A 1 408 ? 25.500 -9.753 6.197 1.00 87.94 408 SER A C 1
ATOM 3259 O O . SER A 1 408 ? 25.526 -10.927 5.830 1.00 87.94 408 SER A O 1
ATOM 3261 N N . GLY A 1 409 ? 24.389 -9.149 6.607 1.00 86.62 409 GLY A N 1
ATOM 3262 C CA . GLY A 1 409 ? 23.081 -9.784 6.735 1.00 86.62 409 GLY A CA 1
ATOM 3263 C C . GLY A 1 409 ? 22.780 -10.426 8.096 1.00 86.62 409 GLY A C 1
ATOM 3264 O O . GLY A 1 409 ? 21.608 -10.725 8.334 1.00 86.62 409 GLY A O 1
ATOM 3265 N N . ASP A 1 410 ? 23.758 -10.600 8.999 1.00 89.62 410 ASP A N 1
ATOM 3266 C CA . ASP A 1 410 ? 23.535 -11.214 10.319 1.00 89.62 410 ASP A CA 1
ATOM 3267 C C . ASP A 1 410 ? 22.580 -10.354 11.166 1.00 89.62 410 ASP A C 1
ATOM 3269 O O . ASP A 1 410 ? 22.836 -9.166 11.401 1.00 89.62 410 ASP A O 1
ATOM 3273 N N . VAL A 1 411 ? 21.515 -10.980 11.681 1.00 91.69 411 VAL A N 1
ATOM 3274 C CA . VAL A 1 411 ? 20.526 -10.346 12.568 1.00 91.69 411 VAL A CA 1
ATOM 3275 C C . VAL A 1 411 ? 20.818 -10.694 14.029 1.00 91.69 411 VAL A C 1
ATOM 3277 O O . VAL A 1 411 ? 21.018 -11.863 14.374 1.00 91.69 411 VAL A O 1
ATOM 3280 N N . ARG A 1 412 ? 20.828 -9.674 14.893 1.00 92.44 412 ARG A N 1
ATOM 3281 C CA . ARG A 1 412 ? 21.133 -9.785 16.325 1.00 92.44 412 ARG A CA 1
ATOM 3282 C C . ARG A 1 412 ? 20.096 -9.063 17.170 1.00 92.44 412 ARG A C 1
ATOM 3284 O O . ARG A 1 412 ? 19.709 -7.943 16.844 1.00 92.44 412 ARG A O 1
ATOM 3291 N N . CYS A 1 413 ? 19.699 -9.686 18.272 1.00 91.31 413 CYS A N 1
ATOM 3292 C CA . CYS A 1 413 ? 18.996 -9.019 19.358 1.00 91.31 413 CYS A CA 1
ATOM 3293 C C . CYS A 1 413 ? 20.024 -8.615 20.419 1.00 91.31 413 CYS A C 1
ATOM 3295 O O . CYS A 1 413 ? 20.786 -9.446 20.909 1.00 91.31 413 CYS A O 1
ATOM 3297 N N . ILE A 1 414 ? 20.075 -7.328 20.731 1.00 91.25 414 ILE A N 1
ATOM 3298 C CA . ILE A 1 414 ? 21.027 -6.728 21.658 1.00 91.25 414 ILE A CA 1
ATOM 3299 C C . ILE A 1 414 ? 20.248 -6.136 22.824 1.00 91.25 414 ILE A C 1
ATOM 3301 O O . ILE A 1 414 ? 19.278 -5.403 22.621 1.00 91.25 414 ILE A O 1
ATOM 3305 N N . TYR A 1 415 ? 20.694 -6.435 24.039 1.00 89.69 415 TYR A N 1
ATOM 3306 C CA . TYR A 1 415 ? 20.188 -5.811 25.254 1.00 89.69 415 TYR A CA 1
ATOM 3307 C C . TYR A 1 415 ? 21.215 -4.805 25.757 1.00 89.69 415 TYR A C 1
ATOM 3309 O O . TYR A 1 415 ? 22.367 -5.150 26.022 1.00 89.69 415 TYR A O 1
ATOM 3317 N N . VAL A 1 416 ? 20.789 -3.554 25.855 1.00 89.25 416 VAL A N 1
ATOM 3318 C CA . VAL A 1 416 ? 21.601 -2.435 26.313 1.00 89.25 416 VAL A CA 1
ATOM 3319 C C . VAL A 1 416 ? 20.996 -1.914 27.606 1.00 89.25 416 VAL A C 1
ATOM 3321 O O . VAL A 1 416 ? 19.828 -1.534 27.634 1.00 89.25 416 VAL A O 1
ATOM 3324 N N . GLU A 1 417 ? 21.802 -1.846 28.655 1.00 84.94 417 GLU A N 1
ATOM 3325 C CA . GLU A 1 417 ? 21.448 -1.128 29.875 1.00 84.94 417 GLU A CA 1
ATOM 3326 C C . GLU A 1 417 ? 22.028 0.289 29.789 1.00 84.94 417 GLU A C 1
ATOM 3328 O O . GLU A 1 417 ? 23.241 0.494 29.686 1.00 84.94 417 GLU A O 1
ATOM 3333 N N . LYS A 1 418 ? 21.147 1.284 29.736 1.00 77.12 418 LYS A N 1
ATOM 3334 C CA . LYS A 1 418 ? 21.488 2.699 29.654 1.00 77.12 418 LYS A CA 1
ATOM 3335 C C . LYS A 1 418 ? 21.933 3.161 31.040 1.00 77.12 418 LYS A C 1
ATOM 3337 O O . LYS A 1 418 ? 21.132 3.302 31.955 1.00 77.12 418 LYS A O 1
ATOM 3342 N N . GLY A 1 419 ? 23.234 3.382 31.184 1.00 72.75 419 GLY A N 1
ATOM 3343 C CA . GLY A 1 419 ? 23.818 3.978 32.381 1.00 72.75 419 GLY A CA 1
ATOM 3344 C C . GLY A 1 419 ? 23.689 5.505 32.408 1.00 72.75 419 GLY A C 1
ATOM 3345 O O . GLY A 1 419 ? 22.990 6.121 31.605 1.00 72.75 419 GLY A O 1
ATOM 3346 N N . ALA A 1 420 ? 24.432 6.136 33.319 1.00 72.25 420 ALA A N 1
ATOM 3347 C CA . ALA A 1 420 ? 24.542 7.597 33.388 1.00 72.25 420 ALA A CA 1
ATOM 3348 C C . ALA A 1 420 ? 25.291 8.213 32.186 1.00 72.25 420 ALA A C 1
ATOM 3350 O O . ALA A 1 420 ? 25.199 9.418 31.949 1.00 72.25 420 ALA A O 1
ATOM 3351 N N . GLU A 1 421 ? 26.040 7.395 31.447 1.00 76.12 421 GLU A N 1
ATOM 3352 C CA . GLU A 1 421 ? 26.795 7.784 30.259 1.00 76.12 421 GLU A CA 1
ATOM 3353 C C . GLU A 1 421 ? 25.951 7.624 28.982 1.00 76.12 421 GLU A C 1
ATOM 3355 O O . GLU A 1 421 ? 25.073 6.760 28.913 1.00 76.12 421 GLU A O 1
ATOM 3360 N N . PRO A 1 422 ? 26.185 8.448 27.945 1.00 82.12 422 PRO A N 1
ATOM 3361 C CA . PRO A 1 422 ? 25.484 8.304 26.678 1.00 82.12 422 PRO A CA 1
ATOM 3362 C C . PRO A 1 422 ? 25.805 6.956 26.020 1.00 82.12 422 PRO A C 1
ATOM 3364 O O . PRO A 1 422 ? 26.896 6.412 26.169 1.00 82.12 422 PRO A O 1
ATOM 3367 N N . LEU A 1 423 ? 24.868 6.457 25.209 1.00 85.38 423 LEU A N 1
ATOM 3368 C CA . LEU A 1 423 ? 24.993 5.169 24.519 1.00 85.38 423 LEU A CA 1
ATOM 3369 C C . LEU A 1 423 ? 26.288 5.050 23.689 1.00 85.38 423 LEU A C 1
ATOM 3371 O O . LEU A 1 423 ? 26.853 3.968 23.587 1.00 85.38 423 LEU A O 1
ATOM 3375 N N . GLY A 1 424 ? 26.772 6.166 23.134 1.00 88.12 424 GLY A N 1
ATOM 3376 C CA . GLY A 1 424 ? 28.033 6.223 22.395 1.00 88.12 424 GLY A CA 1
ATOM 3377 C C . GLY A 1 424 ? 27.936 5.700 20.961 1.00 88.12 424 GLY A C 1
ATOM 3378 O O . GLY A 1 424 ? 28.859 5.056 20.472 1.00 88.12 424 GLY A O 1
ATOM 3379 N N . ILE A 1 425 ? 26.843 6.025 20.269 1.00 91.62 425 ILE A N 1
ATOM 3380 C CA . ILE A 1 425 ? 26.688 5.803 18.825 1.00 91.62 425 ILE A CA 1
ATOM 3381 C C . ILE A 1 425 ? 26.332 7.091 18.099 1.00 91.62 425 ILE A C 1
ATOM 3383 O O . ILE A 1 425 ? 25.709 7.988 18.670 1.00 91.62 425 ILE A O 1
ATOM 3387 N N . GLN A 1 426 ? 26.664 7.137 16.816 1.00 90.56 426 GLN A N 1
ATOM 3388 C CA . GLN A 1 426 ? 26.074 8.054 15.851 1.00 90.56 426 GLN A CA 1
ATOM 3389 C C . GLN A 1 426 ? 25.170 7.264 14.913 1.00 90.56 426 GLN A C 1
ATOM 3391 O O . GLN A 1 426 ? 25.519 6.161 14.486 1.00 90.56 426 GLN A O 1
ATOM 3396 N N . ILE A 1 427 ? 24.005 7.834 14.614 1.00 91.75 427 ILE A N 1
ATOM 3397 C CA . ILE A 1 427 ? 23.028 7.254 13.697 1.00 91.75 427 ILE A CA 1
ATOM 3398 C C . ILE A 1 427 ? 22.740 8.223 12.551 1.00 91.75 427 ILE A C 1
ATOM 3400 O O . ILE A 1 427 ? 22.800 9.436 12.749 1.00 91.75 427 ILE A O 1
ATOM 3404 N N . SER A 1 428 ? 22.401 7.706 11.375 1.00 89.75 428 SER A N 1
ATOM 3405 C CA . SER A 1 428 ? 21.917 8.505 10.247 1.00 89.75 428 SER A CA 1
ATOM 3406 C C . SER A 1 428 ? 20.857 7.758 9.439 1.00 89.75 428 SER A C 1
ATOM 3408 O O . SER A 1 428 ? 20.791 6.527 9.459 1.00 89.75 428 SER A O 1
ATOM 3410 N N . ASP A 1 429 ? 20.028 8.513 8.724 1.00 89.31 429 ASP A N 1
ATOM 3411 C CA . ASP A 1 429 ? 19.133 8.051 7.666 1.00 89.31 429 ASP A CA 1
ATOM 3412 C C . ASP A 1 429 ? 19.680 8.499 6.296 1.00 89.31 429 ASP A C 1
ATOM 3414 O O . ASP A 1 429 ? 19.209 9.480 5.724 1.00 89.31 429 ASP A O 1
ATOM 3418 N N . PRO A 1 430 ? 20.689 7.805 5.734 1.00 79.81 430 PRO A N 1
ATOM 3419 C CA . PRO A 1 430 ? 21.424 8.270 4.549 1.00 79.81 430 PRO A CA 1
ATOM 3420 C C . PRO A 1 430 ? 20.542 8.491 3.306 1.00 79.81 430 PRO A C 1
ATOM 3422 O O . PRO A 1 430 ? 20.909 9.255 2.416 1.00 79.81 430 PRO A O 1
ATOM 3425 N N . LYS A 1 431 ? 19.356 7.874 3.259 1.00 80.94 431 LYS A N 1
ATOM 3426 C CA . LYS A 1 431 ? 18.331 8.083 2.234 1.00 80.94 431 LYS A CA 1
ATOM 3427 C C . LYS A 1 431 ? 16.968 8.202 2.908 1.00 80.94 431 LYS A C 1
ATOM 3429 O O . LYS A 1 431 ? 16.632 7.363 3.742 1.00 80.94 431 LYS A O 1
ATOM 3434 N N . ALA A 1 432 ? 16.158 9.188 2.519 1.00 74.19 432 ALA A N 1
ATOM 3435 C CA . ALA A 1 432 ? 14.796 9.338 3.033 1.00 74.19 432 ALA A CA 1
ATOM 3436 C C . ALA A 1 432 ? 13.987 8.044 2.800 1.00 74.19 432 ALA A C 1
ATOM 3438 O O . ALA A 1 432 ? 13.817 7.612 1.659 1.00 74.19 432 ALA A O 1
ATOM 3439 N N . GLY A 1 433 ? 13.539 7.405 3.886 1.00 70.56 433 GLY A N 1
ATOM 3440 C CA . GLY A 1 433 ? 12.843 6.109 3.857 1.00 70.56 433 GLY A CA 1
ATOM 3441 C C . GLY A 1 433 ? 13.749 4.870 3.750 1.00 70.56 433 GLY A C 1
ATOM 3442 O O . GLY A 1 433 ? 13.242 3.759 3.648 1.00 70.56 433 GLY A O 1
ATOM 3443 N N . GLY A 1 434 ? 15.077 5.028 3.778 1.00 80.25 434 GLY A N 1
ATOM 3444 C CA . GLY A 1 434 ? 16.057 3.937 3.684 1.00 80.25 434 GLY A CA 1
ATOM 3445 C C . GLY A 1 434 ? 16.355 3.205 4.999 1.00 80.25 434 GLY A C 1
ATOM 3446 O O . GLY A 1 434 ? 17.018 2.162 4.965 1.00 80.25 434 GLY A O 1
ATOM 3447 N N . GLY A 1 435 ? 15.856 3.730 6.123 1.00 88.81 435 GLY A N 1
ATOM 3448 C CA . GLY A 1 435 ? 16.090 3.220 7.473 1.00 88.81 435 GLY A CA 1
ATOM 3449 C C . GLY A 1 435 ? 17.257 3.887 8.196 1.00 88.81 435 GLY A C 1
ATOM 3450 O O . GLY A 1 435 ? 17.967 4.715 7.630 1.00 88.81 435 GLY A O 1
ATOM 3451 N N . ILE A 1 436 ? 17.441 3.509 9.461 1.00 93.88 436 ILE A N 1
ATOM 3452 C CA . ILE A 1 436 ? 18.439 4.102 10.360 1.00 93.88 436 ILE A CA 1
ATOM 3453 C C . ILE A 1 436 ? 19.639 3.186 10.500 1.00 93.88 436 ILE A C 1
ATOM 3455 O O . ILE A 1 436 ? 19.489 2.010 10.838 1.00 93.88 436 ILE A O 1
ATOM 3459 N N . PHE A 1 437 ? 20.823 3.752 10.307 1.00 94.50 437 PHE A N 1
ATOM 3460 C CA . PHE A 1 437 ? 22.088 3.039 10.381 1.00 94.50 437 PHE A CA 1
ATOM 3461 C C . PHE A 1 437 ? 23.004 3.641 11.431 1.00 94.50 437 PHE A C 1
ATOM 3463 O O . PHE A 1 437 ? 23.030 4.855 11.622 1.00 94.50 437 PHE A O 1
ATOM 3470 N N . VAL A 1 438 ? 23.795 2.789 12.075 1.00 93.94 438 VAL A N 1
ATOM 3471 C CA . VAL A 1 438 ? 24.900 3.196 12.941 1.00 93.94 438 VAL A CA 1
ATOM 3472 C C . VAL A 1 438 ? 26.086 3.603 12.067 1.00 93.94 438 VAL A C 1
ATOM 3474 O O . VAL A 1 438 ? 26.676 2.763 11.387 1.00 93.94 438 VAL A O 1
ATOM 3477 N N . THR A 1 439 ? 26.448 4.883 12.085 1.00 91.31 439 THR A N 1
ATOM 3478 C CA . THR A 1 439 ? 27.566 5.444 11.306 1.00 91.31 439 THR A CA 1
ATOM 3479 C C . THR A 1 439 ? 28.874 5.481 12.077 1.00 91.31 439 THR A C 1
ATOM 3481 O O . THR A 1 439 ? 29.941 5.400 11.478 1.00 91.31 439 THR A O 1
ATOM 3484 N N . SER A 1 440 ? 28.802 5.582 13.401 1.00 90.12 440 SER A N 1
ATOM 3485 C CA . SER A 1 440 ? 29.966 5.564 14.280 1.00 90.12 440 SER A CA 1
ATOM 3486 C C . SER A 1 440 ? 29.603 4.930 15.616 1.00 90.12 440 SER A C 1
ATOM 3488 O O . SER A 1 440 ? 28.479 5.081 16.099 1.00 90.12 440 SER A O 1
ATOM 3490 N N . VAL A 1 441 ? 30.556 4.223 16.211 1.00 90.94 441 VAL A N 1
ATOM 3491 C CA . VAL A 1 441 ? 30.469 3.673 17.565 1.00 90.94 441 VAL A CA 1
ATOM 3492 C C . VAL A 1 441 ? 31.715 4.145 18.298 1.00 90.94 441 VAL A C 1
ATOM 3494 O O . VAL A 1 441 ? 32.820 3.927 17.811 1.00 90.94 441 VAL A O 1
ATOM 3497 N N . PHE A 1 442 ? 31.542 4.808 19.439 1.00 89.00 442 PHE A N 1
ATOM 3498 C CA . PHE A 1 442 ? 32.669 5.250 20.253 1.00 89.00 442 PHE A CA 1
ATOM 3499 C C . PHE A 1 442 ? 33.300 4.054 20.969 1.00 89.00 442 PHE A C 1
ATOM 3501 O O . PHE A 1 442 ? 32.586 3.195 21.502 1.00 89.00 442 PHE A O 1
ATOM 3508 N N . ASP A 1 443 ? 34.628 4.014 21.007 1.00 86.81 443 ASP A N 1
ATOM 3509 C CA . ASP A 1 443 ? 35.371 2.985 21.732 1.00 86.81 443 ASP A CA 1
ATOM 3510 C C . ASP A 1 443 ? 35.021 3.009 23.228 1.00 86.81 443 ASP A C 1
ATOM 3512 O O . ASP A 1 443 ? 34.701 4.057 23.791 1.00 86.81 443 ASP A O 1
ATOM 3516 N N . ASP A 1 444 ? 34.990 1.829 23.852 1.00 85.62 444 ASP A N 1
ATOM 3517 C CA . ASP A 1 444 ? 34.602 1.602 25.256 1.00 85.62 444 ASP A CA 1
ATOM 3518 C C . ASP A 1 444 ? 33.221 2.126 25.700 1.00 85.62 444 ASP A C 1
ATOM 3520 O O . ASP A 1 444 ? 32.864 2.031 26.881 1.00 85.62 444 ASP A O 1
ATOM 3524 N N . SER A 1 445 ? 32.393 2.592 24.764 1.00 89.25 445 SER A N 1
ATOM 3525 C CA . SER A 1 445 ? 31.019 3.011 25.037 1.00 89.25 445 SER A CA 1
ATOM 3526 C C . SER A 1 445 ? 30.093 1.849 25.403 1.00 89.25 445 SER A C 1
ATOM 3528 O O . SER A 1 445 ? 30.371 0.677 25.119 1.00 89.25 445 SER A O 1
ATOM 3530 N N . ILE A 1 446 ? 28.934 2.183 25.985 1.00 87.62 446 ILE A N 1
ATOM 3531 C CA . ILE A 1 446 ? 27.861 1.220 26.275 1.00 87.62 446 ILE A CA 1
ATOM 3532 C C . ILE A 1 446 ? 27.473 0.463 24.996 1.00 87.62 446 ILE A C 1
ATOM 3534 O O . ILE A 1 446 ? 27.301 -0.754 25.031 1.00 87.62 446 ILE A O 1
ATOM 3538 N N . ALA A 1 447 ? 27.409 1.144 23.851 1.00 89.12 447 ALA A N 1
ATOM 3539 C CA . ALA A 1 447 ? 27.113 0.536 22.559 1.00 89.12 447 ALA A CA 1
ATOM 3540 C C . ALA A 1 447 ? 28.185 -0.437 22.067 1.00 89.12 447 ALA A C 1
ATOM 3542 O O . ALA A 1 447 ? 27.857 -1.529 21.600 1.00 89.12 447 ALA A O 1
ATOM 3543 N N . SER A 1 448 ? 29.463 -0.069 22.192 1.00 87.44 448 SER A N 1
ATOM 3544 C CA . SER A 1 448 ? 30.569 -0.950 21.803 1.00 87.44 448 SER A CA 1
ATOM 3545 C C . SER A 1 448 ? 30.549 -2.244 22.624 1.00 87.44 448 SER A C 1
ATOM 3547 O O . SER A 1 448 ? 30.578 -3.348 22.062 1.00 87.44 448 SER A O 1
ATOM 3549 N N . LYS A 1 449 ? 30.371 -2.102 23.948 1.00 86.88 449 LYS A N 1
ATOM 3550 C CA . LYS A 1 449 ? 30.271 -3.200 24.926 1.00 86.88 449 LYS A CA 1
ATOM 3551 C C . LYS A 1 449 ? 29.026 -4.068 24.738 1.00 86.88 449 LYS A C 1
ATOM 3553 O O . LYS A 1 449 ? 29.078 -5.261 25.013 1.00 86.88 449 LYS A O 1
ATOM 3558 N N . SER A 1 450 ? 27.929 -3.495 24.245 1.00 86.75 450 SER A N 1
ATOM 3559 C CA . SER A 1 450 ? 26.697 -4.234 23.935 1.00 86.75 450 SER A CA 1
ATOM 3560 C C . SER A 1 450 ? 26.694 -4.884 22.551 1.00 86.75 450 SER A C 1
ATOM 3562 O O . SER A 1 450 ? 25.762 -5.604 22.215 1.00 86.75 450 SER A O 1
ATOM 3564 N N . GLY A 1 451 ? 27.760 -4.728 21.760 1.00 87.94 451 GLY A N 1
ATOM 3565 C CA . GLY A 1 451 ? 27.915 -5.457 20.500 1.00 87.94 451 GLY A CA 1
ATOM 3566 C C . GLY A 1 451 ? 27.320 -4.757 19.277 1.00 87.94 451 GLY A C 1
ATOM 3567 O O . GLY A 1 451 ? 27.226 -5.380 18.216 1.00 87.94 451 GLY A O 1
ATOM 3568 N N . LEU A 1 452 ? 26.961 -3.473 19.393 1.00 91.25 452 LEU A N 1
ATOM 3569 C CA . LEU A 1 452 ? 26.650 -2.636 18.233 1.00 91.25 452 LEU A CA 1
ATOM 3570 C C . LEU A 1 452 ? 27.919 -2.386 17.411 1.00 91.25 452 LEU A C 1
ATOM 3572 O O . LEU A 1 452 ? 29.030 -2.281 17.945 1.00 91.25 452 LEU A O 1
ATOM 3576 N N . ARG A 1 453 ? 27.761 -2.319 16.091 1.00 91.31 453 ARG A N 1
ATOM 3577 C CA . ARG A 1 453 ? 28.846 -2.090 15.132 1.00 91.31 453 ARG A CA 1
ATOM 3578 C C . ARG A 1 453 ? 28.431 -1.060 14.086 1.00 91.31 453 ARG A C 1
ATOM 3580 O O . ARG A 1 453 ? 27.258 -0.925 13.749 1.00 91.31 453 ARG A O 1
ATOM 3587 N N . VAL A 1 454 ? 29.417 -0.354 13.537 1.00 92.88 454 VAL A N 1
ATOM 3588 C CA . VAL A 1 454 ? 29.211 0.541 12.388 1.00 92.88 454 VAL A CA 1
ATOM 3589 C C . VAL A 1 454 ? 28.703 -0.267 11.195 1.00 92.88 454 VAL A C 1
ATOM 3591 O O . VAL A 1 454 ? 29.274 -1.304 10.870 1.00 92.88 454 VAL A O 1
ATOM 3594 N N . GLY A 1 455 ? 27.639 0.203 10.548 1.00 91.62 455 GLY A N 1
ATOM 3595 C CA . GLY A 1 455 ? 26.936 -0.531 9.494 1.00 91.62 455 GLY A CA 1
ATOM 3596 C C . GLY A 1 455 ? 25.736 -1.342 9.986 1.00 91.62 455 GLY A C 1
ATOM 3597 O O . GLY A 1 455 ? 25.042 -1.937 9.163 1.00 91.62 455 GLY A O 1
ATOM 3598 N N . ASP A 1 456 ? 25.452 -1.358 11.291 1.00 94.94 456 ASP A N 1
ATOM 3599 C CA . ASP A 1 456 ? 24.208 -1.932 11.802 1.00 94.94 456 ASP A CA 1
ATOM 3600 C C . ASP A 1 456 ? 23.002 -1.082 11.399 1.00 94.94 456 ASP A C 1
ATOM 3602 O O . ASP A 1 456 ? 22.925 0.103 11.718 1.00 94.94 456 ASP A O 1
ATOM 3606 N N . GLN A 1 457 ? 22.037 -1.708 10.727 1.00 95.19 457 GLN A N 1
ATOM 3607 C CA . GLN A 1 457 ? 20.708 -1.159 10.501 1.00 95.19 457 GLN A CA 1
ATOM 3608 C C . GLN A 1 457 ? 19.815 -1.491 11.700 1.00 95.19 457 GLN A C 1
ATOM 3610 O O . GLN A 1 457 ? 19.675 -2.661 12.069 1.00 95.19 457 GLN A O 1
ATOM 3615 N N . LEU A 1 458 ? 19.170 -0.480 12.281 1.00 94.94 458 LEU A N 1
ATOM 3616 C CA . LEU A 1 458 ? 18.181 -0.671 13.338 1.00 94.94 458 LEU A CA 1
ATOM 3617 C C . LEU A 1 458 ? 16.878 -1.181 12.710 1.00 94.94 458 LEU A C 1
ATOM 3619 O O . LEU A 1 458 ? 16.278 -0.513 11.871 1.00 94.94 458 LEU A O 1
ATOM 3623 N N . LEU A 1 459 ? 16.432 -2.368 13.120 1.00 95.44 459 LEU A N 1
ATOM 3624 C CA . LEU A 1 459 ? 15.171 -2.964 12.671 1.00 95.44 459 LEU A CA 1
ATOM 3625 C C . LEU A 1 459 ? 14.046 -2.748 13.684 1.00 95.44 459 LEU A C 1
ATOM 3627 O O . LEU A 1 459 ? 12.908 -2.515 13.281 1.00 95.44 459 LEU A O 1
ATOM 3631 N N . GLU A 1 460 ? 14.363 -2.810 14.978 1.00 95.44 460 GLU A N 1
ATOM 3632 C CA . GLU A 1 460 ? 13.422 -2.601 16.082 1.00 95.44 460 GLU A CA 1
ATOM 3633 C C . GLU A 1 460 ? 14.150 -2.022 17.302 1.00 95.44 460 GLU A C 1
ATOM 3635 O O . GLU A 1 460 ? 15.279 -2.422 17.593 1.00 95.44 460 GLU A O 1
ATOM 3640 N N . VAL A 1 461 ? 13.507 -1.115 18.037 1.00 93.75 461 VAL A N 1
ATOM 3641 C CA . VAL A 1 461 ? 13.974 -0.620 19.341 1.00 93.75 461 VAL A CA 1
ATOM 3642 C C . VAL A 1 461 ? 12.806 -0.641 20.316 1.00 93.75 461 VAL A C 1
ATOM 3644 O O . VAL A 1 461 ? 11.791 0.004 20.080 1.00 93.75 461 VAL A O 1
ATOM 3647 N N . CYS A 1 462 ? 12.943 -1.379 21.416 1.00 90.69 462 CYS A N 1
ATOM 3648 C CA . CYS A 1 462 ? 11.937 -1.487 22.474 1.00 90.69 462 CYS A CA 1
ATOM 3649 C C . CYS A 1 462 ? 10.537 -1.890 21.947 1.00 90.69 462 CYS A C 1
ATOM 3651 O O . CYS A 1 462 ? 9.526 -1.411 22.451 1.00 90.69 462 CYS A O 1
ATOM 3653 N N . GLY A 1 463 ? 10.473 -2.744 20.914 1.00 87.75 463 GLY A N 1
ATOM 3654 C CA . GLY A 1 463 ? 9.220 -3.152 20.260 1.00 87.75 463 GLY A CA 1
ATOM 3655 C C . GLY A 1 463 ? 8.729 -2.216 19.147 1.00 87.75 463 GLY A C 1
ATOM 3656 O O . GLY A 1 463 ? 7.749 -2.531 18.478 1.00 87.75 463 GLY A O 1
ATOM 3657 N N . ILE A 1 464 ? 9.397 -1.082 18.915 1.00 92.00 464 ILE A N 1
ATOM 3658 C CA . ILE A 1 464 ? 9.034 -0.112 17.875 1.00 92.00 464 ILE A CA 1
ATOM 3659 C C . ILE A 1 464 ? 9.817 -0.410 16.598 1.00 92.00 464 ILE A C 1
ATOM 3661 O O . ILE A 1 464 ? 11.039 -0.545 16.632 1.00 92.00 464 ILE A O 1
ATOM 3665 N N . ASN A 1 465 ? 9.122 -0.489 15.463 1.00 92.56 465 ASN A N 1
ATOM 3666 C CA . ASN A 1 465 ? 9.726 -0.754 14.159 1.00 92.56 465 ASN A CA 1
ATOM 3667 C C . ASN A 1 465 ? 10.602 0.423 13.691 1.00 92.56 465 ASN A C 1
ATOM 3669 O O . ASN A 1 465 ? 10.145 1.562 13.632 1.00 92.56 465 ASN A O 1
ATOM 3673 N N . MET A 1 466 ? 11.846 0.124 13.311 1.00 93.38 466 MET A N 1
ATOM 3674 C CA . MET A 1 466 ? 12.861 1.105 12.906 1.00 93.38 466 MET A CA 1
ATOM 3675 C C . MET A 1 466 ? 13.304 0.976 11.444 1.00 93.38 466 MET A C 1
ATOM 3677 O O . MET A 1 466 ? 14.139 1.757 10.984 1.00 93.38 466 MET A O 1
ATOM 3681 N N . ARG A 1 467 ? 12.741 0.025 10.686 1.00 92.12 467 ARG A N 1
ATOM 3682 C CA . ARG A 1 467 ? 13.222 -0.336 9.340 1.00 92.12 467 ARG A CA 1
ATOM 3683 C C . ARG A 1 467 ? 13.218 0.833 8.357 1.00 92.12 467 ARG A C 1
ATOM 3685 O O . ARG A 1 467 ? 14.148 0.924 7.563 1.00 92.12 467 ARG A O 1
ATOM 3692 N N . ASN A 1 468 ? 12.225 1.718 8.471 1.00 89.81 468 ASN A N 1
ATOM 3693 C CA . ASN A 1 468 ? 12.041 2.911 7.637 1.00 89.81 468 ASN A CA 1
ATOM 3694 C C . ASN A 1 468 ? 11.933 4.198 8.483 1.00 89.81 468 ASN A C 1
ATOM 3696 O O . ASN A 1 468 ? 11.390 5.202 8.022 1.00 89.81 468 ASN A O 1
ATOM 3700 N N . ALA A 1 469 ? 12.387 4.168 9.741 1.00 89.12 469 ALA A N 1
ATOM 3701 C CA . ALA A 1 469 ? 12.308 5.333 10.618 1.00 89.12 469 ALA A CA 1
ATOM 3702 C C . ALA A 1 469 ? 13.184 6.487 10.095 1.00 89.12 469 ALA A C 1
ATOM 3704 O O . ALA A 1 469 ? 14.229 6.258 9.488 1.00 89.12 469 ALA A O 1
ATOM 3705 N N . THR A 1 470 ? 12.759 7.727 10.349 1.00 89.38 470 THR A N 1
ATOM 3706 C CA . THR A 1 470 ? 13.571 8.932 10.109 1.00 89.38 470 THR A CA 1
ATOM 3707 C C . THR A 1 470 ? 14.509 9.188 11.280 1.00 89.38 470 THR A C 1
ATOM 3709 O O . THR A 1 470 ? 14.247 8.732 12.401 1.00 89.38 470 THR A O 1
ATOM 3712 N N . PHE A 1 471 ? 15.581 9.953 11.056 1.00 89.88 471 PHE A N 1
ATOM 3713 C CA . PHE A 1 471 ? 16.543 10.289 12.108 1.00 89.88 471 PHE A CA 1
ATOM 3714 C C . PHE A 1 471 ? 15.860 10.881 13.343 1.00 89.88 471 PHE A C 1
ATOM 3716 O O . PHE A 1 471 ? 16.115 10.445 14.465 1.00 89.88 471 PHE A O 1
ATOM 3723 N N . THR A 1 472 ? 14.927 11.816 13.144 1.00 89.31 472 THR A N 1
ATOM 3724 C CA . THR A 1 472 ? 14.187 12.467 14.234 1.00 89.31 472 THR A CA 1
ATOM 3725 C C . THR A 1 472 ? 13.371 11.468 15.054 1.00 89.31 472 THR A C 1
ATOM 3727 O O . THR A 1 472 ? 13.398 11.511 16.284 1.00 89.31 472 THR A O 1
ATOM 3730 N N . SER A 1 473 ? 12.669 10.543 14.393 1.00 89.06 473 SER A N 1
ATOM 3731 C CA . SER A 1 473 ? 11.882 9.505 15.070 1.00 89.06 473 SER A CA 1
ATOM 3732 C C . SER A 1 473 ? 12.787 8.576 15.883 1.00 89.06 473 SER A C 1
ATOM 3734 O O . SER A 1 473 ? 12.559 8.354 17.073 1.00 89.06 473 SER A O 1
ATOM 3736 N N . ALA A 1 474 ? 13.883 8.125 15.275 1.00 89.38 474 ALA A N 1
ATOM 3737 C CA . ALA A 1 474 ? 14.845 7.234 15.902 1.00 89.38 474 ALA A CA 1
ATOM 3738 C C . ALA A 1 474 ? 15.546 7.853 17.109 1.00 89.38 474 ALA A C 1
ATOM 3740 O O . ALA A 1 474 ? 15.643 7.227 18.166 1.00 89.38 474 ALA A O 1
ATOM 3741 N N . ALA A 1 475 ? 15.991 9.102 16.970 1.00 89.06 475 ALA A N 1
ATOM 3742 C CA . ALA A 1 475 ? 16.607 9.856 18.047 1.00 89.06 475 ALA A CA 1
ATOM 3743 C C . ALA A 1 475 ? 15.634 10.035 19.220 1.00 89.06 475 ALA A C 1
ATOM 3745 O O . ALA A 1 475 ? 16.030 9.871 20.373 1.00 89.06 475 ALA A O 1
ATOM 3746 N N . ASN A 1 476 ? 14.356 10.316 18.944 1.00 88.06 476 ASN A N 1
ATOM 3747 C CA . ASN A 1 476 ? 13.342 10.443 19.987 1.00 88.06 476 ASN A CA 1
ATOM 3748 C C . ASN A 1 476 ? 13.105 9.118 20.717 1.00 88.06 476 ASN A C 1
ATOM 3750 O O . ASN A 1 476 ? 13.091 9.113 21.946 1.00 88.06 476 ASN A O 1
ATOM 3754 N N . ILE A 1 477 ? 12.987 8.002 19.999 1.00 89.56 477 ILE A N 1
ATOM 3755 C CA . ILE A 1 477 ? 12.770 6.678 20.600 1.00 89.56 477 ILE A CA 1
ATOM 3756 C C . ILE A 1 477 ? 13.961 6.266 21.474 1.00 89.56 477 ILE A C 1
ATOM 3758 O O . ILE A 1 477 ? 13.774 5.871 22.621 1.00 89.56 477 ILE A O 1
ATOM 3762 N N . LEU A 1 478 ? 15.194 6.426 20.989 1.00 89.00 478 LEU A N 1
ATOM 3763 C CA . LEU A 1 478 ? 16.402 6.087 21.756 1.00 89.00 478 LEU A CA 1
ATOM 3764 C C . LEU A 1 478 ? 16.604 6.997 22.981 1.00 89.00 478 LEU A C 1
ATOM 3766 O O . LEU A 1 478 ? 17.169 6.578 23.995 1.00 89.00 478 LEU A O 1
ATOM 3770 N N . ARG A 1 479 ? 16.125 8.248 22.919 1.00 84.56 479 ARG A N 1
ATOM 3771 C CA . ARG A 1 479 ? 16.144 9.172 24.062 1.00 84.56 479 ARG A CA 1
ATOM 3772 C C . ARG A 1 479 ? 15.126 8.792 25.133 1.00 84.56 479 ARG A C 1
ATOM 3774 O O . ARG A 1 479 ? 15.487 8.838 26.307 1.00 84.56 479 ARG A O 1
ATOM 3781 N N . HIS A 1 480 ? 13.908 8.428 24.729 1.00 81.88 480 HIS A N 1
ATOM 3782 C CA . HIS A 1 480 ? 12.783 8.167 25.633 1.00 81.88 480 HIS A CA 1
ATOM 3783 C C . HIS A 1 480 ? 12.633 6.699 26.041 1.00 81.88 480 HIS A C 1
ATOM 3785 O O . HIS A 1 480 ? 11.865 6.421 26.961 1.00 81.88 480 HIS A O 1
ATOM 3791 N N . CYS A 1 481 ? 13.344 5.759 25.406 1.00 80.50 481 CYS A N 1
ATOM 3792 C CA . CYS A 1 481 ? 13.394 4.399 25.929 1.00 80.50 481 CYS A CA 1
ATOM 3793 C C . CYS A 1 481 ? 14.111 4.412 27.294 1.00 80.50 481 CYS A C 1
ATOM 3795 O O . CYS A 1 481 ? 15.054 5.187 27.505 1.00 80.50 481 CYS A O 1
ATOM 3797 N N . GLY A 1 482 ? 13.576 3.627 28.234 1.00 78.94 482 GLY A N 1
ATOM 3798 C CA . GLY A 1 482 ? 14.013 3.596 29.629 1.00 78.94 482 GLY A CA 1
ATOM 3799 C C . GLY A 1 482 ? 15.416 3.018 29.808 1.00 78.94 482 GLY A C 1
ATOM 3800 O O . GLY A 1 482 ? 16.189 2.896 28.859 1.00 78.94 482 GLY A O 1
ATOM 3801 N N . ASP A 1 483 ? 15.734 2.630 31.040 1.00 83.06 483 ASP A N 1
ATOM 3802 C CA . ASP A 1 483 ? 17.085 2.177 31.390 1.00 83.06 483 ASP A CA 1
ATOM 3803 C C . ASP A 1 483 ? 17.466 0.852 30.705 1.00 83.06 483 ASP A C 1
ATOM 3805 O O . ASP A 1 483 ? 18.641 0.571 30.527 1.00 83.06 483 ASP A O 1
ATOM 3809 N N . ASN A 1 484 ? 16.490 0.077 30.222 1.00 87.56 484 ASN A N 1
ATOM 3810 C CA . ASN A 1 484 ? 16.716 -1.160 29.476 1.00 87.56 484 ASN A CA 1
ATOM 3811 C C . ASN A 1 484 ? 16.207 -1.025 28.041 1.00 87.56 484 ASN A C 1
ATOM 3813 O O . ASN A 1 484 ? 15.003 -0.915 27.801 1.00 87.56 484 ASN A O 1
ATOM 3817 N N . ILE A 1 485 ? 17.123 -1.081 27.078 1.00 90.69 485 ILE A N 1
ATOM 3818 C CA . ILE A 1 485 ? 16.831 -0.971 25.652 1.00 90.69 485 ILE A CA 1
ATOM 3819 C C . ILE A 1 485 ? 17.084 -2.328 24.995 1.00 90.69 485 ILE A C 1
ATOM 3821 O O . ILE A 1 485 ? 18.211 -2.815 24.938 1.00 90.69 485 ILE A O 1
ATOM 3825 N N . ARG A 1 486 ? 16.029 -2.928 24.442 1.00 92.44 486 ARG A N 1
ATOM 3826 C CA . ARG A 1 486 ? 16.132 -4.088 23.547 1.00 92.44 486 ARG A CA 1
ATOM 3827 C C . ARG A 1 486 ? 16.189 -3.594 22.106 1.00 92.44 486 ARG A C 1
ATOM 3829 O O . ARG A 1 486 ? 15.284 -2.880 21.680 1.00 92.44 486 ARG A O 1
ATOM 3836 N N . MET A 1 487 ? 17.215 -3.971 21.354 1.00 94.38 487 MET A N 1
ATOM 3837 C CA . MET A 1 487 ? 17.400 -3.564 19.959 1.00 94.38 487 MET A CA 1
ATOM 3838 C C . MET A 1 487 ? 17.517 -4.790 19.058 1.00 94.38 487 MET A C 1
ATOM 3840 O O . MET A 1 487 ? 18.320 -5.680 19.322 1.00 94.38 487 MET A O 1
ATOM 3844 N N . LEU A 1 488 ? 16.755 -4.819 17.967 1.00 95.19 488 LEU A N 1
ATOM 3845 C CA . LEU A 1 488 ? 16.954 -5.767 16.876 1.00 95.19 488 LEU A CA 1
ATOM 3846 C C . LEU A 1 488 ? 17.729 -5.059 15.768 1.00 95.19 488 LEU A C 1
ATOM 3848 O O . LEU A 1 488 ? 17.244 -4.076 15.205 1.00 95.19 488 LEU A O 1
ATOM 3852 N N . VAL A 1 489 ? 18.919 -5.556 15.447 1.00 95.19 489 VAL A N 1
ATOM 3853 C CA . VAL A 1 489 ? 19.806 -4.951 14.447 1.00 95.19 489 VAL A CA 1
ATOM 3854 C C . VAL A 1 489 ? 20.232 -5.958 13.391 1.00 95.19 489 VAL A C 1
ATOM 3856 O O . VAL A 1 489 ? 20.306 -7.159 13.653 1.00 95.19 489 VAL A O 1
ATOM 3859 N N . GLN A 1 490 ? 20.535 -5.466 12.194 1.00 95.19 490 GLN A N 1
ATOM 3860 C CA . GLN A 1 490 ? 21.107 -6.261 11.113 1.00 95.19 490 GLN A CA 1
ATOM 3861 C C . GLN A 1 490 ? 22.367 -5.596 10.576 1.00 95.19 490 GLN A C 1
ATOM 3863 O O . GLN A 1 490 ? 22.335 -4.432 10.187 1.00 95.19 490 GLN A O 1
ATOM 3868 N N . TYR A 1 491 ? 23.466 -6.341 10.513 1.00 94.88 491 TYR A N 1
ATOM 3869 C CA . TYR A 1 491 ? 24.739 -5.795 10.048 1.00 94.88 491 TYR A CA 1
ATOM 3870 C C . TYR A 1 491 ? 24.775 -5.710 8.523 1.00 94.88 491 TYR A C 1
ATOM 3872 O O . TYR A 1 491 ? 24.904 -6.731 7.859 1.00 94.88 491 TYR A O 1
ATOM 3880 N N . ASN A 1 492 ? 24.670 -4.503 7.966 1.00 91.62 492 ASN A N 1
ATOM 3881 C CA . ASN A 1 492 ? 24.599 -4.251 6.524 1.00 91.62 492 ASN A CA 1
ATOM 3882 C C . ASN A 1 492 ? 25.571 -3.120 6.107 1.00 91.62 492 ASN A C 1
ATOM 3884 O O . ASN A 1 492 ? 25.127 -2.067 5.640 1.00 91.62 492 ASN A O 1
ATOM 3888 N N . PRO A 1 493 ? 26.900 -3.309 6.229 1.00 87.25 493 PRO A N 1
ATOM 3889 C CA . PRO A 1 493 ? 27.881 -2.253 5.957 1.00 87.25 493 PRO A CA 1
ATOM 3890 C C . PRO A 1 493 ? 27.884 -1.795 4.490 1.00 87.25 493 PRO A C 1
ATOM 3892 O O . PRO A 1 493 ? 27.999 -0.605 4.224 1.00 87.25 493 PRO A O 1
ATOM 3895 N N . GLN A 1 494 ? 27.686 -2.714 3.537 1.00 84.94 494 GLN A N 1
ATOM 3896 C CA . GLN A 1 494 ? 27.630 -2.392 2.103 1.00 84.94 494 GLN A CA 1
ATOM 3897 C C . GLN A 1 494 ? 26.453 -1.469 1.772 1.00 84.94 494 GLN A C 1
ATOM 3899 O O . GLN A 1 494 ? 26.614 -0.488 1.054 1.00 84.94 494 GLN A O 1
ATOM 3904 N N . LYS A 1 495 ? 25.286 -1.738 2.370 1.00 84.44 495 LYS A N 1
ATOM 3905 C CA . LYS A 1 495 ? 24.074 -0.934 2.183 1.00 84.44 495 LYS A CA 1
ATOM 3906 C C . LYS A 1 495 ? 24.243 0.482 2.737 1.00 84.44 495 LYS A C 1
ATOM 3908 O O . LYS A 1 495 ? 23.770 1.427 2.115 1.00 84.44 495 LYS A O 1
ATOM 3913 N N . LEU A 1 496 ? 24.940 0.633 3.868 1.00 85.12 496 LEU A N 1
ATOM 3914 C CA . LEU A 1 496 ? 25.313 1.948 4.395 1.00 85.12 496 LEU A CA 1
ATOM 3915 C C . LEU A 1 496 ? 26.205 2.703 3.395 1.00 85.12 496 LEU A C 1
ATOM 3917 O O . LEU A 1 496 ? 25.924 3.855 3.084 1.00 85.12 496 LEU A O 1
ATOM 3921 N N . THR A 1 497 ? 27.238 2.055 2.845 1.00 83.81 497 THR A N 1
ATOM 3922 C CA . THR A 1 497 ? 28.148 2.678 1.869 1.00 83.81 497 THR A CA 1
ATOM 3923 C C . THR A 1 497 ? 27.438 3.089 0.577 1.00 83.81 497 THR A C 1
ATOM 3925 O O . THR A 1 497 ? 27.596 4.224 0.136 1.00 83.81 497 THR A O 1
ATOM 3928 N N . GLU A 1 498 ? 26.622 2.207 -0.006 1.00 81.38 498 GLU A N 1
ATOM 3929 C CA . GLU A 1 498 ? 25.836 2.498 -1.215 1.00 81.38 498 GLU A CA 1
ATOM 3930 C C . GLU A 1 498 ? 24.900 3.695 -1.007 1.00 81.38 498 GLU A C 1
ATOM 3932 O O . GLU A 1 498 ? 24.853 4.607 -1.830 1.00 81.38 498 GLU A O 1
ATOM 3937 N N . GLN A 1 499 ? 24.200 3.739 0.130 1.00 75.75 499 GLN A N 1
ATOM 3938 C CA . GLN A 1 499 ? 23.261 4.820 0.429 1.00 75.75 499 GLN A CA 1
ATOM 3939 C C . GLN A 1 499 ? 23.945 6.159 0.733 1.00 75.75 499 GLN A C 1
ATOM 3941 O O . GLN A 1 499 ? 23.315 7.194 0.552 1.00 75.75 499 GLN A O 1
ATOM 3946 N N . MET A 1 500 ? 25.208 6.164 1.171 1.00 72.44 500 MET A N 1
ATOM 3947 C CA . MET A 1 500 ? 25.978 7.401 1.365 1.00 72.44 500 MET A CA 1
ATOM 3948 C C . MET A 1 500 ? 26.576 7.948 0.058 1.00 72.44 500 MET A C 1
ATOM 3950 O O . MET A 1 500 ? 26.801 9.154 -0.043 1.00 72.44 500 MET A O 1
ATOM 3954 N N . LEU A 1 501 ? 26.818 7.092 -0.942 1.00 67.31 501 LEU A N 1
ATOM 3955 C CA . LEU A 1 501 ? 27.356 7.480 -2.254 1.00 67.31 501 LEU A CA 1
ATOM 3956 C C . LEU A 1 501 ? 26.282 8.075 -3.182 1.00 67.31 501 LEU A C 1
ATOM 3958 O O . LEU A 1 501 ? 26.574 9.005 -3.934 1.00 67.31 501 LEU A O 1
ATOM 3962 N N . ASP A 1 502 ? 25.031 7.608 -3.084 1.00 56.88 502 ASP A N 1
ATOM 3963 C CA . ASP A 1 502 ? 23.886 8.152 -3.838 1.00 56.88 502 ASP A CA 1
ATOM 3964 C C . ASP A 1 502 ? 23.666 9.661 -3.578 1.00 56.88 502 ASP A C 1
ATOM 3966 O O . ASP A 1 502 ? 23.167 10.380 -4.444 1.00 56.88 502 ASP A O 1
ATOM 3970 N N . THR A 1 503 ? 24.063 10.168 -2.407 1.00 53.56 503 THR A N 1
ATOM 3971 C CA . THR A 1 503 ? 23.823 11.557 -1.974 1.00 53.56 503 THR A CA 1
ATOM 3972 C C . THR A 1 503 ? 24.840 12.561 -2.544 1.00 53.56 503 THR A C 1
ATOM 3974 O O . THR A 1 503 ? 24.652 13.765 -2.395 1.00 53.56 503 THR A O 1
ATOM 3977 N N . GLN A 1 504 ? 25.905 12.106 -3.220 1.00 47.25 504 GLN A N 1
ATOM 3978 C CA . GLN A 1 504 ? 26.999 12.964 -3.718 1.00 47.25 504 GLN A CA 1
ATOM 3979 C C . GLN A 1 504 ? 26.935 13.308 -5.223 1.00 47.25 504 GLN A C 1
ATOM 3981 O O . GLN A 1 504 ? 27.849 13.947 -5.735 1.00 47.25 504 GLN A O 1
ATOM 3986 N N . THR A 1 505 ? 25.872 12.942 -5.951 1.00 38.78 505 THR A N 1
ATOM 3987 C CA . THR A 1 505 ? 25.780 13.145 -7.421 1.00 38.78 505 THR A CA 1
ATOM 3988 C C . THR A 1 505 ? 24.956 14.357 -7.879 1.00 38.78 505 THR A C 1
ATOM 3990 O O . THR A 1 505 ? 24.587 14.443 -9.048 1.00 38.78 505 THR A O 1
ATOM 3993 N N . VAL A 1 506 ? 24.716 15.344 -7.010 1.00 38.41 506 VAL A N 1
ATOM 3994 C CA . VAL A 1 506 ? 24.120 16.633 -7.409 1.00 38.41 506 VAL A CA 1
ATOM 3995 C C . VAL A 1 506 ? 24.979 17.773 -6.859 1.00 38.41 506 VAL A C 1
ATOM 3997 O O . VAL A 1 506 ? 24.920 18.083 -5.673 1.00 38.41 506 VAL A O 1
ATOM 4000 N N . GLY A 1 507 ? 25.820 18.359 -7.713 1.00 38.09 507 GLY A N 1
ATOM 4001 C CA . GLY A 1 507 ? 26.563 19.583 -7.418 1.00 38.09 507 GLY A CA 1
ATOM 4002 C C . GLY A 1 507 ? 25.824 20.810 -7.952 1.00 38.09 507 GLY A C 1
ATOM 4003 O O . GLY A 1 507 ? 25.449 20.820 -9.118 1.00 38.09 507 GLY A O 1
ATOM 4004 N N . ASP A 1 508 ? 25.560 21.787 -7.082 1.00 30.16 508 ASP A N 1
ATOM 4005 C CA . ASP A 1 508 ? 26.166 23.126 -7.152 1.00 30.16 508 ASP A CA 1
ATOM 4006 C C . ASP A 1 508 ? 25.920 23.899 -5.838 1.00 30.16 508 ASP A C 1
ATOM 4008 O O . ASP A 1 508 ? 24.868 23.792 -5.205 1.00 30.16 508 ASP A O 1
ATOM 4012 N N . LEU A 1 509 ? 26.960 24.615 -5.396 1.00 38.41 509 LEU A N 1
ATOM 4013 C CA . LEU A 1 509 ? 27.041 25.402 -4.163 1.00 38.41 509 LEU A CA 1
ATOM 4014 C C . LEU A 1 509 ? 26.183 26.681 -4.231 1.00 38.41 509 LEU A C 1
ATOM 4016 O O . LEU A 1 509 ? 26.371 27.476 -5.142 1.00 38.41 509 LEU A O 1
ATOM 4020 N N . GLU A 1 510 ? 25.390 26.957 -3.189 1.00 28.83 510 GLU A N 1
ATOM 4021 C CA . GLU A 1 510 ? 25.675 28.037 -2.221 1.00 28.83 510 GLU A CA 1
ATOM 4022 C C . GLU A 1 510 ? 24.733 27.989 -0.994 1.00 28.83 510 GLU A C 1
ATOM 4024 O O . GLU A 1 510 ? 23.513 27.990 -1.103 1.00 28.83 510 GLU A O 1
ATOM 4029 N N . TYR A 1 511 ? 25.372 27.946 0.181 1.00 32.03 511 TYR A N 1
ATOM 4030 C CA . TYR A 1 511 ? 24.930 28.310 1.536 1.00 32.03 511 TYR A CA 1
ATOM 4031 C C . TYR A 1 511 ? 23.540 27.901 2.067 1.00 32.03 511 TYR A C 1
ATOM 4033 O O . TYR A 1 511 ? 22.562 28.634 1.974 1.00 32.03 511 TYR A O 1
ATOM 4041 N N . ALA A 1 512 ? 23.553 26.887 2.938 1.00 24.91 512 ALA A N 1
ATOM 4042 C CA . ALA A 1 512 ? 23.391 27.143 4.373 1.00 24.91 512 ALA A CA 1
ATOM 4043 C C . ALA A 1 512 ? 24.183 26.096 5.173 1.00 24.91 512 ALA A C 1
ATOM 4045 O O . ALA A 1 512 ? 24.049 24.895 4.953 1.00 24.91 512 ALA A O 1
ATOM 4046 N N . CYS A 1 513 ? 25.045 26.568 6.073 1.00 25.94 513 CYS A N 1
ATOM 4047 C CA . CYS A 1 513 ? 25.848 25.769 6.992 1.00 25.94 513 CYS A CA 1
ATOM 4048 C C . CYS A 1 513 ? 25.043 24.630 7.640 1.00 25.94 513 CYS A C 1
ATOM 4050 O O . CYS A 1 513 ? 24.215 24.889 8.509 1.00 25.94 513 CYS A O 1
ATOM 4052 N N . ASN A 1 514 ? 25.375 23.375 7.335 1.00 29.72 514 ASN A N 1
ATOM 4053 C CA . ASN A 1 514 ? 25.235 22.327 8.342 1.00 29.72 514 ASN A CA 1
ATOM 4054 C C . ASN A 1 514 ? 26.422 22.507 9.283 1.00 29.72 514 ASN A C 1
ATOM 4056 O O . ASN A 1 514 ? 27.564 22.331 8.847 1.00 29.72 514 ASN A O 1
ATOM 4060 N N . PRO A 1 515 ? 26.209 22.945 10.532 1.00 35.09 515 PRO A N 1
ATOM 4061 C CA . PRO A 1 515 ? 27.325 23.271 11.377 1.00 35.09 515 PRO A CA 1
ATOM 4062 C C . PRO A 1 515 ? 28.059 21.971 11.690 1.00 35.09 515 PRO A C 1
ATOM 4064 O O . PRO A 1 515 ? 27.511 21.037 12.279 1.00 35.09 515 PRO A O 1
ATOM 4067 N N . VAL A 1 516 ? 29.339 21.951 11.327 1.00 34.97 516 VAL A N 1
ATOM 4068 C CA . VAL A 1 516 ? 30.360 21.237 12.083 1.00 34.97 516 VAL A CA 1
ATOM 4069 C C . VAL A 1 516 ? 30.324 21.844 13.485 1.00 34.97 516 VAL A C 1
ATOM 4071 O O . VAL A 1 516 ? 31.081 22.751 13.818 1.00 34.97 516 VAL A O 1
ATOM 4074 N N . LEU A 1 517 ? 29.380 21.396 14.311 1.00 26.53 517 LEU A N 1
ATOM 4075 C CA . LEU A 1 517 ? 29.505 21.566 15.743 1.00 26.53 517 LEU A CA 1
ATOM 4076 C C . LEU A 1 517 ? 30.514 20.524 16.185 1.00 26.53 517 LEU A C 1
ATOM 4078 O O . LEU A 1 517 ? 30.226 19.343 16.364 1.00 26.53 517 LEU A O 1
ATOM 4082 N N . HIS A 1 518 ? 31.733 21.012 16.344 1.00 27.98 518 HIS A N 1
ATOM 4083 C CA . HIS A 1 518 ? 32.678 20.500 17.306 1.00 27.98 518 HIS A CA 1
ATOM 4084 C C . HIS A 1 518 ? 31.958 20.407 18.666 1.00 27.98 518 HIS A C 1
ATOM 4086 O O . HIS A 1 518 ? 31.946 21.361 19.439 1.00 27.98 518 HIS A O 1
ATOM 4092 N N . LEU A 1 519 ? 31.311 19.272 18.958 1.00 32.41 519 LEU A N 1
ATOM 4093 C CA . LEU A 1 519 ? 30.677 18.985 20.251 1.00 32.41 519 LEU A CA 1
ATOM 4094 C C . LEU A 1 519 ? 31.738 18.644 21.314 1.00 32.41 519 LEU A C 1
ATOM 4096 O O . LEU A 1 519 ? 31.608 17.695 22.084 1.00 32.41 519 LEU A O 1
ATOM 4100 N N . SER A 1 520 ? 32.795 19.453 21.392 1.00 29.97 520 SER A N 1
ATOM 4101 C CA . SER A 1 520 ? 33.541 19.578 22.634 1.00 29.97 520 SER A CA 1
ATOM 4102 C C . SER A 1 520 ? 32.812 20.598 23.504 1.00 29.97 520 SER A C 1
ATOM 4104 O O . SER A 1 520 ? 32.743 21.774 23.151 1.00 29.97 520 SER A O 1
ATOM 4106 N N . LYS A 1 521 ? 32.361 20.112 24.662 1.00 35.69 521 LYS A N 1
ATOM 4107 C CA . LYS A 1 521 ? 31.849 20.847 25.827 1.00 35.69 521 LYS A CA 1
ATOM 4108 C C . LYS A 1 521 ? 30.438 21.433 25.670 1.00 35.69 521 LYS A C 1
ATOM 4110 O O . LYS A 1 521 ? 30.207 22.400 24.962 1.00 35.69 521 LYS A O 1
ATOM 4115 N N . SER A 1 522 ? 29.542 20.843 26.465 1.00 32.41 522 SER A N 1
ATOM 4116 C CA . SER A 1 522 ? 28.168 21.265 26.759 1.00 32.41 522 SER A CA 1
ATOM 4117 C C . SER A 1 522 ? 27.164 21.061 25.629 1.00 32.41 522 SER A C 1
ATOM 4119 O O . SER A 1 522 ? 26.915 21.981 24.878 1.00 32.41 522 SER A O 1
ATOM 4121 N N . PHE A 1 523 ? 26.581 19.860 25.528 1.00 37.50 523 PHE A N 1
ATOM 4122 C CA . PHE A 1 523 ? 25.135 19.620 25.324 1.00 37.50 523 PHE A CA 1
ATOM 4123 C C . PHE A 1 523 ? 24.887 18.131 25.025 1.00 37.50 523 PHE A C 1
ATOM 4125 O O . PHE A 1 523 ? 24.640 17.745 23.896 1.00 37.50 523 PHE A O 1
ATOM 4132 N N . TYR A 1 524 ? 24.985 17.299 26.064 1.00 32.62 524 TYR A N 1
ATOM 4133 C CA . TYR A 1 524 ? 24.220 16.059 26.278 1.00 32.62 524 TYR A CA 1
ATOM 4134 C C . TYR A 1 524 ? 24.384 15.704 27.761 1.00 32.62 524 TYR A C 1
ATOM 4136 O O . TYR A 1 524 ? 25.069 14.759 28.134 1.00 32.62 524 TYR A O 1
ATOM 4144 N N . SER A 1 525 ? 23.803 16.528 28.631 1.00 33.94 525 SER A N 1
ATOM 4145 C CA . SER A 1 525 ? 23.552 16.156 30.019 1.00 33.94 525 SER A CA 1
ATOM 4146 C C . SER A 1 525 ? 22.044 16.035 30.193 1.00 33.94 525 SER A C 1
ATOM 4148 O O . SER A 1 525 ? 21.321 17.024 30.192 1.00 33.94 525 SER A O 1
ATOM 4150 N N . LEU A 1 526 ? 21.549 14.809 30.326 1.00 31.91 526 LEU A N 1
ATOM 4151 C CA . LEU A 1 526 ? 20.210 14.572 30.854 1.00 31.91 526 LEU A CA 1
ATOM 4152 C C . LEU A 1 526 ? 20.312 13.517 31.946 1.00 31.91 526 LEU A C 1
ATOM 4154 O O . LEU A 1 526 ? 20.082 12.331 31.745 1.00 31.91 526 LEU A O 1
ATOM 4158 N N . ARG A 1 527 ? 20.681 14.016 33.126 1.00 28.31 527 ARG A N 1
ATOM 4159 C CA . ARG A 1 527 ? 20.314 13.436 34.412 1.00 28.31 527 ARG A CA 1
ATOM 4160 C C . ARG A 1 527 ? 18.910 13.958 34.732 1.00 28.31 527 ARG A C 1
ATOM 4162 O O . ARG A 1 527 ? 18.741 15.165 34.879 1.00 28.31 527 ARG A O 1
ATOM 4169 N N . VAL A 1 528 ? 17.932 13.070 34.889 1.00 25.77 528 VAL A N 1
ATOM 4170 C CA . VAL A 1 528 ? 16.718 13.359 35.667 1.00 25.77 528 VAL A CA 1
ATOM 4171 C C . VAL A 1 528 ? 16.849 12.580 36.968 1.00 25.77 528 VAL A C 1
ATOM 4173 O O . VAL A 1 528 ? 16.697 11.364 36.999 1.00 25.77 528 VAL A O 1
ATOM 4176 N N . ASN A 1 529 ? 17.190 13.290 38.045 1.00 25.88 529 ASN A N 1
ATOM 4177 C CA . ASN A 1 529 ? 17.106 12.761 39.401 1.00 25.88 529 ASN A CA 1
ATOM 4178 C C . ASN A 1 529 ? 15.627 12.514 39.728 1.00 25.88 529 ASN A C 1
ATOM 4180 O O . ASN A 1 529 ? 14.849 13.461 39.815 1.00 25.88 529 ASN A O 1
ATOM 4184 N N . ARG A 1 530 ? 15.248 11.259 39.968 1.00 35.59 530 ARG A N 1
ATOM 4185 C CA . ARG A 1 530 ? 14.100 10.932 40.818 1.00 35.59 530 ARG A CA 1
ATOM 4186 C C . ARG A 1 530 ? 14.648 10.416 42.137 1.00 35.59 530 ARG A C 1
ATOM 4188 O O . ARG A 1 530 ? 15.137 9.293 42.167 1.00 35.59 530 ARG A O 1
ATOM 4195 N N . LYS A 1 531 ? 14.553 11.228 43.192 1.00 33.47 531 LYS A N 1
ATOM 4196 C CA . LYS A 1 531 ? 14.287 10.770 44.562 1.00 33.47 531 LYS A CA 1
ATOM 4197 C C . LYS A 1 531 ? 13.949 11.943 45.493 1.00 33.47 531 LYS A C 1
ATOM 4199 O O . LYS A 1 531 ? 14.601 12.980 45.452 1.00 33.47 531 LYS A O 1
ATOM 4204 N N . ASP A 1 532 ? 12.916 11.683 46.292 1.00 33.75 532 ASP A N 1
ATOM 4205 C CA . ASP A 1 532 ? 12.589 12.240 47.610 1.00 33.75 532 ASP A CA 1
ATOM 4206 C C . ASP A 1 532 ? 11.911 13.622 47.696 1.00 33.75 532 ASP A C 1
ATOM 4208 O O . ASP A 1 532 ? 12.562 14.661 47.735 1.00 33.75 532 ASP A O 1
ATOM 4212 N N . ASN A 1 533 ? 10.576 13.622 47.839 1.00 28.06 533 ASN A N 1
ATOM 4213 C CA . ASN A 1 533 ? 9.940 14.107 49.076 1.00 28.06 533 ASN A CA 1
ATOM 4214 C C . ASN A 1 533 ? 8.427 13.810 49.104 1.00 28.06 533 ASN A C 1
ATOM 4216 O O . ASN A 1 533 ? 7.599 14.587 48.631 1.00 28.06 533 ASN A O 1
ATOM 4220 N N . GLU A 1 534 ? 8.059 12.705 49.750 1.00 35.47 534 GLU A N 1
ATOM 4221 C CA . GLU A 1 534 ? 6.873 12.715 50.603 1.00 35.47 534 GLU A CA 1
ATOM 4222 C C . GLU A 1 534 ? 7.183 13.604 51.814 1.00 35.47 534 GLU A C 1
ATOM 4224 O O . GLU A 1 534 ? 8.123 13.307 52.551 1.00 35.47 534 GLU A O 1
ATOM 4229 N N . ARG A 1 535 ? 6.404 14.675 52.023 1.00 37.47 535 ARG A N 1
ATOM 4230 C CA . ARG A 1 535 ? 5.910 15.195 53.322 1.00 37.47 535 ARG A CA 1
ATOM 4231 C C . ARG A 1 535 ? 5.511 16.669 53.202 1.00 37.47 535 ARG A C 1
ATOM 4233 O O . ARG A 1 535 ? 6.204 17.468 52.589 1.00 37.47 535 ARG A O 1
ATOM 4240 N N . ASN A 1 536 ? 4.447 17.002 53.934 1.00 30.89 536 ASN A N 1
ATOM 4241 C CA . ASN A 1 536 ? 3.945 18.336 54.287 1.00 30.89 536 ASN A CA 1
ATOM 4242 C C . ASN A 1 536 ? 3.005 19.044 53.303 1.00 30.89 536 ASN A C 1
ATOM 4244 O O . ASN A 1 536 ? 3.351 20.049 52.695 1.00 30.89 536 ASN A O 1
ATOM 4248 N N . VAL A 1 537 ? 1.729 18.645 53.350 1.00 35.94 537 VAL A N 1
ATOM 4249 C CA . VAL A 1 537 ? 0.626 19.620 53.340 1.00 35.94 537 VAL A CA 1
ATOM 4250 C C . VAL A 1 537 ? -0.094 19.534 54.687 1.00 35.94 537 VAL A C 1
ATOM 4252 O O . VAL A 1 537 ? -1.054 18.792 54.868 1.00 35.94 537 VAL A O 1
ATOM 4255 N N . LYS A 1 538 ? 0.424 20.275 55.669 1.00 40.44 538 LYS A N 1
ATOM 4256 C CA . LYS A 1 538 ? -0.327 20.747 56.837 1.00 40.44 538 LYS A CA 1
ATOM 4257 C C . LYS A 1 538 ? 0.137 22.166 57.171 1.00 40.44 538 LYS A C 1
ATOM 4259 O O . LYS A 1 538 ? 1.330 22.387 57.352 1.00 40.44 538 LYS A O 1
ATOM 4264 N N . LYS A 1 539 ? -0.861 23.036 57.363 1.00 37.72 539 LYS A N 1
ATOM 4265 C CA . LYS A 1 539 ? -0.855 24.381 57.969 1.00 37.72 539 LYS A CA 1
ATOM 4266 C C . LYS A 1 539 ? -0.463 25.568 57.087 1.00 37.72 539 LYS A C 1
ATOM 4268 O O . LYS A 1 539 ? 0.702 25.732 56.737 1.00 37.72 539 LYS A O 1
ATOM 4273 N N . ARG A 1 540 ? -1.460 26.436 56.884 1.00 34.88 540 ARG A N 1
ATOM 4274 C CA . ARG A 1 540 ? -1.573 27.865 57.277 1.00 34.88 540 ARG A CA 1
ATOM 4275 C C . ARG A 1 540 ? -2.871 28.349 56.597 1.00 34.88 540 ARG A C 1
ATOM 4277 O O . ARG A 1 540 ? -2.950 28.235 55.383 1.00 34.88 540 ARG A O 1
ATOM 4284 N N . ASP A 1 541 ? -3.981 28.661 57.269 1.00 43.44 541 ASP A N 1
ATOM 4285 C CA . ASP A 1 541 ? -4.196 29.620 58.367 1.00 43.44 541 ASP A CA 1
ATOM 4286 C C . ASP A 1 541 ? -3.322 30.868 58.212 1.00 43.44 541 ASP A C 1
ATOM 4288 O O . ASP A 1 541 ? -2.200 30.901 58.725 1.00 43.44 541 ASP A O 1
ATOM 4292 N N . PHE A 1 542 ? -3.791 31.828 57.410 1.00 38.56 542 PHE A N 1
ATOM 4293 C CA . PHE A 1 542 ? -4.255 33.156 57.842 1.00 38.56 542 PHE A CA 1
ATOM 4294 C C . PHE A 1 542 ? -4.896 33.903 56.668 1.00 38.56 542 PHE A C 1
ATOM 4296 O O . PHE A 1 542 ? -4.337 33.810 55.551 1.00 38.56 542 PHE A O 1
#

pLDDT: mean 73.17, std 24.6, range [24.72, 97.44]

Secondary structure (DSSP, 8-state):
--HHHHHHHHHHHHHHHHHHHHHHHHHHHHHHHHHHHHHHHHHHHHHHHHHHHHHHHHHHHHHHHHHHHHHHHHHHHHHHHHHHHHHHHHHHHHHHHHHHHHHHHHHHHHHHHHHHHHHHHHHHHHHHHHHHHHHHHHHHHHHHHHHHHHHHHHHHHHHT-----SS-------------SSSHHHHHHHHHHHHHHHHHHHHHHHHHHHHHHHHHHHHHHHHHHHHHHHHHHHHHHHHHHHHHHHHHHHHHHHHHHHHHHHHHHHHHHHHHHHHHHHHHHHHHHHHHTTT--HHHHHHHHHHHHHHHHTTSSPPPPHHHHHHHHHH--SS-S---S------------------------------------------------S-PEEESS--SS-S-TTSPPPPTT-EEEEEEE--SS---EEEE-SSTTS-EEEEEE-TTSHHHHTT--TTEEEEEETTEE-TT--HHHHHHHHHHS-SEEEEEEEE-HHHHHHHHHGGGS---------------SSS-------------------

Organism: NCBI:txid299467

Sequence (542 aa):
MSAEQLSLSFGAAIDKRVKDCTNCKILKEQCTAALRQWDKALREYNEAKTQLSKVQQQRDEAMKQINEAMNLRIKASKDLTRLMEERNAAVQEYSLVMSERDSVHKEIEKSQEELQQCVKKVKLLEQEKRAISIENESLKREIVSLTREKEQLIKAKEATFPLRSQWGSTSSGVSSQGHSVSVLSFTNLNQSADDFERIRLKNEELQQQLEIAKRQYEWAFGERDKIVLERESIRVLCDKYRRERDRAVSELAKALTDSEDMKSQRNFAAVELNDLNNQFTSHINNKHTQSLSRSACRKIKQRMIDKNAQLSTPRPTLLDKAYNEIYGSHSNQNANMDGNENNTSVQNSVVLTQKTKNIVHKKSNSLKGVSSHLATIRSQSETPSLCTVEWLSPPLGSKSGSQRSPKSGDVRCIYVEKGAEPLGIQISDPKAGGGIFVTSVFDDSIASKSGLRVGDQLLEVCGINMRNATFTSAANILRHCGDNIRMLVQYNPQKLTEQMLDTQTVGDLEYACNPVLHLSKSFYSLRVNRKDNERNVKKRDF

InterPro domains:
  IPR001478 PDZ domain [PF00595] (417-490)
  IPR001478 PDZ domain [PS50106] (413-493)
  IPR001478 PDZ domain [SM00228] (421-493)
  IPR036034 PDZ superfamily [G3DSA:2.30.42.10] (397-506)
  IPR036034 PDZ superfamily [SSF50156] (402-498)
  IPR053004 MAGUK Family Regulators of Signaling Pathways [PTHR46360] (341-498)

Foldseek 3Di:
DPPVVVVVVVVVVVVVVVVVVVVVVVVVVVVVVVVVVVVVVVVVVVVVVVVVVVVVVVVVVVVVVVVVVVVVVVVVVVVVVVVVVVVVVVVVVVVVVVVVVVVVVVVVVVVVVVVVVVVVVVVVVVVVVVVVVVVVVVVVVVVVVVVVVVVVVVVVVVVVDDDDPDDDDDDDDDDDDDDDDDPVVVVVVVVVVVVVVVVVVVVVVVVVVVVVVVVVVVVVVVVVVVVVVVVVVVVVVVVVVVVVVVVVVVVVVVVVVVVVVVVVVVVVVVVVVVVVVVVVVVVVVVVVVPDDDPVVVVVVVVVVVVVVVVVPDPDQDPVSVVVCVVPVPDDDPDPDDDDDDDDDDDDDDDDDDDDDDDDDDDDDDDDDDDDDDDDDDDDDDDDDPDLDKDWPDDDPDDDDPPDDQDDAFTKIKTKFFADQDDQAWDWADLDQQQFIFTQDGDPPGSCVRNRHDGQKGWQDKPNHGGRRDHPVRVVVRSVPDDRIIITIIGRHNVSVVVSNVVVPPDDDDDDDDPDPPPPPDDDDRDDDDDDDDDDDDDDDDD

Radius of gyration: 55.68 Å; chains: 1; bounding box: 145×81×189 Å